Protein AF-A0A935Y5K6-F1 (afdb_monomer_lite)

pLDDT: mean 75.6, std 24.01, range [21.83, 98.88]

Secondary structure (DSSP, 8-state):
-B----EETTEE-----------S----EEEEETTEEEEES---S--TT---------------SS--------SS----EEEEEEEE-TTSPEEEEEEEGGGSSEEEEEEE---TGGGS---STT-B-S-EEE-SEEEE-S-EEESSEEEE-TT-EEEE-TT-EEEEPPHHHHS-HHHHHTT--TTTS--SEEEE-TT-EEEEES-EEEE-SSSTT-PPEEEEEE-TT-EEEEES-EEESEEEEEEES-EEE-TTS-EEE-SSS---EEEEES-EEES-SEEEEE---SEE--EEES-EEEE-S--S-GGGEEEEEPTT--EEEEE---SEEEEEE--TEE-EEEES-EEEE-TTS-GGGS-EEEEEES--EEEES-EEES-SEEEEEE--TT--PPPEEESS-EEES-SEEEEEES-S--EE-SS-EEE-SS----SS-------------

Radius of gyration: 26.99 Å; chains: 1; bounding box: 102×43×54 Å

Sequence (453 aa):
MKYSLSAQGGGITQAVNVGVAEAPEYWPDMELIDGRIVILGAKTTTIPNSTDVLSSGTLTSFNTNLGDKKFGTFNDDWNINCSFDITSNCDGDILVGGNNELHDEDYYVYKLNNNCQSKTSFNGQNDITSNVSINNIATWSSSRKVNATVIVKAGGELTIGPGAVIEFAASWDQIDFDILNKNLPSENVAIPKIQVQPGGKLILNQCTLRGLSSCPLNGMWDGIELQSGGEVVMNGATIMDAKYGIMADKSVYDQSGRIRPSETMGGALITSTNSHFENCFRGVHFAKCAQNTSHFTSTEFLCNSLLKDPSYRFFATDQYANTISTVRGTEAFVYSSGVDQSSIEFGSCSFTNSTNLYAPYRGDGIRVFNTAFKIGNSTFTNLYQGLYVSNSLLKMQGIKVDGSNVFTGNYIGVRMSGGTENRIQNMNSFTSKGHYTSNQLLQIVQWNRGRRI

Structure (mmCIF, N/CA/C/O backbone):
data_AF-A0A935Y5K6-F1
#
_entry.id   AF-A0A935Y5K6-F1
#
loop_
_atom_site.group_PDB
_atom_site.id
_atom_site.type_symbol
_atom_site.label_atom_id
_atom_site.label_alt_id
_atom_site.label_comp_id
_atom_site.label_asym_id
_atom_site.label_entity_id
_atom_site.label_seq_id
_atom_site.pdbx_PDB_ins_code
_atom_site.Cartn_x
_atom_site.Cartn_y
_atom_site.Cartn_z
_atom_site.occupancy
_atom_site.B_iso_or_equiv
_atom_site.auth_seq_id
_atom_site.auth_comp_id
_atom_site.auth_asym_id
_atom_site.auth_atom_id
_atom_site.pdbx_PDB_model_num
ATOM 1 N N . MET A 1 1 ? -45.557 -13.504 -12.703 1.00 39.72 1 MET A N 1
ATOM 2 C CA . MET A 1 1 ? -44.288 -13.769 -13.423 1.00 39.72 1 MET A CA 1
ATOM 3 C C . MET A 1 1 ? -43.174 -13.944 -12.391 1.00 39.72 1 MET A C 1
ATOM 5 O O . MET A 1 1 ? -43.152 -13.186 -11.431 1.00 39.72 1 MET A O 1
ATOM 9 N N . LYS A 1 2 ? -42.310 -14.963 -12.509 1.00 29.98 2 LYS A N 1
ATOM 10 C CA . LYS A 1 2 ? -41.271 -15.283 -11.508 1.00 29.98 2 LYS A CA 1
ATOM 11 C C . LYS A 1 2 ? -39.882 -15.058 -12.095 1.00 29.98 2 LYS A C 1
ATOM 13 O O . LYS A 1 2 ? -39.507 -15.762 -13.027 1.00 29.98 2 LYS A O 1
ATOM 18 N N . TYR A 1 3 ? -39.115 -14.148 -11.511 1.00 35.69 3 TYR A N 1
ATOM 19 C CA . TYR A 1 3 ? -37.660 -14.180 -11.610 1.00 35.69 3 TYR A CA 1
ATOM 20 C C . TYR A 1 3 ? -37.166 -15.202 -10.574 1.00 35.69 3 TYR A C 1
ATOM 22 O O . TYR A 1 3 ? -37.766 -15.333 -9.515 1.00 35.69 3 TYR A O 1
ATOM 30 N N . SER A 1 4 ? -36.116 -15.977 -10.825 1.00 34.75 4 SER A N 1
ATOM 31 C CA . SER A 1 4 ? -35.545 -16.807 -9.755 1.00 34.75 4 SER A CA 1
ATOM 32 C C . SER A 1 4 ? -34.047 -16.931 -9.908 1.00 34.75 4 SER A C 1
ATOM 34 O O . SER A 1 4 ? -33.577 -17.390 -10.947 1.00 34.75 4 SER A O 1
ATOM 36 N N . LEU A 1 5 ? -33.319 -16.584 -8.854 1.00 37.88 5 LEU A N 1
ATOM 37 C CA . LEU A 1 5 ? -31.879 -16.782 -8.756 1.00 37.88 5 LEU A CA 1
ATOM 38 C C . LEU A 1 5 ? -31.572 -18.030 -7.943 1.00 37.88 5 LEU A C 1
ATOM 40 O O . LEU A 1 5 ? -31.776 -18.038 -6.735 1.00 37.88 5 LEU A O 1
ATOM 44 N N . SER A 1 6 ? -31.062 -19.092 -8.563 1.00 32.19 6 SER A N 1
ATOM 45 C CA . SER A 1 6 ? -30.506 -20.204 -7.789 1.00 32.19 6 SER A CA 1
ATOM 46 C C . SER A 1 6 ? -29.120 -19.840 -7.264 1.00 32.19 6 SER A C 1
ATOM 48 O O . SER A 1 6 ? -28.207 -19.583 -8.049 1.00 32.19 6 SER A O 1
ATOM 50 N N . ALA A 1 7 ? -28.963 -19.856 -5.941 1.00 36.12 7 ALA A N 1
ATOM 51 C CA . ALA A 1 7 ? -27.664 -19.799 -5.291 1.00 36.12 7 ALA A CA 1
ATOM 52 C C . ALA A 1 7 ? -27.217 -21.215 -4.899 1.00 36.12 7 ALA A C 1
ATOM 54 O O . ALA A 1 7 ? -27.954 -21.941 -4.229 1.00 36.12 7 ALA A O 1
ATOM 55 N N . GLN A 1 8 ? -26.010 -21.618 -5.295 1.00 32.38 8 GLN A N 1
ATOM 56 C CA . GLN A 1 8 ? -25.377 -22.855 -4.827 1.00 32.38 8 GLN A CA 1
ATOM 57 C C . GLN A 1 8 ? -23.940 -22.523 -4.413 1.00 32.38 8 GLN A C 1
ATOM 59 O O . GLN A 1 8 ? -23.196 -21.916 -5.175 1.00 32.38 8 GLN A O 1
ATOM 64 N N . GLY A 1 9 ? -23.553 -22.846 -3.175 1.00 32.59 9 GLY A N 1
ATOM 65 C CA . GLY A 1 9 ? -22.198 -22.561 -2.678 1.00 32.59 9 GLY A CA 1
ATOM 66 C C . GLY A 1 9 ? -21.846 -21.071 -2.526 1.00 32.59 9 GLY A C 1
ATOM 67 O O . GLY A 1 9 ? -20.668 -20.734 -2.516 1.00 32.59 9 GLY A O 1
ATOM 68 N N . GLY A 1 10 ? -22.837 -20.178 -2.410 1.00 35.41 10 GLY A N 1
ATOM 69 C CA . GLY A 1 10 ? -22.615 -18.734 -2.239 1.00 35.41 10 GLY A CA 1
ATOM 70 C C . GLY A 1 10 ? -22.448 -17.935 -3.538 1.00 35.41 10 GLY A C 1
ATOM 71 O O . GLY A 1 10 ? -22.162 -16.745 -3.462 1.00 35.41 10 GLY A O 1
ATOM 72 N N . GLY A 1 11 ? -22.644 -18.556 -4.707 1.00 28.75 11 GLY A N 1
ATOM 73 C CA . GLY A 1 11 ? -22.671 -17.881 -6.008 1.00 28.75 11 GLY A CA 1
ATOM 74 C C . GLY A 1 11 ? -24.013 -18.037 -6.726 1.00 28.75 11 GLY A C 1
ATOM 75 O O . GLY A 1 11 ? -24.698 -19.049 -6.561 1.00 28.75 11 GLY A O 1
ATOM 76 N N . ILE A 1 12 ? -24.368 -17.029 -7.523 1.00 36.69 12 ILE A N 1
ATOM 77 C CA . ILE A 1 12 ? -25.523 -17.011 -8.429 1.00 36.69 12 ILE A CA 1
ATOM 78 C C . ILE A 1 12 ? -25.162 -17.736 -9.729 1.00 36.69 12 ILE A C 1
ATOM 80 O O . ILE A 1 12 ? -24.136 -17.430 -10.333 1.00 36.69 12 ILE A O 1
ATOM 84 N N . THR A 1 13 ? -25.999 -18.674 -10.179 1.00 31.89 13 THR A N 1
ATOM 85 C CA . THR A 1 13 ? -25.702 -19.496 -11.369 1.00 31.89 13 THR A CA 1
ATOM 86 C C . THR A 1 13 ? -26.532 -19.168 -12.613 1.00 31.89 13 THR A C 1
ATOM 88 O O . THR A 1 13 ? -26.153 -19.600 -13.700 1.00 31.89 13 THR A O 1
ATOM 91 N N . GLN A 1 14 ? -27.635 -18.412 -12.506 1.00 32.31 14 GLN A N 1
ATOM 92 C CA . GLN A 1 14 ? -28.466 -18.038 -13.660 1.00 32.31 14 GLN A CA 1
ATOM 93 C C . GLN A 1 14 ? -29.379 -16.833 -13.358 1.00 32.31 14 GLN A C 1
ATOM 95 O O . GLN A 1 14 ? -29.952 -16.758 -12.271 1.00 32.31 14 GLN A O 1
ATOM 100 N N . ALA A 1 15 ? -29.553 -15.942 -14.341 1.00 32.69 15 ALA A N 1
ATOM 101 C CA . ALA A 1 15 ? -30.594 -14.912 -14.392 1.00 32.69 15 ALA A CA 1
ATOM 102 C C . ALA A 1 15 ? -31.307 -15.000 -15.755 1.00 32.69 15 ALA A C 1
ATOM 104 O O . ALA A 1 15 ? -30.665 -15.275 -16.770 1.00 32.69 15 ALA A O 1
ATOM 105 N N . VAL A 1 16 ? -32.631 -14.831 -15.785 1.00 32.69 16 VAL A N 1
ATOM 106 C CA . VAL A 1 16 ? -33.450 -14.913 -17.007 1.00 32.69 16 VAL A CA 1
ATOM 107 C C . VAL A 1 16 ? -34.357 -13.688 -17.060 1.00 32.69 16 VAL A C 1
ATOM 109 O O . VAL A 1 16 ? -35.113 -13.453 -16.121 1.00 32.69 16 VAL A O 1
ATOM 112 N N . ASN A 1 17 ? -34.280 -12.932 -18.158 1.00 32.16 17 ASN A N 1
ATOM 113 C CA . ASN A 1 17 ? -35.136 -11.782 -18.444 1.00 32.16 17 ASN A CA 1
ATOM 114 C C . ASN A 1 17 ? -36.312 -12.233 -19.323 1.00 32.16 17 ASN A C 1
ATOM 116 O O . ASN A 1 17 ? -36.107 -12.896 -20.343 1.00 32.16 17 ASN A O 1
ATOM 120 N N . VAL A 1 18 ? -37.537 -11.895 -18.925 1.00 31.61 18 VAL A N 1
ATOM 121 C CA . VAL A 1 18 ? -38.741 -12.127 -19.728 1.00 31.61 18 VAL A CA 1
ATOM 122 C C . VAL A 1 18 ? -39.590 -10.862 -19.630 1.00 31.61 18 VAL A C 1
ATOM 124 O O . VAL A 1 18 ? -40.169 -10.593 -18.583 1.00 31.61 18 VAL A O 1
ATOM 127 N N . GLY A 1 19 ? -39.604 -10.054 -20.694 1.00 28.36 19 GLY A N 1
ATOM 128 C CA . GLY A 1 19 ? -40.312 -8.771 -20.720 1.00 28.36 19 GLY A CA 1
ATOM 129 C C . GLY A 1 19 ? -41.812 -8.900 -20.427 1.00 28.36 19 GLY A C 1
ATOM 130 O O . GLY A 1 19 ? -42.425 -9.936 -20.699 1.00 28.36 19 GLY A O 1
ATOM 131 N N . VAL A 1 20 ? -42.406 -7.834 -19.886 1.00 32.84 20 VAL A N 1
ATOM 132 C CA . VAL A 1 20 ? -43.844 -7.756 -19.584 1.00 32.84 20 VAL A CA 1
ATOM 133 C C . VAL A 1 20 ? -44.496 -6.712 -20.482 1.00 32.84 20 VAL A C 1
ATOM 135 O O . VAL A 1 20 ? -43.969 -5.616 -20.636 1.00 32.84 20 VAL A O 1
ATOM 138 N N . ALA A 1 21 ? -45.643 -7.061 -21.066 1.00 30.42 21 ALA A N 1
ATOM 139 C CA . ALA A 1 21 ? -46.513 -6.113 -21.747 1.00 30.42 21 ALA A CA 1
ATOM 140 C C . ALA A 1 21 ? -47.360 -5.339 -20.719 1.00 30.42 21 ALA A C 1
ATOM 142 O O . ALA A 1 21 ? -47.837 -5.914 -19.735 1.00 30.42 21 ALA A O 1
ATOM 143 N N . GLU A 1 22 ? -47.514 -4.041 -20.975 1.00 31.53 22 GLU A N 1
ATOM 144 C CA . GLU A 1 22 ? -48.267 -3.046 -20.205 1.00 31.53 22 GLU A CA 1
ATOM 145 C C . GLU A 1 22 ? -49.624 -3.579 -19.705 1.00 31.53 22 GLU A C 1
ATOM 147 O O . GLU A 1 22 ? -50.473 -4.007 -20.487 1.00 31.53 22 GLU A O 1
ATOM 152 N N . ALA A 1 23 ? -49.847 -3.536 -18.391 1.00 36.41 23 ALA A N 1
ATOM 153 C CA . ALA A 1 23 ? -51.167 -3.671 -17.782 1.00 36.41 23 ALA A CA 1
ATOM 154 C C . ALA A 1 23 ? -51.247 -2.748 -16.547 1.00 36.41 23 ALA A C 1
ATOM 156 O O . ALA A 1 23 ? -50.232 -2.519 -15.893 1.00 36.41 23 ALA A O 1
ATOM 157 N N . PRO A 1 24 ? -52.427 -2.196 -16.227 1.00 39.31 24 PRO A N 1
ATOM 158 C CA . PRO A 1 24 ? -52.560 -1.025 -15.351 1.00 39.31 24 PRO A CA 1
ATOM 159 C C . PRO A 1 24 ? -52.478 -1.294 -13.834 1.00 39.31 24 PRO A C 1
ATOM 161 O O . PRO A 1 24 ? -52.635 -0.364 -13.050 1.00 39.31 24 PRO A O 1
ATOM 164 N N . GLU A 1 25 ? -52.234 -2.530 -13.388 1.00 42.28 25 GLU A N 1
ATOM 165 C CA . GLU A 1 25 ? -52.256 -2.895 -11.962 1.00 42.28 25 GLU A CA 1
ATOM 166 C C . GLU A 1 25 ? -51.079 -3.821 -11.619 1.00 42.28 25 GLU A C 1
ATOM 168 O O . GLU A 1 25 ? -51.207 -5.049 -11.629 1.00 42.28 25 GLU A O 1
ATOM 173 N N . TYR A 1 26 ? -49.906 -3.247 -11.328 1.00 48.06 26 TYR A N 1
ATOM 174 C CA . TYR A 1 26 ? -48.707 -4.025 -11.017 1.00 48.06 26 TYR A CA 1
ATOM 175 C C . TYR A 1 26 ? -48.021 -3.604 -9.718 1.00 48.06 26 TYR A C 1
ATOM 177 O O . TYR A 1 26 ? -47.767 -2.435 -9.461 1.00 48.06 26 TYR A O 1
ATOM 185 N N . TRP A 1 27 ? -47.662 -4.628 -8.943 1.00 45.03 27 TRP A N 1
ATOM 186 C CA . TRP A 1 27 ? -46.810 -4.547 -7.763 1.00 45.03 27 TRP A CA 1
ATOM 187 C C . TRP A 1 27 ? -45.584 -5.422 -8.022 1.00 45.03 27 TRP A C 1
ATOM 189 O O . TRP A 1 27 ? -45.726 -6.652 -8.039 1.00 45.03 27 TRP A O 1
ATOM 199 N N . PRO A 1 28 ? -44.409 -4.837 -8.279 1.00 45.81 28 PRO A N 1
ATOM 200 C CA . PRO A 1 28 ? -43.167 -5.576 -8.222 1.00 45.81 28 PRO A CA 1
ATOM 201 C C . PRO A 1 28 ? -42.768 -5.751 -6.759 1.00 45.81 28 PRO A C 1
ATOM 203 O O . PRO A 1 28 ? -42.522 -4.780 -6.050 1.00 45.81 28 PRO A O 1
ATOM 206 N N . ASP A 1 29 ? -42.737 -7.000 -6.306 1.00 52.84 29 ASP A N 1
ATOM 207 C CA . ASP A 1 29 ? -42.295 -7.361 -4.957 1.00 52.84 29 ASP A CA 1
ATOM 208 C C . ASP A 1 29 ? -40.969 -8.120 -5.055 1.00 52.84 29 ASP A C 1
ATOM 210 O O . ASP A 1 29 ? -40.783 -8.936 -5.962 1.00 52.84 29 ASP A O 1
ATOM 214 N N . MET A 1 30 ? -40.033 -7.842 -4.152 1.00 50.91 30 MET A N 1
ATOM 215 C CA . MET A 1 30 ? -38.779 -8.586 -4.060 1.00 50.91 30 MET A CA 1
ATOM 216 C C . MET A 1 30 ? -38.888 -9.549 -2.884 1.00 50.91 30 MET A C 1
ATOM 218 O O . MET A 1 30 ? -38.824 -9.144 -1.727 1.00 50.91 30 MET A O 1
ATOM 222 N N . GLU A 1 31 ? -39.019 -10.838 -3.178 1.00 57.66 31 GLU A N 1
ATOM 223 C CA . GLU A 1 31 ? -39.161 -11.882 -2.167 1.00 57.66 31 GLU A CA 1
ATOM 224 C C . GLU A 1 31 ? -37.909 -12.774 -2.120 1.00 57.66 31 GLU A C 1
ATOM 226 O O . GLU A 1 31 ? -37.269 -13.056 -3.136 1.00 57.66 31 GLU A O 1
ATOM 231 N N . LEU A 1 32 ? -37.557 -13.249 -0.921 1.00 44.41 32 LEU A N 1
ATOM 232 C CA . LEU A 1 32 ? -36.540 -14.283 -0.727 1.00 44.41 32 LEU A CA 1
ATOM 233 C C . LEU A 1 32 ? -37.242 -15.625 -0.476 1.00 44.41 32 LEU A C 1
ATOM 235 O O . LEU A 1 32 ? -37.817 -15.830 0.591 1.00 44.41 32 LEU A O 1
ATOM 239 N N . ILE A 1 33 ? -37.177 -16.547 -1.437 1.00 46.78 33 ILE A N 1
ATOM 240 C CA . ILE A 1 33 ? -37.841 -17.860 -1.377 1.00 46.78 33 ILE A CA 1
ATOM 241 C C . ILE A 1 33 ? -36.766 -18.944 -1.473 1.00 46.78 33 ILE A C 1
ATOM 243 O O . ILE A 1 33 ? -36.037 -19.002 -2.459 1.00 46.78 33 ILE A O 1
ATOM 247 N N . ASP A 1 34 ? -36.630 -19.793 -0.452 1.00 47.59 34 ASP A N 1
ATOM 248 C CA . ASP A 1 34 ? -35.657 -20.902 -0.416 1.00 47.59 34 ASP A CA 1
ATOM 249 C C . ASP A 1 34 ? -34.200 -20.484 -0.720 1.00 47.59 34 ASP A C 1
ATOM 251 O O . ASP A 1 34 ? -33.459 -21.169 -1.429 1.00 47.59 34 ASP A O 1
ATOM 255 N N . GLY A 1 35 ? -33.781 -19.318 -0.214 1.00 42.12 35 GLY A N 1
ATOM 256 C CA . GLY A 1 35 ? -32.442 -18.764 -0.460 1.00 42.12 35 GLY A CA 1
ATOM 257 C C . GLY A 1 35 ? -32.243 -18.172 -1.861 1.00 42.12 35 GLY A C 1
ATOM 258 O O . GLY A 1 35 ? -31.111 -17.881 -2.246 1.00 42.12 35 GLY A O 1
ATOM 259 N N . ARG A 1 36 ? -33.325 -17.988 -2.623 1.00 43.81 36 ARG A N 1
ATOM 260 C CA . ARG A 1 36 ? -33.341 -17.361 -3.947 1.00 43.81 36 ARG A CA 1
ATOM 261 C C . ARG A 1 36 ? -33.982 -15.990 -3.859 1.00 43.81 36 ARG A C 1
ATOM 263 O O . ARG A 1 36 ? -35.054 -15.868 -3.275 1.00 43.81 36 ARG A O 1
ATOM 270 N N . ILE A 1 37 ? -33.363 -14.980 -4.466 1.00 51.28 37 ILE A N 1
ATOM 271 C CA . ILE A 1 37 ? -34.033 -13.693 -4.676 1.00 51.28 37 ILE A CA 1
ATOM 272 C C . ILE A 1 37 ? -34.940 -13.832 -5.893 1.00 51.28 37 ILE A C 1
ATOM 274 O O . ILE A 1 37 ? -34.534 -14.338 -6.946 1.00 51.28 37 ILE A O 1
ATOM 278 N N . VAL A 1 38 ? -36.184 -13.419 -5.716 1.00 53.34 38 VAL A N 1
ATOM 279 C CA . VAL A 1 38 ? -37.242 -13.448 -6.711 1.00 53.34 38 VAL A CA 1
ATOM 280 C C . VAL A 1 38 ? -37.786 -12.034 -6.804 1.00 53.34 38 VAL A C 1
ATOM 282 O O . VAL A 1 38 ? -38.356 -11.524 -5.849 1.00 53.34 38 VAL A O 1
ATOM 285 N N . ILE A 1 39 ? -37.617 -11.394 -7.956 1.00 52.22 39 ILE A N 1
ATOM 286 C CA . ILE A 1 39 ? -38.485 -10.277 -8.322 1.00 52.22 39 ILE A CA 1
ATOM 287 C C . ILE A 1 39 ? -39.797 -10.918 -8.782 1.00 52.22 39 ILE A C 1
ATOM 289 O O . ILE A 1 39 ? -39.799 -11.875 -9.561 1.00 52.22 39 ILE A O 1
ATOM 293 N N . LEU A 1 40 ? -40.926 -10.473 -8.259 1.00 53.41 40 LEU A N 1
ATOM 294 C CA . LEU A 1 40 ? -42.238 -10.877 -8.733 1.00 53.41 40 LEU A CA 1
ATOM 295 C C . LEU A 1 40 ? -42.724 -9.810 -9.696 1.00 53.41 40 LEU A C 1
ATOM 297 O O . LEU A 1 40 ? -43.082 -8.718 -9.284 1.00 53.41 40 LEU A O 1
ATOM 301 N N . GLY A 1 41 ? -42.775 -10.138 -10.984 1.00 43.56 41 GLY A N 1
ATOM 302 C CA . GLY A 1 41 ? -43.589 -9.363 -11.909 1.00 43.56 41 GLY A CA 1
ATOM 303 C C . GLY A 1 41 ? -45.052 -9.720 -11.658 1.00 43.56 41 GLY A C 1
ATOM 304 O O . GLY A 1 41 ? -45.438 -10.872 -11.886 1.00 43.56 41 GLY A O 1
ATOM 305 N N . ALA A 1 42 ? -45.841 -8.745 -11.213 1.00 39.16 42 ALA A N 1
ATOM 306 C CA . ALA A 1 42 ? -47.287 -8.808 -11.009 1.00 39.16 42 ALA A CA 1
ATOM 307 C C . ALA A 1 42 ? -47.783 -9.639 -9.812 1.00 39.16 42 ALA A C 1
ATOM 309 O O . ALA A 1 42 ? -47.879 -10.868 -9.872 1.00 39.16 42 ALA A O 1
ATOM 310 N N . LYS A 1 43 ? -48.254 -8.943 -8.772 1.00 37.75 43 LYS A N 1
ATOM 311 C CA . LYS A 1 43 ? -49.324 -9.431 -7.895 1.00 37.75 43 LYS A CA 1
ATOM 312 C C . LYS A 1 43 ? -50.634 -8.805 -8.378 1.00 37.75 43 LYS A C 1
ATOM 314 O O . LYS A 1 43 ? -50.878 -7.630 -8.135 1.00 37.75 43 LYS A O 1
ATOM 319 N N . THR A 1 44 ? -51.457 -9.566 -9.100 1.00 34.00 44 THR A N 1
ATOM 320 C CA . THR A 1 44 ? -52.814 -9.109 -9.432 1.00 34.00 44 THR A CA 1
ATOM 321 C C . THR A 1 44 ? -53.656 -9.267 -8.172 1.00 34.00 44 THR A C 1
ATOM 323 O O . THR A 1 44 ? -53.797 -10.388 -7.666 1.00 34.00 44 THR A O 1
ATOM 326 N N . THR A 1 45 ? -54.249 -8.200 -7.658 1.00 37.97 45 THR A N 1
ATOM 327 C CA . THR A 1 45 ? -55.390 -8.349 -6.758 1.00 37.97 45 THR A CA 1
ATOM 328 C C . THR A 1 45 ? -56.575 -8.806 -7.600 1.00 37.97 45 THR A C 1
ATOM 330 O O . THR A 1 45 ? -57.220 -8.011 -8.264 1.00 37.97 45 THR A O 1
ATOM 333 N N . THR A 1 46 ? -56.865 -10.110 -7.550 1.00 35.78 46 THR A N 1
ATOM 334 C CA . THR A 1 46 ? -58.138 -10.728 -7.967 1.00 35.78 46 THR A CA 1
ATOM 335 C C . THR A 1 46 ? -58.544 -10.593 -9.443 1.00 35.78 46 THR A C 1
ATOM 337 O O . THR A 1 46 ? -59.230 -9.655 -9.826 1.00 35.78 46 THR A O 1
ATOM 340 N N . ILE A 1 47 ? -58.318 -11.656 -10.226 1.00 37.69 47 ILE A N 1
ATOM 341 C CA . ILE A 1 47 ? -59.311 -12.077 -11.226 1.00 37.69 47 ILE A CA 1
ATOM 342 C C . ILE A 1 47 ? -60.253 -13.058 -10.515 1.00 37.69 47 ILE A C 1
ATOM 344 O O . ILE A 1 47 ? -59.824 -14.163 -10.165 1.00 37.69 47 ILE A O 1
ATOM 348 N N . PRO A 1 48 ? -61.528 -12.711 -10.274 1.00 39.41 48 PRO A N 1
ATOM 349 C CA . PRO A 1 48 ? -62.513 -13.702 -9.879 1.00 39.41 48 PRO A CA 1
ATOM 350 C C . PRO A 1 48 ? -62.630 -14.688 -11.049 1.00 39.41 48 PRO A C 1
ATOM 352 O O . PRO A 1 48 ? -63.089 -14.303 -12.122 1.00 39.41 48 PRO A O 1
ATOM 355 N N . ASN A 1 49 ? -62.191 -15.936 -10.837 1.00 43.94 49 ASN A N 1
ATOM 356 C CA . ASN A 1 49 ? -62.326 -17.117 -11.714 1.00 43.94 49 ASN A CA 1
ATOM 357 C C . ASN A 1 49 ? -61.087 -17.612 -12.493 1.00 43.94 49 ASN A C 1
ATOM 359 O O . ASN A 1 49 ? -61.246 -18.529 -13.298 1.00 43.94 49 ASN A O 1
ATOM 363 N N . SER A 1 50 ? -59.860 -17.133 -12.250 1.00 39.22 50 SER A N 1
ATOM 364 C CA . SER A 1 50 ? -58.674 -17.846 -12.768 1.00 39.22 50 SER A CA 1
ATOM 365 C C . SER A 1 50 ? -58.207 -18.913 -11.772 1.00 39.22 50 SER A C 1
ATOM 367 O O . SER A 1 50 ? -57.765 -18.593 -10.671 1.00 39.22 50 SER A O 1
ATOM 369 N N . THR A 1 51 ? -58.281 -20.185 -12.158 1.00 35.00 51 THR A N 1
ATOM 370 C CA . THR A 1 51 ? -57.834 -21.345 -11.364 1.00 35.00 51 THR A CA 1
ATOM 371 C C . THR A 1 51 ? -56.315 -21.478 -11.218 1.00 35.00 51 THR A C 1
ATOM 373 O O . THR A 1 51 ? -55.859 -22.398 -10.548 1.00 35.00 51 THR A O 1
ATOM 376 N N . ASP A 1 52 ? -55.527 -20.553 -11.764 1.00 33.69 52 ASP A N 1
ATOM 377 C CA . ASP A 1 52 ? -54.068 -20.565 -11.635 1.00 33.69 52 ASP A CA 1
ATOM 378 C C . ASP A 1 52 ? -53.609 -19.701 -10.457 1.00 33.69 52 ASP A C 1
ATOM 380 O O . ASP A 1 52 ? -52.947 -18.673 -10.598 1.00 33.69 52 ASP A O 1
ATOM 384 N N . VAL A 1 53 ? -53.960 -20.148 -9.252 1.00 31.44 53 VAL A N 1
ATOM 385 C CA . VAL A 1 53 ? -53.258 -19.742 -8.034 1.00 31.44 53 VAL A CA 1
ATOM 386 C C . VAL A 1 53 ? -52.160 -20.771 -7.810 1.00 31.44 53 VAL A C 1
ATOM 388 O O . VAL A 1 53 ? -52.444 -21.942 -7.570 1.00 31.44 53 VAL A O 1
ATOM 391 N N . LEU A 1 54 ? -50.899 -20.336 -7.880 1.00 27.00 54 LEU A N 1
ATOM 392 C CA . LEU A 1 54 ? -49.760 -21.119 -7.403 1.00 27.00 54 LEU A CA 1
ATOM 393 C C . LEU A 1 54 ? -49.990 -21.459 -5.927 1.00 27.00 54 LEU A C 1
ATOM 395 O O . LEU A 1 54 ? -49.748 -20.657 -5.026 1.00 27.00 54 LEU A O 1
ATOM 399 N N . SER A 1 55 ? -50.508 -22.659 -5.697 1.00 26.25 55 SER A N 1
ATOM 400 C CA . SER A 1 55 ? -50.791 -23.187 -4.380 1.00 26.25 55 SER A CA 1
ATOM 401 C C . SER A 1 55 ? -49.504 -23.693 -3.732 1.00 26.25 55 SER A C 1
ATOM 403 O O . SER A 1 55 ? -48.987 -24.753 -4.083 1.00 26.25 55 SER A O 1
ATOM 405 N N . SER A 1 56 ? -49.091 -22.954 -2.706 1.00 27.81 56 SER A N 1
ATOM 406 C CA . SER A 1 56 ? -48.317 -23.381 -1.534 1.00 27.81 56 SER A CA 1
ATOM 407 C C . SER A 1 56 ? -46.785 -23.424 -1.603 1.00 27.81 56 SER A C 1
ATOM 409 O O . SER A 1 56 ? -46.160 -23.965 -2.510 1.00 27.81 56 SER A O 1
ATOM 411 N N . GLY A 1 57 ? -46.227 -22.870 -0.525 1.00 22.55 57 GLY A N 1
ATOM 412 C CA . GLY A 1 57 ? -44.861 -22.973 -0.035 1.00 22.55 57 GLY A CA 1
ATOM 413 C C . GLY A 1 57 ? -44.758 -22.141 1.245 1.00 22.55 57 GLY A C 1
ATOM 414 O O . GLY A 1 57 ? -44.187 -21.059 1.241 1.00 22.55 57 GLY A O 1
ATOM 415 N N . THR A 1 58 ? -45.426 -22.572 2.317 1.00 23.25 58 THR A N 1
ATOM 416 C CA . THR A 1 58 ? -45.397 -21.901 3.624 1.00 23.25 58 THR A CA 1
ATOM 417 C C . THR A 1 58 ? -44.031 -22.118 4.278 1.00 23.25 58 THR A C 1
ATOM 419 O O . THR A 1 58 ? -43.675 -23.258 4.570 1.00 23.25 58 THR A O 1
ATOM 422 N N . LEU A 1 59 ? -43.291 -21.045 4.571 1.00 24.03 59 LEU A N 1
ATOM 423 C CA . LEU A 1 59 ? -42.138 -21.083 5.476 1.00 24.03 59 LEU A CA 1
ATOM 424 C C . LEU A 1 59 ? -42.613 -20.612 6.857 1.00 24.03 59 LEU A C 1
ATOM 426 O O . LEU A 1 59 ? -42.787 -19.424 7.111 1.00 24.03 59 LEU A O 1
ATOM 430 N N . THR A 1 60 ? -42.904 -21.566 7.740 1.00 21.83 60 THR A N 1
ATOM 431 C CA . THR A 1 60 ? -43.598 -21.349 9.021 1.00 21.83 60 THR A CA 1
ATOM 432 C C . THR A 1 60 ? -42.725 -20.866 10.181 1.00 21.83 60 THR A C 1
ATOM 434 O O . THR A 1 60 ? -43.215 -20.852 11.304 1.00 21.83 60 THR A O 1
ATOM 437 N N . SER A 1 61 ? -41.483 -20.418 9.962 1.00 22.83 61 SER A N 1
ATOM 438 C CA . SER A 1 61 ? -40.812 -19.542 10.941 1.00 22.83 61 SER A CA 1
ATOM 439 C C . SER A 1 61 ? -39.466 -18.998 10.456 1.00 22.83 61 SER A C 1
ATOM 441 O O . SER A 1 61 ? -38.506 -19.757 10.318 1.00 22.83 61 SER A O 1
ATOM 443 N N . PHE A 1 62 ? -39.366 -17.669 10.361 1.00 26.44 62 PHE A N 1
ATOM 444 C CA . PHE A 1 62 ? -38.158 -16.923 10.717 1.00 26.44 62 PHE A CA 1
ATOM 445 C C . PHE A 1 62 ? -38.555 -15.836 11.730 1.00 26.44 62 PHE A C 1
ATOM 447 O O . PHE A 1 62 ? -39.453 -15.040 11.474 1.00 26.44 62 PHE A O 1
ATOM 454 N N . ASN A 1 63 ? -37.925 -15.854 12.907 1.00 26.64 63 ASN A N 1
ATOM 455 C CA . ASN A 1 63 ? -38.189 -14.965 14.042 1.00 26.64 63 ASN A CA 1
ATOM 456 C C . ASN A 1 63 ? -37.294 -13.710 13.957 1.00 26.64 63 ASN A C 1
ATOM 458 O O . ASN A 1 63 ? -36.114 -13.737 14.304 1.00 26.64 63 ASN A O 1
ATOM 462 N N . THR A 1 64 ? -37.845 -12.651 13.365 1.00 31.38 64 THR A N 1
ATOM 463 C CA . THR A 1 64 ? -38.164 -11.330 13.962 1.00 31.38 64 THR A CA 1
ATOM 464 C C . THR A 1 64 ? -37.304 -10.688 15.069 1.00 31.38 64 THR A C 1
ATOM 466 O O . THR A 1 64 ? -37.855 -9.949 15.878 1.00 31.38 64 THR A O 1
ATOM 469 N N . ASN A 1 65 ? -35.973 -10.814 15.099 1.00 30.88 65 ASN A N 1
ATOM 470 C CA . ASN A 1 65 ? -35.167 -9.751 15.754 1.00 30.88 65 ASN A CA 1
ATOM 471 C C . ASN A 1 65 ? -34.660 -8.664 14.793 1.00 30.88 65 ASN A C 1
ATOM 473 O O . ASN A 1 65 ? -34.045 -7.692 15.223 1.00 30.88 65 ASN A O 1
ATOM 477 N N . LEU A 1 66 ? -35.015 -8.752 13.511 1.00 36.56 66 LEU A N 1
ATOM 478 C CA . LEU A 1 66 ? -35.367 -7.556 12.754 1.00 36.56 66 LEU A CA 1
ATOM 479 C C . LEU A 1 66 ? -36.867 -7.401 12.970 1.00 36.56 66 LEU A C 1
ATOM 481 O O . LEU A 1 66 ? -37.644 -8.122 12.350 1.00 36.56 66 LEU A O 1
ATOM 485 N N . GLY A 1 67 ? -37.262 -6.565 13.935 1.00 27.78 67 GLY A N 1
ATOM 486 C CA . GLY A 1 67 ? -38.675 -6.253 14.139 1.00 27.78 67 GLY A CA 1
ATOM 487 C C . GLY A 1 67 ? -39.291 -5.892 12.794 1.00 27.78 67 GLY A C 1
ATOM 488 O O . GLY A 1 67 ? -38.658 -5.156 12.036 1.00 27.78 67 GLY A O 1
ATOM 489 N N . ASP A 1 68 ? -40.453 -6.473 12.492 1.00 31.42 68 ASP A N 1
ATOM 490 C CA . ASP A 1 68 ? -41.190 -6.315 11.241 1.00 31.42 68 ASP A CA 1
ATOM 491 C C . ASP A 1 68 ? -41.102 -4.877 10.716 1.00 31.42 68 ASP A C 1
ATOM 493 O O . ASP A 1 68 ? -41.890 -4.004 11.083 1.00 31.42 68 ASP A O 1
ATOM 497 N N . LYS A 1 69 ? -40.154 -4.611 9.815 1.00 31.56 69 LYS A N 1
ATOM 498 C CA . LYS A 1 69 ? -40.244 -3.441 8.956 1.00 31.56 69 LYS A CA 1
ATOM 499 C C . LYS A 1 69 ? -41.133 -3.844 7.800 1.00 31.56 69 LYS A C 1
ATOM 501 O O . LYS A 1 69 ? -40.668 -4.143 6.707 1.00 31.56 69 LYS A O 1
ATOM 506 N N . LYS A 1 70 ? -42.443 -3.796 8.047 1.00 32.25 70 LYS A N 1
ATOM 507 C CA . LYS A 1 70 ? -43.335 -3.348 6.984 1.00 32.25 70 LYS A CA 1
ATOM 508 C C . LYS A 1 70 ? -42.813 -1.973 6.582 1.00 32.25 70 LYS A C 1
ATOM 510 O O . LYS A 1 70 ? -42.843 -1.050 7.397 1.00 32.25 70 LYS A O 1
ATOM 515 N N . PHE A 1 71 ? -42.286 -1.835 5.371 1.00 33.66 71 PHE A N 1
ATOM 516 C CA . PHE A 1 71 ? -42.263 -0.515 4.759 1.00 33.66 71 PHE A CA 1
ATOM 517 C C . PHE A 1 71 ? -43.733 -0.120 4.658 1.00 33.66 71 PHE A C 1
ATOM 519 O O . PHE A 1 71 ? -44.507 -0.777 3.966 1.00 33.66 71 PHE A O 1
ATOM 526 N N . GLY A 1 72 ? -44.142 0.800 5.534 1.00 30.27 72 GLY A N 1
ATOM 527 C CA . GLY A 1 72 ? -45.536 1.171 5.699 1.00 30.27 72 GLY A CA 1
ATOM 528 C C . GLY A 1 72 ? -46.119 1.533 4.345 1.00 30.27 72 GLY A C 1
ATOM 529 O O . GLY A 1 72 ? -45.543 2.335 3.617 1.00 30.27 72 GLY A O 1
ATOM 530 N N . THR A 1 73 ? -47.248 0.914 4.025 1.00 33.81 73 THR A N 1
ATOM 531 C CA . THR A 1 73 ? -48.156 1.374 2.984 1.00 33.81 73 THR A CA 1
ATOM 532 C C . THR A 1 73 ? -48.448 2.846 3.251 1.00 33.81 73 THR A C 1
ATOM 534 O O . THR A 1 73 ? -49.112 3.178 4.237 1.00 33.81 73 THR A O 1
ATOM 537 N N . PHE A 1 74 ? -47.885 3.721 2.421 1.00 36.53 74 PHE A N 1
ATOM 538 C CA . PHE A 1 74 ? -48.291 5.114 2.369 1.00 36.53 74 PHE A CA 1
ATOM 539 C C . PHE A 1 74 ? -49.738 5.127 1.879 1.00 36.53 74 PHE A C 1
ATOM 541 O O . PHE A 1 74 ? -50.045 4.570 0.828 1.00 36.53 74 PHE A O 1
ATOM 548 N N . ASN A 1 75 ? -50.633 5.684 2.691 1.00 38.44 75 ASN A N 1
ATOM 549 C CA . ASN A 1 75 ? -51.992 5.956 2.256 1.00 38.44 75 ASN A CA 1
ATOM 550 C C . ASN A 1 75 ? -51.922 6.972 1.100 1.00 38.44 75 ASN A C 1
ATOM 552 O O . ASN A 1 75 ? -51.363 8.052 1.271 1.00 38.44 75 ASN A O 1
ATOM 556 N N . ASP A 1 76 ? -52.493 6.584 -0.038 1.00 40.22 76 ASP A N 1
ATOM 557 C CA . ASP A 1 76 ? -53.020 7.423 -1.123 1.00 40.22 76 ASP A CA 1
ATOM 558 C C . ASP A 1 76 ? -52.092 8.245 -2.043 1.00 40.22 76 ASP A C 1
ATOM 560 O O . ASP A 1 76 ? -52.612 9.061 -2.793 1.00 40.22 76 ASP A O 1
ATOM 564 N N . ASP A 1 77 ? -50.790 7.957 -2.150 1.00 39.25 77 ASP A N 1
ATOM 565 C CA . ASP A 1 77 ? -49.970 8.426 -3.290 1.00 39.25 77 ASP A CA 1
ATOM 566 C C . ASP A 1 77 ? -49.168 7.258 -3.892 1.00 39.25 77 ASP A C 1
ATOM 568 O O . ASP A 1 77 ? -48.382 6.591 -3.212 1.00 39.25 77 ASP A O 1
ATOM 572 N N . TRP A 1 78 ? -49.424 6.960 -5.169 1.00 45.75 78 TRP A N 1
ATOM 573 C CA . TRP A 1 78 ? -48.931 5.790 -5.907 1.00 45.75 78 TRP A CA 1
ATOM 574 C C . TRP A 1 78 ? -47.433 5.902 -6.236 1.00 45.75 78 TRP A C 1
ATOM 576 O O . TRP A 1 78 ? -47.029 6.150 -7.367 1.00 45.75 78 TRP A O 1
ATOM 586 N N . ASN A 1 79 ? -46.603 5.679 -5.222 1.00 47.41 79 ASN A N 1
ATOM 587 C CA . ASN A 1 79 ? -45.145 5.736 -5.283 1.00 47.41 79 ASN A CA 1
ATOM 588 C C . ASN A 1 79 ? -44.541 4.356 -5.605 1.00 47.41 79 ASN A C 1
ATOM 590 O O . ASN A 1 79 ? -43.924 3.730 -4.737 1.00 47.41 79 ASN A O 1
ATOM 594 N N . ILE A 1 80 ? -44.767 3.829 -6.812 1.00 53.78 80 ILE A N 1
ATOM 595 C CA . ILE A 1 80 ? -44.328 2.470 -7.166 1.00 53.78 80 ILE A CA 1
ATOM 596 C C . ILE A 1 80 ? -42.961 2.526 -7.859 1.00 53.78 80 ILE A C 1
ATOM 598 O O . ILE A 1 80 ? -42.839 2.908 -9.018 1.00 53.78 80 ILE A O 1
ATOM 602 N N . ASN A 1 81 ? -41.927 2.105 -7.131 1.00 58.16 81 ASN A N 1
ATOM 603 C CA . ASN A 1 81 ? -40.643 1.717 -7.703 1.00 58.16 81 ASN A CA 1
ATOM 604 C C . ASN A 1 81 ? -40.813 0.366 -8.417 1.00 58.16 81 ASN A C 1
ATOM 606 O O . ASN A 1 81 ? -41.108 -0.640 -7.769 1.00 58.16 81 ASN A O 1
ATOM 610 N N . CYS A 1 82 ? -40.632 0.339 -9.735 1.00 64.31 82 CYS A N 1
ATOM 611 C CA . CYS A 1 82 ? -40.806 -0.830 -10.584 1.00 64.31 82 CYS A CA 1
ATOM 612 C C . CYS A 1 82 ? -39.480 -1.540 -10.885 1.00 64.31 82 CYS A C 1
ATOM 614 O O . CYS A 1 82 ? -38.751 -1.155 -11.792 1.00 64.31 82 CYS A O 1
ATOM 616 N N . SER A 1 83 ? -39.155 -2.611 -10.151 1.00 67.31 83 SER A N 1
ATOM 617 C CA . SER A 1 83 ? -37.943 -3.406 -10.410 1.00 67.31 83 SER A CA 1
ATOM 618 C C . SER A 1 83 ? -38.135 -4.328 -11.614 1.00 67.31 83 SER A C 1
ATOM 620 O O . SER A 1 83 ? -39.030 -5.172 -11.604 1.00 67.31 83 SER A O 1
ATOM 622 N N . PHE A 1 84 ? -37.275 -4.206 -12.627 1.00 67.06 84 PHE A N 1
ATOM 623 C CA . PHE A 1 84 ? -37.381 -4.952 -13.887 1.00 67.06 84 PHE A CA 1
ATOM 624 C C . PHE A 1 84 ? -36.163 -5.825 -14.210 1.00 67.06 84 PHE A C 1
ATOM 626 O O . PHE A 1 84 ? -36.265 -6.692 -15.075 1.00 67.06 84 PHE A O 1
ATOM 633 N N . ASP A 1 85 ? -35.018 -5.633 -13.546 1.00 62.91 85 ASP A N 1
ATOM 634 C CA . ASP A 1 85 ? -33.834 -6.460 -13.796 1.00 62.91 85 ASP A CA 1
ATOM 635 C C . ASP A 1 85 ? -33.112 -6.835 -12.507 1.00 62.91 85 ASP A C 1
ATOM 637 O O . ASP A 1 85 ? -33.111 -6.090 -11.526 1.00 62.91 85 ASP A O 1
ATOM 641 N N . ILE A 1 86 ? -32.478 -8.002 -12.525 1.00 64.88 86 ILE A N 1
ATOM 642 C CA . ILE A 1 86 ? -31.588 -8.457 -11.469 1.00 64.88 86 ILE A CA 1
ATOM 643 C C . ILE A 1 86 ? -30.361 -9.106 -12.087 1.00 64.88 86 ILE A C 1
ATOM 645 O O . ILE A 1 86 ? -30.441 -10.062 -12.856 1.00 64.88 86 ILE A O 1
ATOM 649 N N . THR A 1 87 ? -29.200 -8.598 -11.713 1.00 65.50 87 THR A N 1
ATOM 650 C CA . THR A 1 87 ? -27.916 -9.136 -12.140 1.00 65.50 87 THR A CA 1
ATOM 651 C C . THR A 1 87 ? -26.990 -9.263 -10.942 1.00 65.50 87 THR A C 1
ATOM 653 O O . THR A 1 87 ? -27.315 -8.844 -9.832 1.00 65.50 87 THR A O 1
ATOM 656 N N . SER A 1 88 ? -25.831 -9.868 -11.146 1.00 61.19 88 SER A N 1
ATOM 657 C CA . SER A 1 88 ? -24.767 -9.886 -10.150 1.00 61.19 88 SER A CA 1
ATOM 658 C C . SER A 1 88 ? -23.488 -9.325 -10.738 1.00 61.19 88 SER A C 1
ATOM 660 O O . SER A 1 88 ? -23.177 -9.595 -11.900 1.00 61.19 88 SER A O 1
ATOM 662 N N . ASN A 1 89 ? -22.724 -8.576 -9.948 1.00 58.72 89 ASN A N 1
ATOM 663 C CA . ASN A 1 89 ? -21.406 -8.110 -10.374 1.00 58.72 89 ASN A CA 1
ATOM 664 C C . ASN A 1 89 ? -20.306 -9.133 -10.012 1.00 58.72 89 ASN A C 1
ATOM 666 O O . ASN A 1 89 ? -20.551 -10.179 -9.409 1.00 58.72 89 ASN A O 1
ATOM 670 N N . CYS A 1 90 ? -19.062 -8.838 -10.389 1.00 51.72 90 CYS A N 1
ATOM 671 C CA . CYS A 1 90 ? -17.902 -9.681 -10.079 1.00 51.72 90 CYS A CA 1
ATOM 672 C C . CYS A 1 90 ? -17.486 -9.665 -8.599 1.00 51.72 90 CYS A C 1
ATOM 674 O O . CYS A 1 90 ? -16.639 -10.477 -8.202 1.00 51.72 90 CYS A O 1
ATOM 676 N N . ASP A 1 91 ? -18.085 -8.774 -7.813 1.00 52.84 91 ASP A N 1
ATOM 677 C CA . ASP A 1 91 ? -17.901 -8.655 -6.369 1.00 52.84 91 ASP A CA 1
ATOM 678 C C . ASP A 1 91 ? -18.846 -9.621 -5.624 1.00 52.84 91 ASP A C 1
ATOM 680 O O . ASP A 1 91 ? -18.711 -9.822 -4.420 1.00 52.84 91 ASP A O 1
ATOM 684 N N . GLY A 1 92 ? -19.769 -10.272 -6.348 1.00 59.94 92 GLY A N 1
ATOM 685 C CA . GLY A 1 92 ? -20.815 -11.122 -5.780 1.00 59.94 92 GLY A CA 1
ATOM 686 C C . GLY A 1 92 ? -22.011 -10.332 -5.248 1.00 59.94 92 GLY A C 1
ATOM 687 O O . GLY A 1 92 ? -22.870 -10.912 -4.582 1.00 59.94 92 GLY A O 1
ATOM 688 N N . ASP A 1 93 ? -22.075 -9.032 -5.538 1.00 66.88 93 ASP A N 1
ATOM 689 C CA . ASP A 1 93 ? -23.218 -8.192 -5.209 1.00 66.88 93 ASP A CA 1
ATOM 690 C C . ASP A 1 93 ? -24.378 -8.503 -6.141 1.00 66.88 93 ASP A C 1
ATOM 692 O O . ASP A 1 93 ? -24.183 -8.834 -7.312 1.00 66.88 93 ASP A O 1
ATOM 696 N N . ILE A 1 94 ? -25.588 -8.332 -5.629 1.00 67.06 94 ILE A N 1
ATOM 697 C CA . ILE A 1 94 ? -26.823 -8.457 -6.389 1.00 67.06 94 ILE A CA 1
ATOM 698 C C . ILE A 1 94 ? -27.300 -7.049 -6.715 1.00 67.06 94 ILE A C 1
ATOM 700 O O . ILE A 1 94 ? -27.545 -6.245 -5.817 1.00 67.06 94 ILE A O 1
ATOM 704 N N . LEU A 1 95 ? -27.400 -6.745 -8.000 1.00 70.44 95 LEU A N 1
ATOM 705 C CA . LEU A 1 95 ? -27.878 -5.471 -8.511 1.00 70.44 95 LEU A CA 1
ATOM 706 C C . LEU A 1 95 ? -29.315 -5.646 -8.982 1.00 70.44 95 LEU A C 1
ATOM 708 O O . LEU A 1 95 ? -29.582 -6.548 -9.768 1.00 70.44 95 LEU A O 1
ATOM 712 N N . VAL A 1 96 ? -30.222 -4.792 -8.527 1.00 75.75 96 VAL A N 1
ATOM 713 C CA . VAL A 1 96 ? -31.637 -4.815 -8.907 1.00 75.75 96 VAL A CA 1
ATOM 714 C C . VAL A 1 96 ? -31.982 -3.485 -9.550 1.00 75.75 96 VAL A C 1
ATOM 716 O O . VAL A 1 96 ? -32.032 -2.472 -8.860 1.00 75.75 96 VAL A O 1
ATOM 719 N N . GLY A 1 97 ? -32.188 -3.486 -10.861 1.00 72.00 97 GLY A N 1
ATOM 720 C CA . GLY A 1 97 ? -32.584 -2.308 -11.626 1.00 72.00 97 GLY A CA 1
ATOM 721 C C . GLY A 1 97 ? -34.096 -2.111 -11.620 1.00 72.00 97 GLY A C 1
ATOM 722 O O . GLY A 1 97 ? -34.854 -3.085 -11.587 1.00 72.00 97 GLY A O 1
ATOM 723 N N . GLY A 1 98 ? -34.535 -0.859 -11.661 1.00 75.12 98 GLY A N 1
ATOM 724 C CA . GLY A 1 98 ? -35.940 -0.502 -11.792 1.00 75.12 98 GLY A CA 1
ATOM 725 C C . GLY A 1 98 ? -36.159 0.923 -12.284 1.00 75.12 98 GLY A C 1
ATOM 726 O O . GLY A 1 98 ? -35.195 1.655 -12.493 1.00 75.12 98 GLY A O 1
ATOM 727 N N . ASN A 1 99 ? -37.415 1.308 -12.486 1.00 71.12 99 ASN A N 1
ATOM 728 C CA . ASN A 1 99 ? -37.823 2.676 -12.795 1.00 71.12 99 ASN A CA 1
ATOM 729 C C . ASN A 1 99 ? -38.774 3.215 -11.721 1.00 71.12 99 ASN A C 1
ATOM 731 O O . ASN A 1 99 ? -39.553 2.478 -11.121 1.00 71.12 99 ASN A O 1
ATOM 735 N N . ASN A 1 100 ? -38.681 4.507 -11.453 1.00 66.19 100 ASN A N 1
ATOM 736 C CA . ASN A 1 100 ? -39.544 5.239 -10.549 1.00 66.19 100 ASN A CA 1
ATOM 737 C C . ASN A 1 100 ? -40.464 6.136 -11.382 1.00 66.19 100 ASN A C 1
ATOM 739 O O . ASN A 1 100 ? -40.015 7.086 -12.025 1.00 66.19 100 ASN A O 1
ATOM 743 N N . GLU A 1 101 ? -41.758 5.833 -11.349 1.00 61.81 101 GLU A N 1
ATOM 744 C CA . GLU A 1 101 ? -42.794 6.544 -12.112 1.00 61.81 101 GLU A CA 1
ATOM 745 C C . GLU A 1 101 ? -43.084 7.962 -11.570 1.00 61.81 101 GLU A C 1
ATOM 747 O O . GLU A 1 101 ? -43.789 8.738 -12.207 1.00 61.81 101 GLU A O 1
ATOM 752 N N . LEU A 1 102 ? -42.535 8.350 -10.408 1.00 60.19 102 LEU A N 1
ATOM 753 C CA . LEU A 1 102 ? -42.801 9.661 -9.787 1.00 60.19 102 LEU A CA 1
ATOM 754 C C . LEU A 1 102 ? -42.083 10.849 -10.431 1.00 60.19 102 LEU A C 1
ATOM 756 O O . LEU A 1 102 ? -42.407 11.999 -10.122 1.00 60.19 102 LEU A O 1
ATOM 760 N N . HIS A 1 103 ? -41.081 10.593 -11.267 1.00 55.53 103 HIS A N 1
ATOM 761 C CA . HIS A 1 103 ? -40.164 11.621 -11.758 1.00 55.53 103 HIS A CA 1
ATOM 762 C C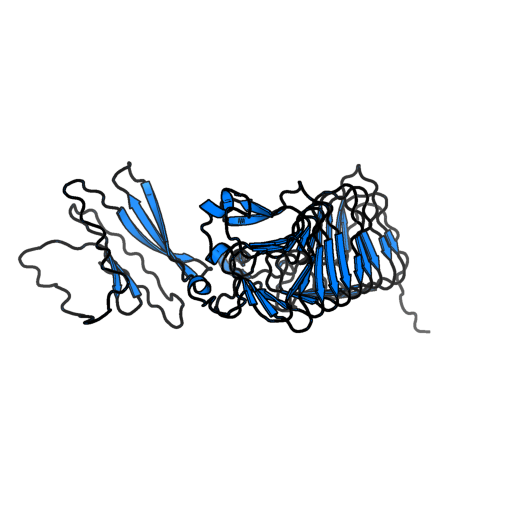 . HIS A 1 103 ? -39.889 11.511 -13.267 1.00 55.53 103 HIS A C 1
ATOM 764 O O . HIS A 1 103 ? -38.770 11.768 -13.689 1.00 55.53 103 HIS A O 1
ATOM 770 N N . ASP A 1 104 ? -40.897 11.166 -14.081 1.00 57.78 104 ASP A N 1
ATOM 771 C CA . ASP A 1 104 ? -40.740 10.991 -15.541 1.00 57.78 104 ASP A CA 1
ATOM 772 C C . ASP A 1 104 ? -39.654 9.942 -15.896 1.00 57.78 104 ASP A C 1
ATOM 774 O O . ASP A 1 104 ? -38.710 10.227 -16.628 1.00 57.78 104 ASP A O 1
ATOM 778 N N . GLU A 1 105 ? -39.803 8.706 -15.395 1.00 57.53 105 GLU A N 1
ATOM 779 C CA . GLU A 1 105 ? -38.910 7.561 -15.682 1.00 57.53 105 GLU A CA 1
ATOM 780 C C . GLU A 1 105 ? -37.496 7.628 -15.062 1.00 57.53 105 GLU A C 1
ATOM 782 O O . GLU A 1 105 ? -36.494 7.287 -15.698 1.00 57.53 105 GLU A O 1
ATOM 787 N N . ASP A 1 106 ? -37.383 7.987 -13.781 1.00 59.28 106 ASP A N 1
ATOM 788 C CA . ASP A 1 106 ? -36.094 7.907 -13.086 1.00 59.28 106 ASP A CA 1
ATOM 789 C C . ASP A 1 106 ? -35.686 6.444 -12.849 1.00 59.28 106 ASP A C 1
ATOM 791 O O . ASP A 1 106 ? -36.329 5.704 -12.106 1.00 59.28 106 ASP A O 1
ATOM 795 N N . TYR A 1 107 ? -34.577 6.007 -13.443 1.00 68.88 107 TYR A N 1
ATOM 796 C CA . TYR A 1 107 ? -34.044 4.664 -13.215 1.00 68.88 107 TYR A CA 1
ATOM 797 C C . TYR A 1 107 ? -33.319 4.573 -11.868 1.00 68.88 107 TYR A C 1
ATOM 799 O O . TYR A 1 107 ? -32.502 5.429 -11.523 1.00 68.88 107 TYR A O 1
ATOM 807 N N . TYR A 1 108 ? -33.551 3.491 -11.127 1.00 64.69 108 TYR A N 1
ATOM 808 C CA . TYR A 1 108 ? -32.832 3.176 -9.895 1.00 64.69 108 TYR A CA 1
ATOM 809 C C . TYR A 1 108 ? -32.117 1.829 -9.985 1.00 64.69 108 TYR A C 1
ATOM 811 O O . TYR A 1 108 ? -32.480 0.944 -10.759 1.00 64.69 108 TYR A O 1
ATOM 819 N N . VAL A 1 109 ? -31.104 1.657 -9.134 1.00 70.38 109 VAL A N 1
ATOM 820 C CA . VAL A 1 109 ? -30.435 0.374 -8.911 1.00 70.38 109 VAL A CA 1
ATOM 821 C C . VAL A 1 109 ? -30.273 0.152 -7.411 1.00 70.38 109 VAL A C 1
ATOM 823 O O . VAL A 1 109 ? -29.621 0.947 -6.735 1.00 70.38 109 VAL A O 1
ATOM 826 N N . TYR A 1 110 ? -30.817 -0.943 -6.880 1.00 66.69 110 TYR A N 1
ATOM 827 C CA . TYR A 1 110 ? -30.434 -1.443 -5.562 1.00 66.69 110 TYR A CA 1
ATOM 828 C C . TYR A 1 110 ? -29.185 -2.300 -5.688 1.00 66.69 110 TYR A C 1
ATOM 830 O O . TYR A 1 110 ? -29.120 -3.188 -6.532 1.00 66.69 110 TYR A O 1
ATOM 838 N N . LYS A 1 111 ? -28.214 -2.075 -4.811 1.00 69.12 111 LYS A N 1
ATOM 839 C CA . LYS A 1 111 ? -27.040 -2.930 -4.664 1.00 69.12 111 LYS A CA 1
ATOM 840 C C . LYS A 1 111 ? -27.128 -3.654 -3.326 1.00 69.12 111 LYS A C 1
ATOM 842 O O . LYS A 1 111 ? -27.107 -3.019 -2.277 1.00 69.12 111 LYS A O 1
ATOM 847 N N . LEU A 1 112 ? -27.212 -4.977 -3.359 1.00 68.38 112 LEU A N 1
ATOM 848 C CA . LEU A 1 112 ? -27.196 -5.835 -2.179 1.00 68.38 112 LEU A CA 1
ATOM 849 C C . LEU A 1 112 ? -25.835 -6.525 -2.112 1.00 68.38 112 LEU A C 1
ATOM 851 O O . LEU A 1 112 ? -25.535 -7.369 -2.955 1.00 68.38 112 LEU A O 1
ATOM 855 N N . ASN A 1 113 ? -25.017 -6.185 -1.117 1.00 66.62 113 ASN A N 1
ATOM 856 C CA . ASN A 1 113 ? -23.747 -6.866 -0.886 1.00 66.62 113 ASN A CA 1
ATOM 857 C C . ASN A 1 113 ? -23.865 -7.893 0.248 1.00 66.62 113 ASN A C 1
ATOM 859 O O . ASN A 1 113 ? -24.577 -7.697 1.237 1.00 66.62 113 ASN A O 1
ATOM 863 N N . ASN A 1 114 ? -23.135 -9.006 0.141 1.00 62.88 114 ASN A N 1
ATOM 864 C CA . ASN A 1 114 ? -22.911 -9.865 1.301 1.00 62.88 114 ASN A CA 1
ATOM 865 C C . ASN A 1 114 ? -21.719 -9.319 2.078 1.00 62.88 114 ASN A C 1
ATOM 867 O O . ASN A 1 114 ? -20.597 -9.807 1.953 1.00 62.88 114 ASN A O 1
ATOM 871 N N . ASN A 1 115 ? -21.987 -8.300 2.885 1.00 68.12 115 ASN A N 1
ATOM 872 C CA . ASN A 1 115 ? -21.012 -7.690 3.771 1.00 68.12 115 ASN A CA 1
ATOM 873 C C . ASN A 1 115 ? -20.631 -8.662 4.904 1.00 68.12 115 ASN A C 1
ATOM 875 O O . ASN A 1 115 ? -21.095 -8.565 6.038 1.00 68.12 115 ASN A O 1
ATOM 879 N N . CYS A 1 116 ? -19.838 -9.683 4.589 1.00 74.75 116 CYS A N 1
ATOM 880 C CA . CYS A 1 116 ? -19.439 -10.691 5.563 1.00 74.75 116 CYS A CA 1
ATOM 881 C C . CYS A 1 116 ? -18.564 -10.075 6.666 1.00 74.75 116 CYS A C 1
ATOM 883 O O . CYS A 1 116 ? -18.630 -10.525 7.807 1.00 74.75 116 CYS A O 1
ATOM 885 N N . GLN A 1 117 ? -17.803 -9.016 6.355 1.00 80.00 117 GLN A N 1
ATOM 886 C CA . GLN A 1 117 ? -16.914 -8.369 7.319 1.00 80.00 117 GLN A CA 1
ATOM 887 C C . GLN A 1 117 ? -17.690 -7.584 8.378 1.00 80.00 117 GLN A C 1
ATOM 889 O O . GLN A 1 117 ? -17.266 -7.565 9.530 1.00 80.00 117 GLN A O 1
ATOM 894 N N . SER A 1 118 ? -18.853 -7.004 8.049 1.00 74.50 118 SER A N 1
ATOM 895 C CA . SER A 1 118 ? -19.722 -6.387 9.069 1.00 74.50 118 SER A CA 1
ATOM 896 C C . SER A 1 118 ? -20.374 -7.402 10.010 1.00 74.50 118 SER A C 1
ATOM 898 O O . SER A 1 118 ? -20.830 -7.032 11.090 1.00 74.50 118 SER A O 1
ATOM 900 N N . LYS A 1 119 ? -20.387 -8.690 9.639 1.00 77.94 119 LYS A N 1
ATOM 901 C CA . LYS A 1 119 ? -20.828 -9.794 10.508 1.00 77.94 119 LYS A CA 1
ATOM 902 C C . LYS A 1 119 ? -19.690 -10.372 11.351 1.00 77.94 119 LYS A C 1
ATOM 904 O O . LYS A 1 119 ? -19.955 -11.147 12.271 1.00 77.94 119 LYS A O 1
ATOM 909 N N . THR A 1 120 ? -18.435 -10.029 11.057 1.00 85.00 120 THR A N 1
ATOM 910 C CA . THR A 1 120 ? -17.291 -10.469 11.857 1.00 85.00 120 THR A CA 1
ATOM 911 C C . THR A 1 120 ? -17.368 -9.842 13.244 1.00 85.00 120 THR A C 1
ATOM 913 O O . THR A 1 120 ? -17.526 -8.633 13.390 1.00 85.00 120 THR A O 1
ATOM 916 N N . SER A 1 121 ? -17.226 -10.659 14.290 1.00 87.31 121 SER A N 1
ATOM 917 C CA . SER A 1 121 ? -17.221 -10.145 15.657 1.00 87.31 121 SER A CA 1
ATOM 918 C C . SER A 1 121 ? -15.918 -9.400 15.972 1.00 87.31 121 SER A C 1
ATOM 920 O O . SER A 1 121 ? -14.816 -9.933 15.778 1.00 87.31 121 SER A O 1
ATOM 922 N N . PHE A 1 122 ? -16.076 -8.189 16.511 1.00 89.88 122 PHE A N 1
ATOM 923 C CA . PHE A 1 122 ? -15.032 -7.358 17.124 1.00 89.88 122 PHE A CA 1
ATOM 924 C C . PHE A 1 122 ? -15.264 -7.299 18.637 1.00 89.88 122 PHE A C 1
ATOM 926 O O . PHE A 1 122 ? -15.595 -6.262 19.205 1.00 89.88 122 PHE A O 1
ATOM 933 N N . ASN A 1 123 ? -15.240 -8.469 19.267 1.00 87.00 123 ASN A N 1
ATOM 934 C CA . ASN A 1 123 ? -15.556 -8.665 20.681 1.00 87.00 123 ASN A CA 1
ATOM 935 C C . ASN A 1 123 ? -14.327 -9.050 21.514 1.00 87.00 123 ASN A C 1
ATOM 937 O O . ASN A 1 123 ? -14.461 -9.350 22.702 1.00 87.00 123 ASN A O 1
ATOM 941 N N . GLY A 1 124 ? -13.139 -9.066 20.908 1.00 84.62 124 GLY A N 1
ATOM 942 C CA . GLY A 1 124 ? -11.894 -9.200 21.640 1.00 84.62 124 GLY A CA 1
ATOM 943 C C . GLY A 1 124 ? -11.694 -7.994 22.551 1.00 84.62 124 GLY A C 1
ATOM 944 O O . GLY A 1 124 ? -11.951 -6.859 22.163 1.00 84.62 124 GLY A O 1
ATOM 945 N N . GLN A 1 125 ? -11.177 -8.230 23.757 1.00 87.00 125 GLN A N 1
ATOM 946 C CA . GLN A 1 125 ? -10.902 -7.172 24.740 1.00 87.00 125 GLN A CA 1
ATOM 947 C C . GLN A 1 125 ? -10.021 -6.035 24.182 1.00 87.00 125 GLN A C 1
ATOM 949 O O . GLN A 1 125 ? -10.074 -4.912 24.674 1.00 87.00 125 GLN A O 1
ATOM 954 N N . ASN A 1 126 ? -9.211 -6.335 23.164 1.00 91.88 126 ASN A N 1
ATOM 955 C CA . ASN A 1 126 ? -8.269 -5.410 22.543 1.00 91.88 126 ASN A CA 1
ATOM 956 C C . ASN A 1 126 ? -8.662 -4.996 21.115 1.00 91.88 126 ASN A C 1
ATOM 958 O O . ASN A 1 126 ? -7.857 -4.341 20.447 1.00 91.88 126 ASN A O 1
ATOM 962 N N . ASP A 1 127 ? -9.842 -5.392 20.634 1.00 95.94 127 ASP A N 1
ATOM 963 C CA . ASP A 1 127 ? -10.310 -5.003 19.305 1.00 95.94 127 ASP A CA 1
ATOM 964 C C . ASP A 1 127 ? -10.614 -3.500 19.267 1.00 95.94 127 ASP A C 1
ATOM 966 O O . ASP A 1 127 ? -11.057 -2.897 20.246 1.00 95.94 127 ASP A O 1
ATOM 970 N N . ILE A 1 128 ? -10.344 -2.876 18.123 1.00 96.62 128 ILE A N 1
ATOM 971 C CA . ILE A 1 128 ? -10.512 -1.440 17.916 1.00 96.62 128 ILE A CA 1
ATOM 972 C C . ILE A 1 128 ? -11.784 -1.225 17.103 1.00 96.62 128 ILE A C 1
ATOM 974 O O . ILE A 1 128 ? -11.773 -1.388 15.881 1.00 96.62 128 ILE A O 1
ATOM 978 N N . THR A 1 129 ? -12.869 -0.877 17.804 1.00 94.69 129 THR A N 1
ATOM 979 C CA . THR A 1 129 ? -14.200 -0.656 17.211 1.00 94.69 129 THR A CA 1
ATOM 980 C C . THR A 1 129 ? -14.544 0.811 16.937 1.00 94.69 129 THR A C 1
ATOM 982 O O . THR A 1 129 ? -15.615 1.137 16.432 1.00 94.69 129 THR A O 1
ATOM 985 N N . SER A 1 130 ? -13.668 1.720 17.354 1.00 95.06 130 SER A N 1
ATOM 986 C CA . SER A 1 130 ? -13.823 3.166 17.230 1.00 95.06 130 SER A CA 1
ATOM 987 C C . SER A 1 130 ? -12.456 3.806 17.052 1.00 95.06 130 SER A C 1
ATOM 989 O O . SER A 1 130 ? -11.440 3.219 17.429 1.00 95.06 130 SER A O 1
ATOM 991 N N . ASN A 1 131 ? -12.428 5.025 16.517 1.00 97.12 131 ASN A N 1
ATOM 992 C CA . ASN A 1 131 ? -11.183 5.760 16.334 1.00 97.12 131 ASN A CA 1
ATOM 993 C C . ASN A 1 131 ? -10.394 5.850 17.646 1.00 97.12 131 ASN A C 1
ATOM 995 O O . ASN A 1 131 ? -10.941 6.219 18.687 1.00 97.12 131 ASN A O 1
ATOM 999 N N . VAL A 1 132 ? -9.100 5.539 17.588 1.00 97.56 132 VAL A N 1
ATOM 1000 C CA . VAL A 1 132 ? -8.193 5.605 18.738 1.00 97.56 132 VAL A CA 1
ATOM 1001 C C . VAL A 1 132 ? -7.040 6.550 18.430 1.00 97.56 132 VAL A C 1
ATOM 1003 O O . VAL A 1 132 ? -6.444 6.489 17.359 1.00 97.56 132 VAL A O 1
ATOM 1006 N N . SER A 1 133 ? -6.727 7.443 19.369 1.00 98.00 133 SER A N 1
ATOM 1007 C CA . SER A 1 133 ? -5.589 8.361 19.264 1.00 98.00 133 SER A CA 1
ATOM 1008 C C . SER A 1 133 ? -4.447 7.910 20.168 1.00 98.00 133 SER A C 1
ATOM 1010 O O . SER A 1 133 ? -4.617 7.799 21.382 1.00 98.00 133 SER A O 1
ATOM 1012 N N . ILE A 1 134 ? -3.273 7.700 19.583 1.00 98.38 134 ILE A N 1
ATOM 1013 C CA . ILE A 1 134 ? -2.021 7.440 20.286 1.00 98.38 134 ILE A CA 1
ATOM 1014 C C . ILE A 1 134 ? -1.298 8.779 20.447 1.00 98.38 134 ILE A C 1
ATOM 1016 O O . ILE A 1 134 ? -0.683 9.283 19.510 1.00 98.38 134 ILE A O 1
ATOM 1020 N N . ASN A 1 135 ? -1.441 9.380 21.632 1.00 98.00 135 ASN A N 1
ATOM 1021 C CA . ASN A 1 135 ? -0.848 10.684 21.973 1.00 98.00 135 ASN A CA 1
ATOM 1022 C C . ASN A 1 135 ? 0.492 10.561 22.720 1.00 98.00 135 ASN A C 1
ATOM 1024 O O . ASN A 1 135 ? 1.212 11.540 22.846 1.00 98.00 135 ASN A O 1
ATOM 1028 N N . ASN A 1 136 ? 0.786 9.371 23.246 1.00 97.88 136 ASN A N 1
ATOM 1029 C CA . ASN A 1 136 ? 1.995 9.036 24.000 1.00 97.88 136 ASN A CA 1
ATOM 1030 C C . ASN A 1 136 ? 2.603 7.755 23.408 1.00 97.88 136 ASN A C 1
ATOM 1032 O O . ASN A 1 136 ? 2.177 7.295 22.351 1.00 97.88 136 ASN A O 1
ATOM 1036 N N . ILE A 1 137 ? 3.552 7.144 24.113 1.00 98.38 137 ILE A N 1
ATOM 1037 C CA . ILE A 1 137 ? 4.089 5.828 23.764 1.00 98.38 137 ILE A CA 1
ATOM 1038 C C . ILE A 1 137 ? 3.064 4.741 24.122 1.00 98.38 137 ILE A C 1
ATOM 1040 O O . ILE A 1 137 ? 2.599 4.661 25.261 1.00 98.38 137 ILE A O 1
ATOM 1044 N N . ALA A 1 138 ?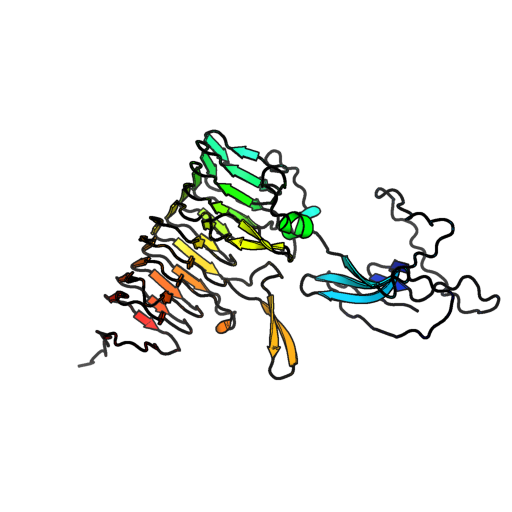 2.733 3.887 23.159 1.00 98.31 138 ALA A N 1
ATOM 1045 C CA . ALA A 1 138 ? 1.885 2.714 23.327 1.00 98.31 138 ALA A CA 1
ATOM 1046 C C . ALA A 1 138 ? 2.540 1.480 22.693 1.00 98.31 138 ALA A C 1
ATOM 1048 O O . ALA A 1 138 ? 3.123 1.564 21.614 1.00 98.31 138 ALA A O 1
ATOM 1049 N N . THR A 1 139 ? 2.377 0.318 23.332 1.00 98.44 139 THR A N 1
ATOM 1050 C CA . THR A 1 139 ? 2.883 -0.962 22.819 1.00 98.44 139 THR A CA 1
ATOM 1051 C C . THR A 1 139 ? 1.759 -1.981 22.707 1.00 98.44 139 THR A C 1
ATOM 1053 O O . THR A 1 139 ? 1.057 -2.257 23.682 1.00 98.44 139 THR A O 1
ATOM 1056 N N . TRP A 1 140 ? 1.596 -2.572 21.526 1.00 98.06 140 TRP A N 1
ATOM 1057 C CA . TRP A 1 140 ? 0.663 -3.664 21.260 1.00 98.06 140 TRP A CA 1
ATOM 1058 C C . TRP A 1 140 ? 1.438 -4.963 21.060 1.00 98.06 140 TRP A C 1
ATOM 1060 O O . TRP A 1 140 ? 2.015 -5.202 20.005 1.00 98.06 140 TRP A O 1
ATOM 1070 N N . SER A 1 141 ? 1.451 -5.809 22.087 1.00 96.50 141 SER A N 1
ATOM 1071 C CA . SER A 1 141 ? 2.114 -7.122 22.076 1.00 96.50 141 SER A CA 1
ATOM 1072 C C . SER A 1 141 ? 1.167 -8.293 21.793 1.00 96.50 141 SER A C 1
ATOM 1074 O O . SER A 1 141 ? 1.591 -9.443 21.805 1.00 96.50 141 SER A O 1
ATOM 1076 N N . SER A 1 142 ? -0.120 -8.022 21.572 1.00 97.12 142 SER A N 1
ATOM 1077 C CA . SER A 1 142 ? -1.151 -9.030 21.314 1.00 97.12 142 SER A CA 1
ATOM 1078 C C . SER A 1 142 ? -1.904 -8.726 20.028 1.00 97.12 142 SER A C 1
ATOM 1080 O O . SER A 1 142 ? -2.009 -7.568 19.618 1.00 97.12 142 SER A O 1
ATOM 1082 N N . SER A 1 143 ? -2.431 -9.784 19.412 1.00 96.75 143 SER A N 1
ATOM 1083 C CA . SER A 1 143 ? -3.264 -9.704 18.216 1.00 96.75 143 SER A CA 1
ATOM 1084 C C . SER A 1 143 ? -4.583 -8.982 18.484 1.00 96.75 143 SER A C 1
ATOM 1086 O O . SER A 1 143 ? -5.135 -9.069 19.585 1.00 96.75 143 SER A O 1
ATOM 1088 N N . ARG A 1 144 ? -5.074 -8.257 17.477 1.00 96.94 144 ARG A N 1
ATOM 1089 C CA . ARG A 1 144 ? -6.278 -7.413 17.552 1.00 96.94 144 ARG A CA 1
ATOM 1090 C C . ARG A 1 144 ? -6.963 -7.363 16.200 1.00 96.94 144 ARG A C 1
ATOM 1092 O O . ARG A 1 144 ? -6.286 -7.421 15.171 1.00 96.94 144 ARG A O 1
ATOM 1099 N N . LYS A 1 145 ? -8.273 -7.156 16.198 1.00 96.31 145 LYS A N 1
ATOM 1100 C CA . LYS A 1 145 ? -9.005 -6.735 15.003 1.00 96.31 145 LYS A CA 1
ATOM 1101 C C . LYS A 1 145 ? -9.266 -5.236 15.035 1.00 96.31 145 LYS A C 1
ATOM 1103 O O . LYS A 1 145 ? -9.453 -4.654 16.102 1.00 96.31 145 LYS A O 1
ATOM 1108 N N . VAL A 1 146 ? -9.298 -4.611 13.868 1.00 96.44 146 VAL A N 1
ATOM 1109 C CA . VAL A 1 146 ? -9.478 -3.167 13.711 1.00 96.44 146 VAL A CA 1
ATOM 1110 C C . VAL A 1 146 ? -10.544 -2.899 12.654 1.00 96.44 146 VAL A C 1
ATOM 1112 O O . VAL A 1 146 ? -10.394 -3.315 11.506 1.00 96.44 146 VAL A O 1
ATOM 1115 N N . ASN A 1 147 ? -11.608 -2.183 13.021 1.00 94.88 147 ASN A N 1
ATOM 1116 C CA . ASN A 1 147 ? -12.617 -1.679 12.077 1.00 94.88 147 ASN A CA 1
ATOM 1117 C C . ASN A 1 147 ? -12.698 -0.141 12.044 1.00 94.88 147 ASN A C 1
ATOM 1119 O O . ASN A 1 147 ? -13.644 0.415 11.498 1.00 94.88 147 ASN A O 1
ATOM 1123 N N . ALA A 1 148 ? -11.717 0.542 12.633 1.00 96.06 148 ALA A N 1
ATOM 1124 C CA . ALA A 1 148 ? -11.689 1.992 12.761 1.00 96.06 148 ALA A CA 1
ATOM 1125 C C . ALA A 1 148 ? -10.274 2.546 12.550 1.00 96.06 148 ALA A C 1
ATOM 1127 O O . ALA A 1 148 ? -9.331 1.793 12.293 1.00 96.06 148 ALA A O 1
ATOM 1128 N N . THR A 1 149 ? -10.111 3.865 12.672 1.00 97.81 149 THR A N 1
ATOM 1129 C CA . THR A 1 149 ? -8.817 4.512 12.448 1.00 97.81 149 THR A CA 1
ATOM 1130 C C . THR A 1 149 ? -7.946 4.448 13.701 1.00 97.81 149 THR A C 1
ATOM 1132 O O . THR A 1 149 ? -8.347 4.884 14.784 1.00 97.81 149 THR A O 1
ATOM 1135 N N . VAL A 1 150 ? -6.706 3.990 13.543 1.00 98.50 150 VAL A N 1
ATOM 1136 C CA . VAL A 1 150 ? -5.646 4.134 14.550 1.00 98.50 150 VAL A CA 1
ATOM 1137 C C . VAL A 1 150 ? -4.813 5.363 14.202 1.00 98.50 150 VAL A C 1
ATOM 1139 O O . VAL A 1 150 ? -4.093 5.353 13.210 1.00 98.50 150 VAL A O 1
ATOM 1142 N N . ILE A 1 151 ? -4.913 6.425 14.998 1.00 98.44 151 ILE A N 1
ATOM 1143 C CA . ILE A 1 151 ? -4.283 7.722 14.722 1.00 98.44 151 ILE A CA 1
ATOM 1144 C C . ILE A 1 151 ? -3.067 7.901 15.633 1.00 98.44 151 ILE A C 1
ATOM 1146 O O . ILE A 1 151 ? -3.219 8.115 16.835 1.00 98.44 151 ILE A O 1
ATOM 1150 N N . VAL A 1 152 ? -1.861 7.856 15.075 1.00 98.62 152 VAL A N 1
ATOM 1151 C CA . VAL A 1 152 ? -0.618 8.192 15.783 1.00 98.62 152 VAL A CA 1
ATOM 1152 C C . VAL A 1 152 ? -0.350 9.683 15.607 1.00 98.62 152 VAL A C 1
ATOM 1154 O O . VAL A 1 152 ? -0.022 10.131 14.506 1.00 98.62 152 VAL A O 1
ATOM 1157 N N . LYS A 1 153 ? -0.554 10.460 16.675 1.00 98.12 153 LYS A N 1
ATOM 1158 C CA . LYS A 1 153 ? -0.432 11.925 16.646 1.00 98.12 153 LYS A CA 1
ATOM 1159 C C . LYS A 1 153 ? 1.015 12.380 16.823 1.00 98.12 153 LYS A C 1
ATOM 1161 O O . LYS A 1 153 ? 1.883 11.589 17.179 1.00 98.12 153 LYS A O 1
ATOM 1166 N N . ALA A 1 154 ? 1.254 13.674 16.621 1.00 97.81 154 ALA A N 1
ATOM 1167 C CA . ALA A 1 154 ? 2.526 14.317 16.937 1.00 97.81 154 ALA A CA 1
ATOM 1168 C C . ALA A 1 154 ? 2.983 13.994 18.373 1.00 97.81 154 ALA A C 1
ATOM 1170 O O . ALA A 1 154 ? 2.214 14.173 19.319 1.00 97.81 154 ALA A O 1
ATOM 1171 N N . GLY A 1 155 ? 4.219 13.512 18.532 1.00 97.88 155 GLY A N 1
ATOM 1172 C CA . GLY A 1 155 ? 4.781 13.088 19.823 1.00 97.88 155 GLY A CA 1
ATOM 117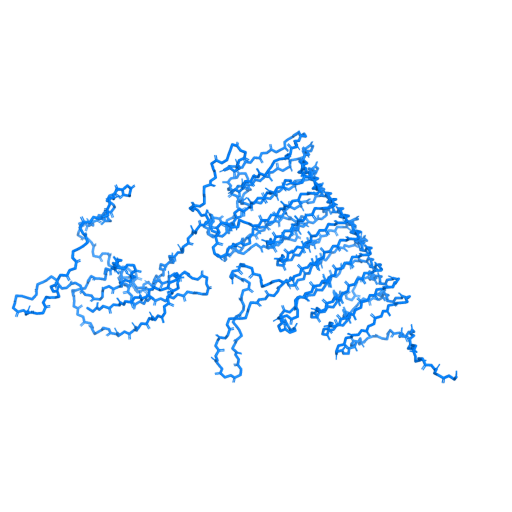3 C C . GLY A 1 155 ? 4.295 11.720 20.323 1.00 97.88 155 GLY A C 1
ATOM 1174 O O . GLY A 1 155 ? 4.854 11.189 21.282 1.00 97.88 155 GLY A O 1
ATOM 1175 N N . GLY A 1 156 ? 3.291 11.132 19.670 1.00 98.69 156 GLY A N 1
ATOM 1176 C CA . GLY A 1 156 ? 2.846 9.769 19.914 1.00 98.69 156 GLY A CA 1
ATOM 1177 C C . GLY A 1 156 ? 3.745 8.748 19.223 1.00 98.69 156 GLY A C 1
ATOM 1178 O O . GLY A 1 156 ? 4.230 8.967 18.110 1.00 98.69 156 GLY A O 1
ATOM 1179 N N . GLU A 1 157 ? 3.916 7.599 19.870 1.00 98.81 157 GLU A N 1
ATOM 1180 C CA . GLU A 1 157 ? 4.615 6.450 19.301 1.00 98.81 157 GLU A CA 1
ATOM 1181 C C . GLU A 1 157 ? 3.768 5.195 19.499 1.00 98.81 157 GLU A C 1
ATOM 1183 O O . GLU A 1 157 ? 3.353 4.890 20.617 1.00 98.81 157 GLU A O 1
ATOM 1188 N N . LEU A 1 158 ? 3.518 4.451 18.426 1.00 98.81 158 LEU A N 1
ATOM 1189 C CA . LEU A 1 158 ? 2.881 3.140 18.502 1.00 98.81 158 LEU A CA 1
ATOM 1190 C C . LEU A 1 158 ? 3.877 2.060 18.090 1.00 98.81 158 LEU A C 1
ATOM 1192 O O . LEU A 1 158 ? 4.290 2.004 16.935 1.00 98.81 158 LEU A O 1
ATOM 1196 N N . THR A 1 159 ? 4.210 1.170 19.020 1.00 98.81 159 THR A N 1
ATOM 1197 C CA . THR A 1 159 ? 4.993 -0.037 18.747 1.00 98.81 159 THR A CA 1
ATOM 1198 C C . THR A 1 159 ? 4.080 -1.256 18.665 1.00 98.81 159 THR A C 1
ATOM 1200 O O . THR A 1 159 ? 3.381 -1.577 19.624 1.00 98.81 159 THR A O 1
ATOM 1203 N N . ILE A 1 160 ? 4.118 -1.984 17.553 1.00 98.75 160 ILE A N 1
ATOM 1204 C CA . ILE A 1 160 ? 3.465 -3.290 17.403 1.00 98.75 160 ILE A CA 1
ATOM 1205 C C . ILE A 1 160 ? 4.553 -4.359 17.497 1.00 98.75 160 ILE A C 1
ATOM 1207 O O . ILE A 1 160 ? 5.499 -4.382 16.707 1.00 98.75 160 ILE A O 1
ATOM 1211 N N . GLY A 1 161 ? 4.455 -5.176 18.544 1.00 98.25 161 GLY A N 1
ATOM 1212 C CA . GLY A 1 161 ? 5.522 -6.059 18.993 1.00 98.25 161 GLY A CA 1
ATOM 1213 C C . GLY A 1 161 ? 5.557 -7.430 18.306 1.00 98.25 161 GLY A C 1
ATOM 1214 O O . GLY A 1 161 ? 4.636 -7.785 17.565 1.00 98.25 161 GLY A O 1
ATOM 1215 N N . PRO A 1 162 ? 6.601 -8.226 18.600 1.00 98.38 162 PRO A N 1
ATOM 1216 C CA . PRO A 1 162 ? 6.835 -9.511 17.950 1.00 98.38 162 PRO A CA 1
ATOM 1217 C C . PRO A 1 162 ? 5.665 -10.485 18.087 1.00 98.38 162 PRO A C 1
ATOM 1219 O O . PRO A 1 162 ? 5.103 -10.648 19.169 1.00 98.38 162 PRO A O 1
ATOM 1222 N N . GLY A 1 163 ? 5.317 -11.153 16.988 1.00 97.75 163 GLY A N 1
ATOM 1223 C CA . GLY A 1 163 ? 4.264 -12.168 16.926 1.00 97.75 163 GLY A CA 1
ATOM 1224 C C . GLY A 1 163 ? 2.831 -11.626 16.945 1.00 97.75 163 GLY A C 1
ATOM 1225 O O . GLY A 1 163 ? 1.900 -12.401 16.725 1.00 97.75 163 GLY A O 1
ATOM 1226 N N . ALA A 1 164 ? 2.623 -10.323 17.167 1.00 98.31 164 ALA A N 1
ATOM 1227 C CA . ALA A 1 164 ? 1.291 -9.733 17.103 1.00 98.31 164 ALA A CA 1
ATOM 1228 C C . ALA A 1 164 ? 0.754 -9.758 15.661 1.00 98.31 164 ALA A C 1
ATOM 1230 O O . ALA A 1 164 ? 1.456 -9.385 14.715 1.00 98.31 164 ALA A O 1
ATOM 1231 N N . VAL A 1 165 ? -0.508 -10.164 15.506 1.00 98.00 165 VAL A N 1
ATOM 1232 C CA . VAL A 1 165 ? -1.240 -10.117 14.234 1.00 98.00 165 VAL A CA 1
ATOM 1233 C C . VAL A 1 165 ? -2.373 -9.107 14.359 1.00 98.00 165 VAL A C 1
ATOM 1235 O O . VAL A 1 165 ? -3.294 -9.301 15.153 1.00 98.00 165 VAL A O 1
ATOM 1238 N N . ILE A 1 166 ? -2.311 -8.029 13.585 1.00 98.12 166 ILE A N 1
ATOM 1239 C CA . ILE A 1 166 ? -3.364 -7.015 13.544 1.00 98.12 166 ILE A CA 1
ATOM 1240 C C . ILE A 1 166 ? -4.148 -7.188 12.248 1.00 98.12 166 ILE A C 1
ATOM 1242 O O . ILE A 1 166 ? -3.593 -7.065 11.155 1.00 98.12 166 ILE A O 1
ATOM 1246 N N . GLU A 1 167 ? -5.432 -7.504 12.379 1.00 96.81 167 GLU A N 1
ATOM 1247 C CA . GLU A 1 167 ? -6.322 -7.735 11.245 1.00 96.81 167 GLU A CA 1
ATOM 1248 C C . GLU A 1 167 ? -7.251 -6.541 11.038 1.00 96.81 167 GLU A C 1
ATOM 1250 O O . GLU A 1 167 ? -7.989 -6.153 11.942 1.00 96.81 167 GLU A O 1
ATOM 1255 N N . PHE A 1 168 ? -7.247 -5.976 9.839 1.00 96.38 168 PHE A N 1
ATOM 1256 C CA . PHE A 1 168 ? -8.056 -4.820 9.484 1.00 96.38 168 PHE A CA 1
ATOM 1257 C C . PHE A 1 168 ? -9.249 -5.239 8.640 1.00 96.38 168 PHE A C 1
ATOM 1259 O O . PHE A 1 168 ? -9.120 -6.026 7.697 1.00 96.38 168 PHE A O 1
ATOM 1266 N N . ALA A 1 169 ? -10.413 -4.685 8.964 1.00 93.88 169 ALA A N 1
ATOM 1267 C CA . ALA A 1 169 ? -11.544 -4.734 8.058 1.00 93.88 169 ALA A CA 1
ATOM 1268 C C . ALA A 1 169 ? -11.239 -3.955 6.774 1.00 93.88 169 ALA A C 1
ATOM 1270 O O . ALA A 1 169 ? -10.367 -3.090 6.737 1.00 93.88 169 ALA A O 1
ATOM 1271 N N . ALA A 1 170 ? -11.969 -4.242 5.710 1.00 90.69 170 ALA A N 1
ATOM 1272 C CA . ALA A 1 170 ? -11.860 -3.513 4.464 1.00 90.69 170 ALA A CA 1
ATOM 1273 C C . ALA A 1 170 ? -12.863 -2.348 4.470 1.00 90.69 170 ALA A C 1
ATOM 1275 O O . ALA A 1 170 ? -14.055 -2.553 4.690 1.00 90.69 170 ALA A O 1
ATOM 1276 N N . SER A 1 171 ? -12.404 -1.116 4.230 1.00 89.25 171 SER A N 1
ATOM 1277 C CA . SER A 1 171 ? -13.246 0.092 4.333 1.00 89.25 171 SER A CA 1
ATOM 1278 C C . SER A 1 171 ? -14.481 0.062 3.440 1.00 89.25 171 SER A C 1
ATOM 1280 O O . SER A 1 171 ? -15.550 0.458 3.885 1.00 89.25 171 SER A O 1
ATOM 1282 N N . TRP A 1 172 ? -14.349 -0.478 2.228 1.00 80.12 172 TRP A N 1
ATOM 1283 C CA . TRP A 1 172 ? -15.439 -0.663 1.265 1.00 80.12 172 TRP A CA 1
ATOM 1284 C C . TRP A 1 172 ? -16.581 -1.555 1.783 1.00 80.12 172 TRP A C 1
ATOM 1286 O O . TRP A 1 172 ? -17.726 -1.374 1.387 1.00 80.12 172 TRP A O 1
ATOM 1296 N N . ASP A 1 173 ? -16.277 -2.487 2.692 1.00 80.31 173 ASP A N 1
ATOM 1297 C CA . ASP A 1 173 ? -17.270 -3.333 3.345 1.00 80.31 173 ASP A CA 1
ATOM 1298 C C . ASP A 1 173 ? -17.878 -2.608 4.553 1.00 80.31 173 ASP A C 1
ATOM 1300 O O . ASP A 1 173 ? -19.009 -2.871 4.933 1.00 80.31 173 ASP A O 1
ATOM 1304 N N . GLN A 1 174 ? -17.149 -1.702 5.204 1.00 82.25 174 GLN A N 1
ATOM 1305 C CA . GLN A 1 174 ? -17.593 -1.095 6.464 1.00 82.25 174 GLN A CA 1
ATOM 1306 C C . GLN A 1 174 ? -18.303 0.248 6.292 1.00 82.25 174 GLN A C 1
ATOM 1308 O O . GLN A 1 174 ? -19.082 0.640 7.161 1.00 82.25 174 GLN A O 1
ATOM 1313 N N . ILE A 1 175 ? -18.013 0.976 5.216 1.00 83.38 175 ILE A N 1
ATOM 1314 C CA . ILE A 1 175 ? -18.401 2.376 5.062 1.00 83.38 175 ILE A CA 1
ATOM 1315 C C . ILE A 1 175 ? -18.944 2.604 3.658 1.00 83.38 175 ILE A C 1
ATOM 1317 O O . ILE A 1 175 ? -18.344 2.197 2.666 1.00 83.38 175 ILE A O 1
ATOM 1321 N N . ASP A 1 176 ? -20.064 3.318 3.596 1.00 82.06 176 ASP A N 1
ATOM 1322 C CA . ASP A 1 176 ? -20.675 3.764 2.350 1.00 82.06 176 ASP A CA 1
ATOM 1323 C C . ASP A 1 176 ? -19.714 4.651 1.529 1.00 82.06 176 ASP A C 1
ATOM 1325 O O . ASP A 1 176 ? -19.025 5.526 2.070 1.00 82.06 176 ASP A O 1
ATOM 1329 N N . PHE A 1 177 ? -19.681 4.454 0.210 1.00 82.31 177 PHE A N 1
ATOM 1330 C CA . PHE A 1 177 ? -18.842 5.229 -0.703 1.00 82.31 177 PHE A CA 1
ATOM 1331 C C . PHE A 1 177 ? -19.172 6.720 -0.682 1.00 82.31 177 PHE A C 1
ATOM 1333 O O . PHE A 1 177 ? -18.251 7.533 -0.774 1.00 82.31 177 PHE A O 1
ATOM 1340 N N . ASP A 1 178 ? -20.430 7.095 -0.462 1.00 79.88 178 ASP A N 1
ATOM 1341 C CA . ASP A 1 178 ? -20.832 8.496 -0.336 1.00 79.88 178 ASP A CA 1
ATOM 1342 C C . ASP A 1 178 ? -20.230 9.149 0.909 1.00 79.88 178 ASP A C 1
ATOM 1344 O O . ASP A 1 178 ? -19.961 10.353 0.928 1.00 79.88 178 ASP A O 1
ATOM 1348 N N . ILE A 1 179 ? -19.993 8.369 1.966 1.00 85.81 179 ILE A N 1
ATOM 1349 C CA . ILE A 1 179 ? -19.308 8.842 3.172 1.00 85.81 179 ILE A CA 1
ATOM 1350 C C . ILE A 1 179 ? -17.803 8.931 2.913 1.00 85.81 179 ILE A C 1
ATOM 1352 O O . ILE A 1 179 ? -17.194 9.949 3.249 1.00 85.81 179 ILE A O 1
ATOM 1356 N N . LEU A 1 180 ? -17.208 7.911 2.288 1.00 87.88 180 LEU A N 1
ATOM 1357 C CA . LEU A 1 180 ? -15.781 7.907 1.948 1.00 87.88 180 LEU A CA 1
ATOM 1358 C C . LEU A 1 180 ? -15.416 9.077 1.022 1.00 87.88 180 LEU A C 1
ATOM 1360 O O . LEU A 1 180 ? -14.490 9.833 1.318 1.00 87.88 180 LEU A O 1
ATOM 1364 N N . ASN A 1 181 ? -16.177 9.285 -0.052 1.00 88.19 181 ASN A N 1
ATOM 1365 C CA . ASN A 1 181 ? -15.951 10.326 -1.058 1.00 88.19 181 ASN A CA 1
ATOM 1366 C C . ASN A 1 181 ? -16.131 11.757 -0.513 1.00 88.19 181 ASN A C 1
ATOM 1368 O O . ASN A 1 181 ? -15.570 12.712 -1.052 1.00 88.19 181 ASN A O 1
ATOM 1372 N N . LYS A 1 182 ? -16.835 11.938 0.614 1.00 90.56 182 LYS A N 1
ATOM 1373 C CA . LYS A 1 182 ? -16.838 13.232 1.326 1.00 90.56 182 LYS A CA 1
ATOM 1374 C C . LYS A 1 182 ? -15.470 13.586 1.905 1.00 90.56 182 LYS A C 1
ATOM 1376 O O . LYS A 1 182 ? -15.274 14.737 2.289 1.00 90.56 182 LYS A O 1
ATOM 1381 N N . ASN A 1 183 ? -14.536 12.630 1.966 1.00 90.44 183 ASN A N 1
ATOM 1382 C CA . ASN A 1 183 ? -13.170 12.830 2.448 1.00 90.44 183 ASN A CA 1
ATOM 1383 C C . ASN A 1 183 ? -13.138 13.524 3.818 1.00 90.44 183 ASN A C 1
ATOM 1385 O O . ASN A 1 183 ? -12.300 14.392 4.086 1.00 90.44 183 ASN A O 1
ATOM 1389 N N . LEU A 1 184 ? -14.101 13.157 4.672 1.00 89.44 184 LEU A N 1
ATOM 1390 C CA . LEU A 1 184 ? -14.216 13.705 6.013 1.00 89.44 184 LEU A CA 1
ATOM 1391 C C . LEU A 1 184 ? -12.948 13.368 6.813 1.00 89.44 184 LEU A C 1
ATOM 1393 O O . LEU A 1 184 ? -12.340 12.319 6.584 1.00 89.44 184 LEU A O 1
ATOM 1397 N N . PRO A 1 185 ? -12.541 14.233 7.757 1.00 85.50 185 PRO A N 1
ATOM 1398 C CA . PRO A 1 185 ? -11.411 13.945 8.630 1.00 85.50 185 PRO A CA 1
ATOM 1399 C C . PRO A 1 185 ? -11.558 12.576 9.302 1.00 85.50 185 PRO A C 1
ATOM 1401 O O . PRO A 1 185 ? -12.657 12.219 9.734 1.00 85.50 185 PRO A O 1
ATOM 1404 N N . SER A 1 186 ? -10.462 11.817 9.407 1.00 82.12 186 SER A N 1
ATOM 1405 C CA . SER A 1 186 ? -10.492 10.461 9.972 1.00 82.12 186 SER A CA 1
ATOM 1406 C C . SER A 1 186 ? -10.952 10.436 11.430 1.00 82.12 186 SER A C 1
ATOM 1408 O O . SER A 1 186 ? -11.331 9.385 11.924 1.00 82.12 186 SER A O 1
ATOM 1410 N N . GLU A 1 187 ? -10.942 11.567 12.138 1.00 84.81 187 GLU A N 1
ATOM 1411 C CA . GLU A 1 187 ? -11.532 11.695 13.471 1.00 84.81 187 GLU A CA 1
ATOM 1412 C C . GLU A 1 187 ? -13.060 11.525 13.452 1.00 84.81 187 GLU A C 1
ATOM 1414 O O . GLU A 1 187 ? -13.629 11.030 14.425 1.00 84.81 187 GLU A O 1
ATOM 1419 N N . ASN A 1 188 ? -13.707 11.886 12.341 1.00 86.12 188 ASN A N 1
ATOM 1420 C CA . ASN A 1 188 ? -15.162 11.897 12.179 1.00 86.12 188 ASN A CA 1
ATOM 1421 C C . ASN A 1 188 ? -15.710 10.621 11.528 1.00 86.12 188 ASN A C 1
ATOM 1423 O O . ASN A 1 188 ? -16.911 10.369 11.609 1.00 86.12 188 ASN A O 1
ATOM 1427 N N . VAL A 1 189 ? -14.860 9.832 10.864 1.00 89.12 189 VAL A N 1
ATOM 1428 C CA . VAL A 1 189 ? -15.256 8.599 10.168 1.00 89.12 189 VAL A CA 1
ATOM 1429 C C . VAL A 1 189 ? -14.304 7.472 10.550 1.00 89.12 189 VAL A C 1
ATOM 1431 O O . VAL A 1 189 ? -13.086 7.610 10.454 1.00 89.12 189 VAL A O 1
ATOM 1434 N N . ALA A 1 190 ? -14.858 6.345 10.994 1.00 91.44 190 ALA A N 1
ATOM 1435 C CA . ALA A 1 190 ? -14.094 5.174 11.405 1.00 91.44 190 ALA A CA 1
ATOM 1436 C C . ALA A 1 190 ? -13.633 4.361 10.190 1.00 91.44 190 ALA A C 1
ATOM 1438 O O . ALA A 1 190 ? -14.296 3.415 9.782 1.00 91.44 190 ALA A O 1
ATOM 1439 N N . ILE A 1 191 ? -12.498 4.743 9.602 1.00 94.50 191 ILE A N 1
ATOM 1440 C CA . ILE A 1 191 ? -11.909 4.055 8.450 1.00 94.50 191 ILE A CA 1
ATOM 1441 C C . ILE A 1 191 ? -10.882 3.025 8.941 1.00 94.50 191 ILE A C 1
ATOM 1443 O O . ILE A 1 191 ? -9.934 3.422 9.615 1.00 94.50 191 ILE A O 1
ATOM 1447 N N . PRO A 1 192 ? -11.006 1.727 8.600 1.00 95.12 192 PRO A N 1
ATOM 1448 C CA . PRO A 1 192 ? -10.027 0.702 8.971 1.00 95.12 192 PRO A CA 1
ATOM 1449 C C . PRO A 1 192 ? -8.629 0.942 8.359 1.00 95.12 192 PRO A C 1
ATOM 1451 O O . PRO A 1 192 ? -8.294 0.449 7.279 1.00 95.12 192 PRO A O 1
ATOM 1454 N N . LYS A 1 193 ? -7.788 1.709 9.056 1.00 97.50 193 LYS A N 1
ATOM 1455 C CA . LYS A 1 193 ? -6.412 2.032 8.651 1.00 97.50 193 LYS A CA 1
ATOM 1456 C C . LYS A 1 193 ? -5.560 2.448 9.846 1.00 97.50 193 LYS A C 1
ATOM 1458 O O . LYS A 1 193 ? -6.078 2.750 10.925 1.00 97.50 193 LYS A O 1
ATOM 1463 N N . ILE A 1 194 ? -4.251 2.536 9.631 1.00 98.62 194 ILE A N 1
ATOM 1464 C CA . ILE A 1 194 ? -3.362 3.297 10.517 1.00 98.62 194 ILE A CA 1
ATOM 1465 C C . ILE A 1 194 ? -3.066 4.635 9.845 1.00 98.62 194 ILE A C 1
ATOM 1467 O O . ILE A 1 194 ? -2.676 4.665 8.683 1.00 98.62 194 ILE A O 1
ATOM 1471 N N . GLN A 1 195 ? -3.235 5.732 10.572 1.00 98.25 195 GLN A N 1
ATOM 1472 C CA . GLN A 1 195 ? -2.835 7.069 10.153 1.00 98.25 195 GLN A CA 1
ATOM 1473 C C . GLN A 1 195 ? -1.724 7.569 11.069 1.00 98.25 195 GLN A C 1
ATOM 1475 O O . GLN A 1 195 ? -1.922 7.716 12.274 1.00 98.25 195 GLN A O 1
ATOM 1480 N N . VAL A 1 196 ? -0.574 7.888 10.493 1.00 98.31 196 VAL A N 1
ATOM 1481 C CA . VAL A 1 196 ? 0.548 8.504 11.200 1.00 98.31 196 VAL A CA 1
ATOM 1482 C C . VAL A 1 196 ? 0.639 9.961 10.761 1.00 98.31 196 VAL A C 1
ATOM 1484 O O . VAL A 1 196 ? 0.911 10.264 9.597 1.00 98.31 196 VAL A O 1
ATOM 1487 N N . GLN A 1 197 ? 0.338 10.863 11.693 1.00 97.06 197 GLN A N 1
ATOM 1488 C CA . GLN A 1 197 ? 0.333 12.309 11.478 1.00 97.06 197 GLN A CA 1
ATOM 1489 C C . GLN A 1 197 ? 1.759 12.890 11.536 1.00 97.06 197 GLN A C 1
ATOM 1491 O O . GLN A 1 197 ? 2.677 12.212 12.009 1.00 97.06 197 GLN A O 1
ATOM 1496 N N . PRO A 1 198 ? 1.965 14.150 11.099 1.00 96.62 198 PRO A N 1
ATOM 1497 C CA . PRO A 1 198 ? 3.259 14.817 11.222 1.00 96.62 198 PRO A CA 1
ATOM 1498 C C . PRO A 1 198 ? 3.807 14.751 12.657 1.00 96.62 198 PRO A C 1
ATOM 1500 O O . PRO A 1 198 ? 3.117 15.123 13.606 1.00 96.62 198 PRO A O 1
ATOM 1503 N N . GLY A 1 199 ? 5.043 14.270 12.822 1.00 97.62 199 GLY A N 1
ATOM 1504 C CA . GLY A 1 199 ? 5.697 14.097 14.124 1.00 97.62 199 GLY A CA 1
ATOM 1505 C C . GLY A 1 199 ? 5.250 12.870 14.931 1.00 97.62 199 GLY A C 1
ATOM 1506 O O . GLY A 1 199 ? 5.688 12.720 16.071 1.00 97.62 199 GLY A O 1
ATOM 1507 N N . GLY A 1 200 ? 4.363 12.031 14.393 1.00 98.56 200 GLY A N 1
ATOM 1508 C CA . GLY A 1 200 ? 4.019 10.726 14.958 1.00 98.56 200 GLY A CA 1
ATOM 1509 C C . GLY A 1 200 ? 4.943 9.623 14.442 1.00 98.56 200 GLY A C 1
ATOM 1510 O O . GLY A 1 200 ? 5.495 9.727 13.341 1.00 98.56 200 GLY A O 1
ATOM 1511 N N . LYS A 1 201 ? 5.090 8.550 15.225 1.00 98.81 201 LYS A N 1
ATOM 1512 C CA . LYS A 1 201 ? 5.977 7.430 14.889 1.00 98.81 201 LYS A CA 1
ATOM 1513 C C . LYS A 1 201 ? 5.310 6.069 15.059 1.00 98.81 201 LYS A C 1
ATOM 1515 O O . LYS A 1 201 ? 4.759 5.755 16.111 1.00 98.81 201 LYS A O 1
ATOM 1520 N N . LEU A 1 202 ? 5.401 5.231 14.033 1.00 98.88 202 LEU A N 1
ATOM 1521 C CA . LEU A 1 202 ? 4.954 3.841 14.074 1.00 98.88 202 LEU A CA 1
ATOM 1522 C C . LEU A 1 202 ? 6.155 2.897 13.969 1.00 98.88 202 LEU A C 1
ATOM 1524 O O . LEU A 1 202 ? 6.952 2.994 13.039 1.00 98.88 202 LEU A O 1
ATOM 1528 N N . ILE A 1 203 ? 6.258 1.953 14.901 1.00 98.88 203 ILE A N 1
ATOM 1529 C CA . ILE A 1 203 ? 7.297 0.922 14.923 1.00 98.88 203 ILE A CA 1
ATOM 1530 C C . ILE A 1 203 ? 6.633 -0.446 14.768 1.00 98.88 203 ILE A C 1
ATOM 1532 O O . ILE A 1 203 ? 5.826 -0.859 15.599 1.00 98.88 203 ILE A O 1
ATOM 1536 N N . LEU A 1 204 ? 6.992 -1.168 13.712 1.00 98.88 204 LEU A N 1
ATOM 1537 C CA . LEU A 1 204 ? 6.538 -2.524 13.420 1.00 98.88 204 LEU A CA 1
ATOM 1538 C C . LEU A 1 204 ? 7.711 -3.485 13.619 1.00 98.88 204 LEU A C 1
ATOM 1540 O O . LEU A 1 204 ? 8.672 -3.458 12.850 1.00 98.88 204 LEU A O 1
ATOM 1544 N N . ASN A 1 205 ? 7.657 -4.325 14.651 1.00 98.69 205 ASN A N 1
ATOM 1545 C CA . ASN A 1 205 ? 8.756 -5.222 15.005 1.00 98.69 205 ASN A CA 1
ATOM 1546 C C . ASN A 1 205 ? 8.281 -6.674 15.015 1.00 98.69 205 ASN A C 1
ATOM 1548 O O . ASN A 1 205 ? 7.611 -7.091 15.956 1.00 98.69 205 ASN A O 1
ATOM 1552 N N . GLN A 1 206 ? 8.653 -7.444 13.990 1.00 98.69 206 GLN A N 1
ATOM 1553 C CA . GLN A 1 206 ? 8.334 -8.872 13.862 1.00 98.69 206 GLN A CA 1
ATOM 1554 C C . GLN A 1 206 ? 6.832 -9.179 14.015 1.00 98.69 206 GLN A C 1
ATOM 1556 O O . GLN A 1 206 ? 6.444 -10.216 14.551 1.00 98.69 206 GLN A O 1
ATOM 1561 N N . CYS A 1 207 ? 5.981 -8.253 13.571 1.00 98.75 207 CYS A N 1
ATOM 1562 C CA . CYS A 1 207 ? 4.525 -8.357 13.603 1.00 98.75 207 CYS A CA 1
ATOM 1563 C C . CYS A 1 207 ? 3.950 -8.567 12.196 1.00 98.75 207 CYS A C 1
ATOM 1565 O O . CYS A 1 207 ? 4.640 -8.381 11.192 1.00 98.75 207 CYS A O 1
ATOM 1567 N N . THR A 1 208 ? 2.665 -8.905 12.113 1.00 98.75 208 THR A N 1
ATOM 1568 C CA . THR A 1 208 ? 1.921 -8.985 10.846 1.00 98.75 208 THR A CA 1
ATOM 1569 C C . THR A 1 208 ? 0.722 -8.045 10.871 1.00 98.75 208 THR A C 1
ATOM 1571 O O . THR A 1 208 ? -0.099 -8.119 11.783 1.00 98.75 208 THR A O 1
ATOM 1574 N N . LEU A 1 209 ? 0.594 -7.189 9.858 1.00 98.69 209 LEU A N 1
ATOM 1575 C CA . LEU A 1 209 ? -0.605 -6.398 9.578 1.00 98.69 209 LEU A CA 1
ATOM 1576 C C . LEU A 1 209 ? -1.271 -6.963 8.322 1.00 98.69 209 LEU A C 1
ATOM 1578 O O . LEU A 1 209 ? -0.613 -7.077 7.286 1.00 98.69 209 LEU A O 1
ATOM 1582 N N . ARG A 1 210 ? -2.552 -7.330 8.397 1.00 96.94 210 ARG A N 1
ATOM 1583 C CA . ARG A 1 210 ? -3.257 -7.983 7.282 1.00 96.94 210 ARG A CA 1
ATOM 1584 C C . ARG A 1 210 ? -4.730 -7.607 7.189 1.00 96.94 210 ARG A C 1
ATOM 1586 O O . ARG A 1 210 ? -5.301 -7.127 8.163 1.00 96.94 210 ARG A O 1
ATOM 1593 N N . GLY A 1 211 ? -5.359 -7.885 6.049 1.00 94.12 211 GLY A N 1
ATOM 1594 C CA . GLY A 1 211 ? -6.821 -7.869 5.930 1.00 94.12 211 GLY A CA 1
ATOM 1595 C C . GLY A 1 211 ? -7.478 -8.990 6.750 1.00 94.12 211 GLY A C 1
ATOM 1596 O O . GLY A 1 211 ? -6.843 -10.004 7.056 1.00 94.12 211 GLY A O 1
ATOM 1597 N N . LEU A 1 212 ? -8.750 -8.825 7.120 1.00 92.31 212 LEU A N 1
ATOM 1598 C CA . LEU A 1 212 ? -9.507 -9.840 7.860 1.00 92.31 212 LEU A CA 1
ATOM 1599 C C . LEU A 1 212 ? -9.553 -11.180 7.117 1.00 92.31 212 LEU A C 1
ATOM 1601 O O . LEU A 1 212 ? -10.007 -11.256 5.980 1.00 92.31 212 LEU A O 1
ATOM 1605 N N . SER A 1 213 ? -9.179 -12.250 7.822 1.00 87.12 213 SER A N 1
ATOM 1606 C CA . SER A 1 213 ? -9.170 -13.629 7.304 1.00 87.12 213 SER A CA 1
ATOM 1607 C C . SER A 1 213 ? -10.519 -14.365 7.394 1.00 87.12 213 SER A C 1
ATOM 1609 O O . SER A 1 213 ? -10.660 -15.493 6.927 1.00 87.12 213 SER A O 1
ATOM 1611 N N . SER A 1 214 ? -11.517 -13.748 8.032 1.00 78.56 214 SER A N 1
ATOM 1612 C CA . SER A 1 214 ? -12.801 -14.382 8.384 1.00 78.56 214 SER A CA 1
ATOM 1613 C C . SER A 1 214 ? -13.826 -14.429 7.243 1.00 78.56 214 SER A C 1
ATOM 1615 O O . SER A 1 214 ? -14.945 -14.897 7.443 1.00 78.56 214 SER A O 1
ATOM 1617 N N . CYS A 1 215 ? -13.458 -13.967 6.048 1.00 72.56 215 CYS A N 1
ATOM 1618 C CA . CYS A 1 215 ? -14.380 -13.728 4.947 1.00 72.56 215 CYS A CA 1
ATOM 1619 C C . CYS A 1 215 ? -13.925 -14.417 3.657 1.00 72.56 215 CYS A C 1
ATOM 1621 O O . CYS A 1 215 ? -12.764 -14.285 3.298 1.00 72.56 215 CYS A O 1
ATOM 1623 N N . PRO A 1 216 ? -14.810 -15.063 2.874 1.00 65.62 216 PRO A N 1
ATOM 1624 C CA . PRO A 1 216 ? -14.416 -15.690 1.606 1.00 65.62 216 PRO A CA 1
ATOM 1625 C C . PRO A 1 216 ? -13.757 -14.712 0.624 1.00 65.62 216 PRO A C 1
ATOM 1627 O O . PRO A 1 216 ? -12.826 -15.078 -0.088 1.00 65.62 216 PRO A O 1
ATOM 1630 N N . LEU A 1 217 ? -14.218 -13.456 0.625 1.00 65.06 217 LEU A N 1
ATOM 1631 C CA . LEU A 1 217 ? -13.669 -12.387 -0.206 1.00 65.06 217 LEU A CA 1
ATOM 1632 C C . LEU A 1 217 ? -12.365 -11.792 0.354 1.00 65.06 217 LEU A C 1
ATOM 1634 O O . LEU A 1 217 ? -11.656 -11.150 -0.408 1.00 65.06 217 LEU A O 1
ATOM 1638 N N . ASN A 1 218 ? -12.031 -12.029 1.638 1.00 68.81 218 ASN A N 1
ATOM 1639 C CA . ASN A 1 218 ? -10.837 -11.524 2.341 1.00 68.81 218 ASN A CA 1
ATOM 1640 C C . ASN A 1 218 ? -10.401 -10.130 1.838 1.00 68.81 218 ASN A C 1
ATOM 1642 O O . ASN A 1 218 ? -9.302 -9.976 1.304 1.00 68.81 218 ASN A O 1
ATOM 1646 N N . GLY A 1 219 ? -11.299 -9.142 1.924 1.00 83.00 219 GLY A N 1
ATOM 1647 C CA . GLY A 1 219 ? -11.114 -7.840 1.280 1.00 83.00 219 GLY A CA 1
ATOM 1648 C C . GLY A 1 219 ? -9.832 -7.136 1.726 1.00 83.00 219 GLY A C 1
ATOM 1649 O O . GLY A 1 219 ? -9.356 -7.328 2.847 1.00 83.00 219 GLY A O 1
ATOM 1650 N N . MET A 1 220 ? -9.274 -6.312 0.839 1.00 92.50 220 MET A N 1
ATOM 1651 C CA . MET A 1 220 ? -8.038 -5.596 1.135 1.00 92.50 220 MET A CA 1
ATOM 1652 C C . MET A 1 220 ? -8.319 -4.381 2.017 1.00 92.50 220 MET A C 1
ATOM 1654 O O . MET A 1 220 ? -9.224 -3.590 1.742 1.00 92.50 220 MET A O 1
ATOM 1658 N N . TRP A 1 221 ? -7.530 -4.218 3.074 1.00 95.25 221 TRP A N 1
ATOM 1659 C CA . TRP A 1 221 ? -7.621 -3.049 3.950 1.00 95.25 221 TRP A CA 1
ATOM 1660 C C . TRP A 1 221 ? -6.880 -1.854 3.346 1.00 95.25 221 TRP A C 1
ATOM 1662 O O . TRP A 1 221 ? -6.073 -2.011 2.429 1.00 95.25 221 TRP A O 1
ATOM 1672 N N . ASP A 1 222 ? -7.149 -0.641 3.827 1.00 96.12 222 ASP A N 1
ATOM 1673 C CA . ASP A 1 222 ? -6.628 0.560 3.158 1.00 96.12 222 ASP A CA 1
ATOM 1674 C C . ASP A 1 222 ? -5.119 0.739 3.323 1.00 96.12 222 ASP A C 1
ATOM 1676 O O . ASP A 1 222 ? -4.473 1.294 2.430 1.00 96.12 222 ASP A O 1
ATOM 1680 N N . GLY A 1 223 ? -4.563 0.218 4.420 1.00 98.12 223 GLY A N 1
ATOM 1681 C CA . GLY A 1 223 ? -3.140 0.262 4.711 1.00 98.12 223 GLY A CA 1
ATOM 1682 C C . GLY A 1 223 ? -2.719 1.309 5.729 1.00 98.12 223 GLY A C 1
ATOM 1683 O O . GLY A 1 223 ? -3.490 1.735 6.593 1.00 98.12 223 GLY A O 1
ATOM 1684 N N . ILE A 1 224 ? -1.456 1.723 5.619 1.00 98.69 224 ILE A N 1
ATOM 1685 C CA . ILE A 1 224 ? -0.875 2.781 6.445 1.00 98.69 224 ILE A CA 1
ATOM 1686 C C . ILE A 1 224 ? -0.862 4.085 5.649 1.00 98.69 224 ILE A C 1
ATOM 1688 O O . ILE A 1 224 ? -0.160 4.199 4.646 1.00 98.69 224 ILE A O 1
ATOM 1692 N N . GLU A 1 225 ? -1.604 5.081 6.121 1.00 98.00 225 GLU A N 1
ATOM 1693 C CA . GLU A 1 225 ? -1.477 6.470 5.689 1.00 98.00 225 GLU A CA 1
ATOM 1694 C C . GLU A 1 225 ? -0.374 7.141 6.506 1.00 98.00 225 GLU A C 1
ATOM 1696 O O . GLU A 1 225 ? -0.456 7.235 7.733 1.00 98.00 225 GLU A O 1
ATOM 1701 N N . LEU A 1 226 ? 0.659 7.616 5.825 1.00 97.31 226 LEU A N 1
ATOM 1702 C CA . LEU A 1 226 ? 1.834 8.209 6.433 1.00 97.31 226 LEU A CA 1
ATOM 1703 C C . LEU A 1 226 ? 2.010 9.630 5.895 1.00 97.31 226 LEU A C 1
ATOM 1705 O O . LEU A 1 226 ? 2.534 9.847 4.804 1.00 97.31 226 LEU A O 1
ATOM 1709 N N . GLN A 1 227 ? 1.544 10.602 6.671 1.00 95.44 227 GLN A N 1
ATOM 1710 C CA . GLN A 1 227 ? 1.529 12.006 6.273 1.00 95.44 227 GLN A CA 1
ATOM 1711 C C . GLN A 1 227 ? 2.924 12.643 6.372 1.00 95.44 227 GLN A C 1
ATOM 1713 O O . GLN A 1 227 ? 3.793 12.152 7.092 1.00 95.44 227 GLN A O 1
ATOM 1718 N N . SER A 1 228 ? 3.138 13.761 5.669 1.00 93.94 228 SER A N 1
ATOM 1719 C CA . SER A 1 228 ? 4.383 14.546 5.697 1.00 93.94 228 SER A CA 1
ATOM 1720 C C . SER A 1 228 ? 4.951 14.718 7.111 1.00 93.94 228 SER A C 1
ATOM 1722 O O . SER A 1 228 ? 4.303 15.299 7.978 1.00 93.94 228 SER A O 1
ATOM 1724 N N . GLY A 1 229 ? 6.187 14.269 7.341 1.00 94.19 229 GLY A N 1
ATOM 1725 C CA . GLY A 1 229 ? 6.845 14.340 8.652 1.00 94.19 229 GLY A CA 1
ATOM 1726 C C . GLY A 1 229 ? 6.448 13.246 9.652 1.00 94.19 229 GLY A C 1
ATOM 1727 O O . GLY A 1 229 ? 6.919 13.281 10.786 1.00 94.19 229 GLY A O 1
ATOM 1728 N N . GLY A 1 230 ? 5.592 12.297 9.274 1.00 97.25 230 GLY A N 1
ATOM 1729 C CA . GLY A 1 230 ? 5.397 11.045 10.003 1.00 97.25 230 GLY A CA 1
ATOM 1730 C C . GLY A 1 230 ? 6.507 10.033 9.701 1.00 97.25 230 GLY A C 1
ATOM 1731 O O . GLY A 1 230 ? 7.122 10.061 8.627 1.00 97.25 230 GLY A O 1
ATOM 1732 N N . GLU A 1 231 ? 6.749 9.123 10.645 1.00 98.38 231 GLU A N 1
ATOM 1733 C CA . GLU A 1 231 ? 7.786 8.090 10.548 1.00 98.38 231 GLU A CA 1
ATOM 1734 C C . GLU A 1 231 ? 7.205 6.679 10.704 1.00 98.38 231 GLU A C 1
ATOM 1736 O O . GLU A 1 231 ? 6.414 6.409 11.612 1.00 98.38 231 GLU A O 1
ATOM 1741 N N . VAL A 1 232 ? 7.644 5.758 9.843 1.00 98.75 232 VAL A N 1
ATOM 1742 C CA . VAL A 1 232 ? 7.426 4.314 9.999 1.00 98.75 232 VAL A CA 1
ATOM 1743 C C . VAL A 1 232 ? 8.769 3.592 10.013 1.00 98.75 232 VAL A C 1
ATOM 1745 O O . VAL A 1 232 ? 9.580 3.751 9.098 1.00 98.75 232 VAL A O 1
ATOM 1748 N N . VAL A 1 233 ? 8.973 2.745 11.021 1.00 98.81 233 VAL A N 1
ATOM 1749 C CA . VAL A 1 233 ? 10.118 1.834 11.131 1.00 98.81 233 VAL A CA 1
ATOM 1750 C C . VAL A 1 233 ? 9.616 0.395 11.118 1.00 98.81 233 VAL A C 1
ATOM 1752 O O . VAL A 1 233 ? 8.842 0.001 11.985 1.00 98.81 233 VAL A O 1
ATOM 1755 N N . MET A 1 234 ? 10.074 -0.404 10.159 1.00 98.75 234 MET A N 1
ATOM 1756 C CA . MET A 1 234 ? 9.760 -1.824 10.022 1.00 98.75 234 MET A CA 1
ATOM 1757 C C . MET A 1 234 ? 11.015 -2.669 10.225 1.00 98.75 234 MET A C 1
ATOM 1759 O O . MET A 1 234 ? 12.027 -2.470 9.551 1.00 98.75 234 MET A O 1
ATOM 1763 N N . ASN A 1 235 ? 10.942 -3.629 11.142 1.00 98.75 235 ASN A N 1
ATOM 1764 C CA . ASN A 1 235 ? 12.007 -4.582 11.426 1.00 98.75 235 ASN A CA 1
ATOM 1765 C C . ASN A 1 235 ? 11.422 -5.994 11.496 1.00 98.75 235 ASN A C 1
ATOM 1767 O O . ASN A 1 235 ? 10.742 -6.327 12.467 1.00 98.75 235 ASN A O 1
ATOM 1771 N N . GLY A 1 236 ? 11.646 -6.822 10.477 1.00 98.62 236 GLY A N 1
ATOM 1772 C CA . GLY A 1 236 ? 11.066 -8.169 10.452 1.00 98.62 236 GLY A CA 1
ATOM 1773 C C . GLY A 1 236 ? 9.545 -8.201 10.273 1.00 98.62 236 GLY A C 1
ATOM 1774 O O . GLY A 1 236 ? 8.934 -9.228 10.550 1.00 98.62 236 GLY A O 1
ATOM 1775 N N . ALA A 1 237 ? 8.905 -7.081 9.924 1.00 98.81 237 ALA A N 1
ATOM 1776 C CA . ALA A 1 237 ? 7.448 -6.973 9.909 1.00 98.81 237 ALA A CA 1
ATOM 1777 C C . ALA A 1 237 ? 6.860 -7.350 8.546 1.00 98.81 237 ALA A C 1
ATOM 1779 O O . ALA A 1 237 ? 7.498 -7.159 7.515 1.00 98.81 237 ALA A O 1
ATOM 1780 N N . THR A 1 238 ? 5.619 -7.832 8.543 1.00 98.81 238 THR A N 1
ATOM 1781 C CA . THR A 1 238 ? 4.866 -8.147 7.321 1.00 98.81 238 THR A CA 1
ATOM 1782 C C . THR A 1 238 ? 3.640 -7.252 7.215 1.00 98.81 238 THR A C 1
ATOM 1784 O O . THR A 1 238 ? 2.845 -7.173 8.152 1.00 98.81 238 THR A O 1
ATOM 1787 N N . ILE A 1 239 ? 3.470 -6.592 6.072 1.00 98.75 239 ILE A N 1
ATOM 1788 C CA . ILE A 1 239 ? 2.229 -5.920 5.681 1.00 98.75 239 ILE A CA 1
ATOM 1789 C C . ILE A 1 239 ? 1.655 -6.685 4.500 1.00 98.75 239 ILE A C 1
ATOM 1791 O O . ILE A 1 239 ? 2.335 -6.840 3.487 1.00 98.75 239 ILE A O 1
ATOM 1795 N N . MET A 1 240 ? 0.412 -7.143 4.611 1.00 97.12 240 MET A N 1
ATOM 1796 C CA . MET A 1 240 ? -0.204 -7.924 3.549 1.00 97.12 240 MET A CA 1
ATOM 1797 C C . MET A 1 240 ? -1.663 -7.580 3.283 1.00 97.12 240 MET A C 1
ATOM 1799 O O . MET A 1 240 ? -2.357 -7.022 4.137 1.00 97.12 240 MET A O 1
ATOM 1803 N N . ASP A 1 241 ? -2.115 -7.929 2.078 1.00 95.50 241 ASP A N 1
ATOM 1804 C CA . ASP A 1 241 ? -3.493 -7.749 1.612 1.00 95.50 241 ASP A CA 1
ATOM 1805 C C . ASP A 1 241 ? -3.992 -6.300 1.762 1.00 95.50 241 ASP A C 1
ATOM 1807 O O . ASP A 1 241 ? -5.145 -6.059 2.113 1.00 95.50 241 ASP A O 1
ATOM 1811 N N . ALA A 1 242 ? -3.114 -5.319 1.538 1.00 96.69 242 ALA A N 1
ATOM 1812 C CA . ALA A 1 242 ? -3.435 -3.899 1.661 1.00 96.69 242 ALA A CA 1
ATOM 1813 C C . ALA A 1 242 ? -3.583 -3.239 0.285 1.00 96.69 242 ALA A C 1
ATOM 1815 O O . ALA A 1 242 ? -2.806 -3.512 -0.636 1.00 96.69 242 ALA A O 1
ATOM 1816 N N . LYS A 1 243 ? -4.528 -2.310 0.129 1.00 95.69 243 LYS A N 1
ATOM 1817 C CA . LYS A 1 243 ? -4.630 -1.467 -1.076 1.00 95.69 243 LYS A CA 1
ATOM 1818 C C . LYS A 1 243 ? -3.321 -0.700 -1.288 1.00 95.69 243 LYS A C 1
ATOM 1820 O O . LYS A 1 243 ? -2.744 -0.705 -2.375 1.00 95.69 243 LYS A O 1
ATOM 1825 N N . TYR A 1 244 ? -2.796 -0.132 -0.211 1.00 97.50 244 TYR A N 1
ATOM 1826 C CA . TYR A 1 244 ? -1.453 0.425 -0.146 1.00 97.50 244 TYR A CA 1
ATOM 1827 C C . TYR A 1 244 ? -0.776 -0.145 1.090 1.00 97.50 244 TYR A C 1
ATOM 1829 O O . TYR A 1 244 ? -1.293 0.038 2.175 1.00 97.50 244 TYR A O 1
ATOM 1837 N N . GLY A 1 245 ? 0.365 -0.825 0.985 1.00 98.31 245 GLY A N 1
ATOM 1838 C CA . GLY A 1 245 ? 1.076 -1.251 2.195 1.00 98.31 245 GLY A CA 1
ATOM 1839 C C . GLY A 1 245 ? 1.427 -0.038 3.063 1.00 98.31 245 GLY A C 1
ATOM 1840 O O . GLY A 1 245 ? 1.014 0.054 4.218 1.00 98.31 245 GLY A O 1
ATOM 1841 N N . ILE A 1 246 ? 2.103 0.940 2.454 1.00 98.56 246 ILE A N 1
ATOM 1842 C CA . ILE A 1 246 ? 2.275 2.294 2.991 1.00 98.56 246 ILE A CA 1
ATOM 1843 C C . ILE A 1 246 ? 2.002 3.322 1.887 1.00 98.56 246 ILE A C 1
ATOM 1845 O O . ILE A 1 246 ? 2.622 3.296 0.822 1.00 98.56 246 ILE A O 1
ATOM 1849 N N . MET A 1 247 ? 1.104 4.263 2.152 1.00 97.62 247 MET A N 1
ATOM 1850 C CA . MET A 1 247 ? 0.909 5.480 1.370 1.00 97.62 247 MET A CA 1
ATOM 1851 C C . MET A 1 247 ? 1.591 6.636 2.105 1.00 97.62 247 MET A C 1
ATOM 1853 O O . MET A 1 247 ? 1.056 7.145 3.083 1.00 97.62 247 MET A O 1
ATOM 1857 N N . ALA A 1 248 ? 2.769 7.048 1.636 1.00 96.44 248 ALA A N 1
ATOM 1858 C CA . ALA A 1 248 ? 3.491 8.228 2.114 1.00 96.44 248 ALA A CA 1
ATOM 1859 C C . ALA A 1 248 ? 2.865 9.516 1.551 1.00 96.44 248 ALA A C 1
ATOM 1861 O O . ALA A 1 248 ? 3.481 10.223 0.747 1.00 96.44 248 ALA A O 1
ATOM 1862 N N . ASP A 1 249 ? 1.604 9.739 1.919 1.00 94.69 249 ASP A N 1
ATOM 1863 C CA . ASP A 1 249 ? 0.753 10.864 1.550 1.00 94.69 249 ASP A CA 1
ATOM 1864 C C . ASP A 1 249 ? -0.526 10.873 2.409 1.00 94.69 249 ASP A C 1
ATOM 1866 O O . ASP A 1 249 ? -0.715 10.012 3.272 1.00 94.69 249 ASP A O 1
ATOM 1870 N N . LYS A 1 250 ? -1.444 11.806 2.145 1.00 93.50 250 LYS A N 1
ATOM 1871 C CA . LYS A 1 250 ? -2.827 11.735 2.621 1.00 93.50 250 LYS A CA 1
ATOM 1872 C C . LYS A 1 250 ? -3.689 10.910 1.657 1.00 93.50 250 LYS A C 1
ATOM 1874 O O . LYS A 1 250 ? -3.643 11.118 0.446 1.00 93.50 250 LYS A O 1
ATOM 1879 N N . SER A 1 251 ? -4.523 10.022 2.199 1.00 93.44 251 SER A N 1
ATOM 1880 C CA . SER A 1 251 ? -5.516 9.304 1.398 1.00 93.44 251 SER A CA 1
ATOM 1881 C C . SER A 1 251 ? -6.710 10.191 1.052 1.00 93.44 251 SER A C 1
ATOM 1883 O O . SER A 1 251 ? -7.205 10.953 1.889 1.00 93.44 251 SER A O 1
ATOM 1885 N N . VAL A 1 252 ? -7.185 10.070 -0.184 1.00 94.50 252 VAL A N 1
ATOM 1886 C CA . VAL A 1 252 ? -8.468 10.606 -0.640 1.00 94.50 252 VAL A CA 1
ATOM 1887 C C . VAL A 1 252 ? -9.260 9.525 -1.364 1.00 94.50 252 VAL A C 1
ATOM 1889 O O . VAL A 1 252 ? -8.689 8.705 -2.079 1.00 94.50 252 VAL A O 1
ATOM 1892 N N . TYR A 1 253 ? -10.573 9.515 -1.190 1.00 92.62 253 TYR A N 1
ATOM 1893 C CA . TYR A 1 253 ? -11.490 8.613 -1.875 1.00 92.62 253 TYR A CA 1
ATOM 1894 C C . TYR A 1 253 ? -12.173 9.353 -3.016 1.00 92.62 253 TYR A C 1
ATOM 1896 O O . TYR A 1 253 ? -12.571 10.509 -2.856 1.00 92.62 253 TYR A O 1
ATOM 1904 N N . ASP A 1 254 ? -12.295 8.692 -4.163 1.00 88.00 254 ASP A N 1
ATOM 1905 C CA . ASP A 1 254 ? -13.120 9.180 -5.266 1.00 88.00 254 ASP A CA 1
ATOM 1906 C C . ASP A 1 254 ? -14.590 8.743 -5.120 1.00 88.00 254 ASP A C 1
ATOM 1908 O O . ASP A 1 254 ? -14.960 8.036 -4.182 1.00 88.00 254 ASP A O 1
ATOM 1912 N N . GLN A 1 255 ? -15.430 9.146 -6.078 1.00 80.50 255 GLN A N 1
ATOM 1913 C CA . GLN A 1 255 ? -16.861 8.811 -6.129 1.00 80.50 255 GLN A CA 1
ATOM 1914 C C . GLN A 1 255 ? -17.144 7.301 -6.159 1.00 80.50 255 GLN A C 1
ATOM 1916 O O . GLN A 1 255 ? -18.252 6.888 -5.845 1.00 80.50 255 GLN A O 1
ATOM 1921 N N . SER A 1 256 ? -16.156 6.474 -6.513 1.00 76.06 256 SER A N 1
ATOM 1922 C CA . SER A 1 256 ? -16.272 5.013 -6.489 1.00 76.06 256 SER A CA 1
ATOM 1923 C C . SER A 1 256 ? -15.782 4.384 -5.179 1.00 76.06 256 SER A C 1
ATOM 1925 O O . SER A 1 256 ? -15.637 3.168 -5.101 1.00 76.06 256 SER A O 1
ATOM 1927 N N . GLY A 1 257 ? -15.470 5.196 -4.161 1.00 77.38 257 GLY A N 1
ATOM 1928 C CA . GLY A 1 257 ? -14.899 4.726 -2.897 1.00 77.38 257 GLY A CA 1
ATOM 1929 C C . GLY A 1 257 ? -13.456 4.233 -3.033 1.00 77.38 257 GLY A C 1
ATOM 1930 O O . GLY A 1 257 ? -12.928 3.585 -2.125 1.00 77.38 257 GLY A O 1
ATOM 1931 N N . ARG A 1 258 ? -12.783 4.522 -4.155 1.00 84.94 258 ARG A N 1
ATOM 1932 C CA . ARG A 1 258 ? -11.406 4.088 -4.381 1.00 84.94 258 ARG A CA 1
ATOM 1933 C C . ARG A 1 258 ? -10.436 5.077 -3.754 1.00 84.94 258 ARG A C 1
ATOM 1935 O O . ARG A 1 258 ? -10.425 6.258 -4.090 1.00 84.94 258 ARG A O 1
ATOM 1942 N N . ILE A 1 259 ? -9.568 4.549 -2.900 1.00 92.31 259 ILE A N 1
ATOM 1943 C CA . ILE A 1 259 ? -8.471 5.291 -2.284 1.00 92.31 259 ILE A CA 1
ATOM 1944 C C . ILE A 1 259 ? -7.405 5.679 -3.323 1.00 92.31 259 ILE A C 1
ATOM 1946 O O . ILE A 1 259 ? -6.991 4.875 -4.167 1.00 92.31 259 ILE A O 1
ATOM 1950 N N . ARG A 1 260 ? -6.950 6.928 -3.240 1.00 93.06 260 ARG A N 1
ATOM 1951 C CA . ARG A 1 260 ? -5.892 7.537 -4.045 1.00 93.06 260 ARG A CA 1
ATOM 1952 C C . ARG A 1 260 ? -4.994 8.406 -3.154 1.00 93.06 260 ARG A C 1
ATOM 1954 O O . ARG A 1 260 ? -5.470 8.918 -2.142 1.00 93.06 260 ARG A O 1
ATOM 1961 N N . PRO A 1 261 ? -3.716 8.586 -3.518 1.00 93.19 261 PRO A N 1
ATOM 1962 C CA . PRO A 1 261 ? -2.888 9.645 -2.944 1.00 93.19 261 PRO A CA 1
ATOM 1963 C C . PRO A 1 261 ? -3.476 11.020 -3.296 1.00 93.19 261 PRO A C 1
ATOM 1965 O O . PRO A 1 261 ? -3.995 11.207 -4.402 1.00 93.19 261 PRO A O 1
ATOM 1968 N N . SER A 1 262 ? -3.411 11.979 -2.376 1.00 93.25 262 SER A N 1
ATOM 1969 C CA . SER A 1 262 ? -3.808 13.368 -2.633 1.00 93.25 262 SER A CA 1
ATOM 1970 C C . SER A 1 262 ? -2.774 14.143 -3.453 1.00 93.25 262 SER A C 1
ATOM 1972 O O . SER A 1 262 ? -3.102 15.175 -4.032 1.00 93.25 262 SER A O 1
ATOM 1974 N N . GLU A 1 263 ? -1.535 13.656 -3.494 1.00 89.69 263 GLU A N 1
ATOM 1975 C CA . GLU A 1 263 ? -0.333 14.284 -4.045 1.00 89.69 263 GLU A CA 1
ATOM 1976 C C . GLU A 1 263 ? 0.008 15.631 -3.377 1.00 89.69 263 GLU A C 1
ATOM 1978 O O . GLU A 1 263 ? 0.678 16.482 -3.969 1.00 89.69 263 GLU A O 1
ATOM 1983 N N . THR A 1 264 ? -0.457 15.848 -2.138 1.00 87.44 264 THR A N 1
ATOM 1984 C CA . THR A 1 264 ? -0.321 17.135 -1.424 1.00 87.44 264 THR A CA 1
ATOM 1985 C C . THR A 1 264 ? 0.416 17.050 -0.095 1.00 87.44 264 THR A C 1
ATOM 1987 O O . THR A 1 264 ? 0.832 18.089 0.419 1.00 87.44 264 THR A O 1
ATOM 1990 N N . MET A 1 265 ? 0.589 15.857 0.474 1.00 85.19 265 MET A N 1
ATOM 1991 C CA . MET A 1 265 ? 1.164 15.657 1.806 1.00 85.19 265 MET A CA 1
ATOM 1992 C C . MET A 1 265 ? 2.285 14.609 1.813 1.00 85.19 265 MET A C 1
ATOM 1994 O O . MET A 1 265 ? 2.485 13.923 2.818 1.00 85.19 265 MET A O 1
ATOM 1998 N N . GLY A 1 266 ? 3.044 14.503 0.717 1.00 84.12 266 GLY A N 1
ATOM 1999 C CA . GLY A 1 266 ? 4.259 13.689 0.668 1.00 84.12 266 GLY A CA 1
ATOM 2000 C C . GLY A 1 266 ? 5.351 14.195 1.622 1.00 84.12 266 GLY A C 1
ATOM 2001 O O . GLY A 1 266 ? 5.272 15.296 2.158 1.00 84.12 266 GLY A O 1
ATOM 2002 N N . GLY A 1 267 ? 6.423 13.417 1.800 1.00 82.88 267 GLY A N 1
ATOM 2003 C CA . GLY A 1 267 ? 7.563 13.798 2.659 1.00 82.88 267 GLY A CA 1
ATOM 2004 C C . GLY A 1 267 ? 7.654 13.019 3.967 1.00 82.88 267 GLY A C 1
ATOM 2005 O O . GLY A 1 267 ? 8.218 13.498 4.947 1.00 82.88 267 GLY A O 1
ATOM 2006 N N . ALA A 1 268 ? 7.079 11.824 3.998 1.00 90.19 268 ALA A N 1
ATOM 2007 C CA . ALA A 1 268 ? 7.243 10.901 5.103 1.00 90.19 268 ALA A CA 1
ATOM 2008 C C . ALA A 1 268 ? 8.559 10.111 5.056 1.00 90.19 268 ALA A C 1
ATOM 2010 O O . ALA A 1 268 ? 9.146 9.922 3.982 1.00 90.19 268 ALA A O 1
ATOM 2011 N N . LEU A 1 269 ? 8.967 9.598 6.220 1.00 95.75 269 LEU A N 1
ATOM 2012 C CA . LEU A 1 269 ? 10.145 8.752 6.387 1.00 95.75 269 LEU A CA 1
ATOM 2013 C C . LEU A 1 269 ? 9.750 7.289 6.605 1.00 95.75 269 LEU A C 1
ATOM 2015 O O . LEU A 1 269 ? 9.056 6.958 7.565 1.00 95.75 269 LEU A O 1
ATOM 2019 N N . ILE A 1 270 ? 10.248 6.409 5.738 1.00 97.94 270 ILE A N 1
ATOM 2020 C CA . ILE A 1 270 ? 10.083 4.961 5.861 1.00 97.94 270 ILE A CA 1
ATOM 2021 C C . ILE A 1 270 ? 11.456 4.316 6.011 1.00 97.94 270 ILE A C 1
ATOM 2023 O O . ILE A 1 270 ? 12.327 4.465 5.154 1.00 97.94 270 ILE A O 1
ATOM 2027 N N . THR A 1 271 ? 11.627 3.564 7.090 1.00 98.56 271 THR A N 1
ATOM 2028 C CA . THR A 1 271 ? 12.778 2.690 7.315 1.00 98.56 271 THR A CA 1
ATOM 2029 C C . THR A 1 271 ? 12.289 1.255 7.335 1.00 98.56 271 THR A C 1
ATOM 2031 O O . THR A 1 271 ? 11.451 0.914 8.164 1.00 98.56 271 THR A O 1
ATOM 2034 N N . SER A 1 272 ? 12.801 0.401 6.454 1.00 98.69 272 SER A N 1
ATOM 2035 C CA . SER A 1 272 ? 12.388 -1.003 6.383 1.00 98.69 272 SER A CA 1
ATOM 2036 C C . SER A 1 272 ? 13.595 -1.922 6.327 1.00 98.69 272 SER A C 1
ATOM 2038 O O . SER A 1 272 ? 14.445 -1.787 5.449 1.00 98.69 272 SER A O 1
ATOM 2040 N N . THR A 1 273 ? 13.676 -2.865 7.262 1.00 98.81 273 THR A N 1
ATOM 2041 C CA . THR A 1 273 ? 14.748 -3.862 7.338 1.00 98.81 273 THR A CA 1
ATOM 2042 C C . THR A 1 273 ? 14.160 -5.257 7.500 1.00 98.81 273 THR A C 1
ATOM 2044 O O . THR A 1 273 ? 13.305 -5.464 8.365 1.00 98.81 273 THR A O 1
ATOM 2047 N N . ASN A 1 274 ? 14.607 -6.213 6.677 1.00 98.69 274 ASN A N 1
ATOM 2048 C CA . ASN A 1 274 ? 14.177 -7.621 6.731 1.00 98.69 274 ASN A CA 1
ATOM 2049 C C . ASN A 1 274 ? 12.644 -7.787 6.779 1.00 98.69 274 ASN A C 1
ATOM 2051 O O . ASN A 1 274 ? 12.139 -8.620 7.517 1.00 98.69 274 ASN A O 1
ATOM 2055 N N . SER A 1 275 ? 11.902 -6.918 6.094 1.00 98.88 275 SER A N 1
ATOM 2056 C CA . SER A 1 275 ? 10.438 -6.840 6.182 1.00 98.88 275 SER A CA 1
ATOM 2057 C C . SER A 1 275 ? 9.785 -7.249 4.865 1.00 98.88 275 SER A C 1
ATOM 2059 O O . SER A 1 275 ? 10.456 -7.302 3.834 1.00 98.88 275 SER A O 1
ATOM 2061 N N . HIS A 1 276 ? 8.480 -7.510 4.894 1.00 98.75 276 HIS A N 1
ATOM 2062 C CA . HIS A 1 276 ? 7.730 -8.059 3.769 1.00 98.75 276 HIS A CA 1
ATOM 2063 C C . HIS A 1 276 ? 6.500 -7.201 3.445 1.00 98.75 276 HIS A C 1
ATOM 2065 O O . HIS A 1 276 ? 5.747 -6.796 4.335 1.00 98.75 276 HIS A O 1
ATOM 2071 N N . PHE A 1 277 ? 6.282 -6.956 2.156 1.00 98.75 277 PHE A N 1
ATOM 2072 C CA . PHE A 1 277 ? 5.046 -6.416 1.595 1.00 98.75 277 PHE A CA 1
ATOM 2073 C C . PHE A 1 277 ? 4.426 -7.479 0.690 1.00 98.75 277 PHE A C 1
ATOM 2075 O O . PHE A 1 277 ? 4.964 -7.750 -0.385 1.00 98.75 277 PHE A O 1
ATOM 2082 N N . GLU A 1 278 ? 3.306 -8.074 1.099 1.00 97.81 278 GLU A N 1
ATOM 2083 C CA . GLU A 1 278 ? 2.722 -9.231 0.413 1.00 97.81 278 GLU A CA 1
ATOM 2084 C C . GLU A 1 278 ? 1.324 -8.962 -0.143 1.00 97.81 278 GLU A C 1
ATOM 2086 O O . GLU A 1 278 ? 0.402 -8.582 0.574 1.00 97.81 278 GLU A O 1
ATOM 2091 N N . ASN A 1 279 ? 1.131 -9.226 -1.435 1.00 96.06 279 ASN A N 1
ATOM 2092 C CA . ASN A 1 279 ? -0.171 -9.142 -2.105 1.00 96.06 279 ASN A CA 1
ATOM 2093 C C . ASN A 1 279 ? -0.872 -7.783 -1.910 1.00 96.06 279 ASN A C 1
ATOM 2095 O O . ASN A 1 279 ? -2.098 -7.692 -1.886 1.00 96.06 279 ASN A O 1
ATOM 2099 N N . CYS A 1 280 ? -0.086 -6.712 -1.786 1.00 96.88 280 CYS A N 1
ATOM 2100 C CA . CYS A 1 280 ? -0.604 -5.353 -1.772 1.00 96.88 280 CYS A CA 1
ATOM 2101 C C . CYS A 1 280 ? -0.874 -4.876 -3.204 1.00 96.88 280 CYS A C 1
ATOM 2103 O O . CYS A 1 280 ? -0.127 -5.220 -4.126 1.00 96.88 280 CYS A O 1
ATOM 2105 N N . PHE A 1 281 ? -1.887 -4.032 -3.413 1.00 95.12 281 PHE A N 1
ATOM 2106 C CA . PHE A 1 281 ? -2.117 -3.440 -4.739 1.00 95.12 281 PHE A CA 1
ATOM 2107 C C . PHE A 1 281 ? -0.953 -2.512 -5.112 1.00 95.12 281 PHE A C 1
ATOM 2109 O O . PHE A 1 281 ? -0.442 -2.578 -6.234 1.00 95.12 281 PHE A O 1
ATOM 2116 N N . ARG A 1 282 ? -0.456 -1.743 -4.137 1.00 96.88 282 ARG A N 1
ATOM 2117 C CA . ARG A 1 282 ? 0.892 -1.160 -4.138 1.00 96.88 282 ARG A CA 1
ATOM 2118 C C . ARG A 1 282 ? 1.579 -1.437 -2.808 1.00 96.88 282 ARG A C 1
ATOM 2120 O O . ARG A 1 282 ? 0.955 -1.291 -1.763 1.00 96.88 282 ARG A O 1
ATOM 2127 N N . GLY A 1 283 ? 2.854 -1.819 -2.830 1.00 98.00 283 GLY A N 1
ATOM 2128 C CA . GLY A 1 283 ? 3.626 -2.019 -1.598 1.00 98.00 283 GLY A CA 1
ATOM 2129 C C . GLY A 1 283 ? 3.848 -0.688 -0.883 1.00 98.00 283 GLY A C 1
ATOM 2130 O O . GLY A 1 283 ? 3.333 -0.474 0.210 1.00 98.00 283 GLY A O 1
ATOM 2131 N N . VAL A 1 284 ? 4.540 0.238 -1.546 1.00 98.00 284 VAL A N 1
ATOM 2132 C CA . VAL A 1 284 ? 4.772 1.599 -1.053 1.00 98.00 284 VAL A CA 1
ATOM 2133 C C . VAL A 1 284 ? 4.473 2.621 -2.145 1.00 98.00 284 VAL A C 1
ATOM 2135 O O . VAL A 1 284 ? 4.873 2.459 -3.300 1.00 98.00 284 VAL A O 1
ATOM 2138 N N . HIS A 1 285 ? 3.779 3.693 -1.780 1.00 96.88 285 HIS A N 1
ATOM 2139 C CA . HIS A 1 285 ? 3.523 4.832 -2.649 1.00 96.88 285 HIS A CA 1
ATOM 2140 C C . HIS A 1 285 ? 4.099 6.109 -2.035 1.00 96.88 285 HIS A C 1
ATOM 2142 O O . HIS A 1 285 ? 3.709 6.485 -0.936 1.00 96.88 285 HIS A O 1
ATOM 2148 N N . PHE A 1 286 ? 4.976 6.789 -2.768 1.00 94.69 286 PHE A N 1
ATOM 2149 C CA . PHE A 1 286 ? 5.531 8.090 -2.410 1.00 94.69 286 PHE A CA 1
ATOM 2150 C C . PHE A 1 286 ? 4.916 9.188 -3.272 1.00 94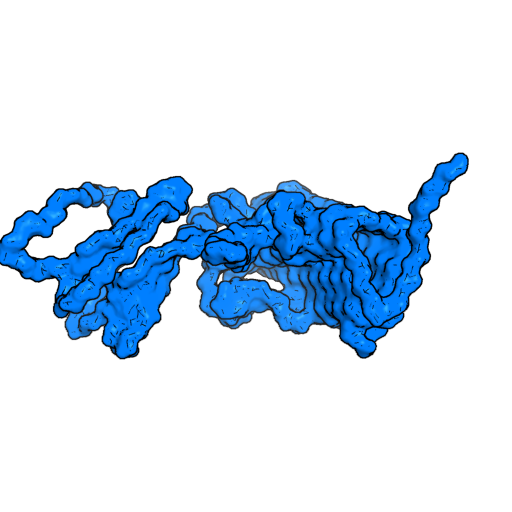.69 286 PHE A C 1
ATOM 2152 O O . PHE A 1 286 ? 5.180 9.243 -4.477 1.00 94.69 286 PHE A O 1
ATOM 2159 N N . ALA A 1 287 ? 4.156 10.077 -2.641 1.00 91.75 287 ALA A N 1
ATOM 2160 C CA . ALA A 1 287 ? 3.699 11.298 -3.281 1.00 91.75 287 ALA A CA 1
ATOM 2161 C C . ALA A 1 287 ? 4.824 12.332 -3.402 1.00 91.75 287 ALA A C 1
ATOM 2163 O O . ALA A 1 287 ? 5.899 12.212 -2.798 1.00 91.75 287 ALA A O 1
ATOM 2164 N N . LYS A 1 288 ? 4.539 13.388 -4.161 1.00 87.44 288 LYS A N 1
ATOM 2165 C CA . LYS A 1 288 ? 5.445 14.515 -4.383 1.00 87.44 288 LYS A CA 1
ATOM 2166 C C . LYS A 1 288 ? 5.900 15.160 -3.074 1.00 87.44 288 LYS A C 1
ATOM 2168 O O . LYS A 1 288 ? 5.085 15.592 -2.263 1.00 87.44 288 LYS A O 1
ATOM 2173 N N . CYS A 1 289 ? 7.216 15.302 -2.907 1.00 85.50 289 CYS A N 1
ATOM 2174 C CA . CYS A 1 289 ? 7.812 16.060 -1.808 1.00 85.50 289 CYS A CA 1
ATOM 2175 C C . CYS A 1 289 ? 9.175 16.660 -2.174 1.00 85.50 289 CYS A C 1
ATOM 2177 O O . CYS A 1 289 ? 9.791 16.300 -3.176 1.00 85.50 289 CYS A O 1
ATOM 2179 N N . ALA A 1 290 ? 9.645 17.609 -1.362 1.00 79.62 290 ALA A N 1
ATOM 2180 C CA . ALA A 1 290 ? 10.937 18.250 -1.594 1.00 79.62 290 ALA A CA 1
ATOM 2181 C C . ALA A 1 290 ? 12.100 17.287 -1.324 1.00 79.62 290 ALA A C 1
ATOM 2183 O O . ALA A 1 290 ? 13.025 17.209 -2.124 1.00 79.62 290 ALA A O 1
ATOM 2184 N N . G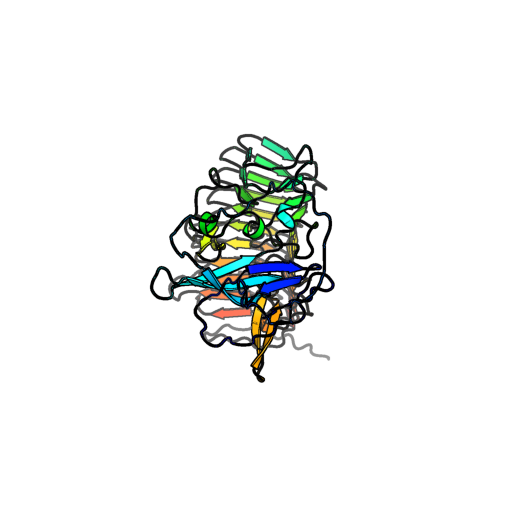LN A 1 291 ? 12.041 16.540 -0.220 1.00 83.38 291 GLN A N 1
ATOM 2185 C CA . GLN A 1 291 ? 13.092 15.619 0.208 1.00 83.38 291 GLN A CA 1
ATOM 2186 C C . GLN A 1 291 ? 12.487 14.318 0.727 1.00 83.38 291 GLN A C 1
ATOM 2188 O O . GLN A 1 291 ? 11.432 14.321 1.364 1.00 83.38 291 GLN A O 1
ATOM 2193 N N . ASN A 1 292 ? 13.164 13.207 0.448 1.00 88.00 292 ASN A N 1
ATOM 2194 C CA . ASN A 1 292 ? 12.832 11.902 1.003 1.00 88.00 292 ASN A CA 1
ATOM 2195 C C . ASN A 1 292 ? 14.115 11.084 1.198 1.00 88.00 292 ASN A C 1
ATOM 2197 O O . ASN A 1 292 ? 14.901 10.925 0.261 1.00 88.00 292 ASN A O 1
ATOM 2201 N N . THR A 1 293 ? 14.315 10.587 2.416 1.00 92.19 293 THR A N 1
ATOM 2202 C CA . THR A 1 293 ? 15.478 9.788 2.838 1.00 92.19 293 THR A CA 1
ATOM 2203 C C . THR A 1 293 ? 15.068 8.381 3.281 1.00 92.19 293 THR A C 1
ATOM 2205 O O . THR A 1 293 ? 15.767 7.731 4.061 1.00 92.19 293 THR A O 1
ATOM 2208 N N . SER A 1 294 ? 13.914 7.906 2.803 1.00 96.00 294 SER A N 1
ATOM 2209 C CA . SER A 1 294 ? 13.442 6.552 3.083 1.00 96.00 294 SER A CA 1
ATOM 2210 C C . SER A 1 294 ? 14.429 5.515 2.564 1.00 96.00 294 SER A C 1
ATOM 2212 O O . SER A 1 294 ? 15.019 5.679 1.494 1.00 96.00 294 SER A O 1
ATOM 2214 N N . HIS A 1 295 ? 14.595 4.431 3.308 1.00 97.31 295 HIS A N 1
ATOM 2215 C CA . HIS A 1 295 ? 15.537 3.380 2.960 1.00 97.31 295 HIS A CA 1
ATOM 2216 C C . HIS A 1 295 ? 14.985 1.997 3.293 1.00 97.31 295 HIS A C 1
ATOM 2218 O O . HIS A 1 295 ? 14.338 1.770 4.318 1.00 97.31 295 HIS A O 1
ATOM 2224 N N . PHE A 1 296 ? 15.276 1.062 2.398 1.00 98.38 296 PHE A N 1
ATOM 2225 C CA . PHE A 1 296 ? 14.814 -0.314 2.435 1.00 98.38 296 PHE A CA 1
ATOM 2226 C C . PHE A 1 296 ? 16.031 -1.224 2.317 1.00 98.38 296 PHE A C 1
ATOM 2228 O O . PHE A 1 296 ? 16.773 -1.154 1.338 1.00 98.38 296 PHE A O 1
ATOM 2235 N N . THR A 1 297 ? 16.242 -2.078 3.312 1.00 98.38 297 THR A N 1
ATOM 2236 C CA . THR A 1 297 ? 17.339 -3.049 3.341 1.00 98.38 297 THR A CA 1
ATOM 2237 C C . THR A 1 297 ? 16.769 -4.445 3.503 1.00 98.38 297 THR A C 1
ATOM 2239 O O . THR A 1 297 ? 15.984 -4.686 4.419 1.00 98.38 297 THR A O 1
ATOM 2242 N N . SER A 1 298 ? 17.134 -5.372 2.617 1.00 98.44 298 SER A N 1
ATOM 2243 C CA . SER A 1 298 ? 16.655 -6.761 2.677 1.00 98.44 298 SER A CA 1
ATOM 2244 C C . SER A 1 298 ? 15.126 -6.858 2.785 1.00 98.44 298 SER A C 1
ATOM 2246 O O . SER A 1 298 ? 14.597 -7.698 3.503 1.00 98.44 298 SER A O 1
ATOM 2248 N N . THR A 1 299 ? 14.408 -5.929 2.146 1.00 98.75 299 THR A N 1
ATOM 2249 C CA . THR A 1 299 ? 12.943 -5.904 2.149 1.00 98.75 299 THR A CA 1
ATOM 2250 C C . THR A 1 299 ? 12.430 -6.680 0.947 1.00 98.75 299 THR A C 1
ATOM 2252 O O . THR A 1 299 ? 12.905 -6.483 -0.175 1.00 98.75 299 THR A O 1
ATOM 2255 N N . GLU A 1 300 ? 11.457 -7.546 1.184 1.00 98.75 300 GLU A N 1
ATOM 2256 C CA . GLU A 1 300 ? 10.793 -8.319 0.149 1.00 98.75 300 GLU A CA 1
ATOM 2257 C C . GLU A 1 300 ? 9.452 -7.693 -0.219 1.00 98.75 300 GLU A C 1
ATOM 2259 O O . GLU A 1 300 ? 8.619 -7.367 0.625 1.00 98.75 300 GLU A O 1
ATOM 2264 N N . PHE A 1 301 ? 9.239 -7.562 -1.517 1.00 98.69 301 PHE A N 1
ATOM 2265 C CA . PHE A 1 301 ? 7.989 -7.159 -2.120 1.00 98.69 301 PHE A CA 1
ATOM 2266 C C . PHE A 1 301 ? 7.481 -8.322 -2.970 1.00 98.69 301 PHE A C 1
ATOM 2268 O O . PHE A 1 301 ? 8.074 -8.665 -3.997 1.00 98.69 301 PHE A O 1
ATOM 2275 N N . LEU A 1 302 ? 6.394 -8.948 -2.530 1.00 98.00 302 LEU A N 1
ATOM 2276 C CA . LEU A 1 302 ? 5.918 -10.216 -3.064 1.00 98.00 302 LEU A CA 1
ATOM 2277 C C . LEU A 1 302 ? 4.449 -10.129 -3.475 1.00 98.00 302 LEU A C 1
ATOM 2279 O O . LEU A 1 302 ? 3.592 -9.663 -2.733 1.00 98.00 302 LEU A O 1
ATOM 2283 N N . CYS A 1 303 ? 4.135 -10.641 -4.656 1.00 96.75 303 CYS A N 1
ATOM 2284 C CA . CYS A 1 303 ? 2.772 -10.928 -5.081 1.00 96.75 303 CYS A CA 1
ATOM 2285 C C . CYS A 1 303 ? 2.735 -12.383 -5.534 1.00 96.75 303 CYS A C 1
ATOM 2287 O O . CYS A 1 303 ? 3.127 -12.706 -6.653 1.00 96.75 303 CYS A O 1
ATOM 2289 N N . ASN A 1 304 ? 2.341 -13.278 -4.633 1.00 93.81 304 ASN A N 1
ATOM 2290 C CA . ASN A 1 304 ? 2.293 -14.722 -4.876 1.00 93.81 304 ASN A CA 1
ATOM 2291 C C . ASN A 1 304 ? 0.865 -15.228 -5.130 1.00 93.81 304 ASN A C 1
ATOM 2293 O O . ASN A 1 304 ? 0.690 -16.369 -5.562 1.00 93.81 304 ASN A O 1
ATOM 2297 N N . SER A 1 305 ? -0.141 -14.376 -4.928 1.00 88.19 305 SER A N 1
ATOM 2298 C CA . SER A 1 305 ? -1.550 -14.677 -5.154 1.00 88.19 305 SER A CA 1
ATOM 2299 C C . SER A 1 305 ? -2.253 -13.549 -5.911 1.00 88.19 305 SER A C 1
ATOM 2301 O O . SER A 1 305 ? -1.706 -12.465 -6.114 1.00 88.19 305 SER A O 1
ATOM 2303 N N . LEU A 1 306 ? -3.463 -13.839 -6.386 1.00 87.12 306 LEU A N 1
ATOM 2304 C CA . LEU A 1 306 ? -4.338 -12.835 -6.979 1.00 87.12 306 LEU A CA 1
ATOM 2305 C C . LEU A 1 306 ? -4.747 -11.815 -5.907 1.00 87.12 306 LEU A C 1
ATOM 2307 O O . LEU A 1 306 ? -5.006 -12.204 -4.767 1.00 87.12 306 LEU A O 1
ATOM 2311 N N . LEU A 1 307 ? -4.845 -10.532 -6.271 1.00 89.19 307 LEU A N 1
ATOM 2312 C CA . LEU A 1 307 ? -5.364 -9.523 -5.347 1.00 89.19 307 LEU A CA 1
ATOM 2313 C C . LEU A 1 307 ? -6.799 -9.871 -4.931 1.00 89.19 307 LEU A C 1
ATOM 2315 O O . LEU A 1 307 ? -7.622 -10.283 -5.754 1.00 89.19 307 LEU A O 1
ATOM 2319 N N . LYS A 1 308 ? -7.078 -9.717 -3.637 1.00 86.00 308 LYS A N 1
ATOM 2320 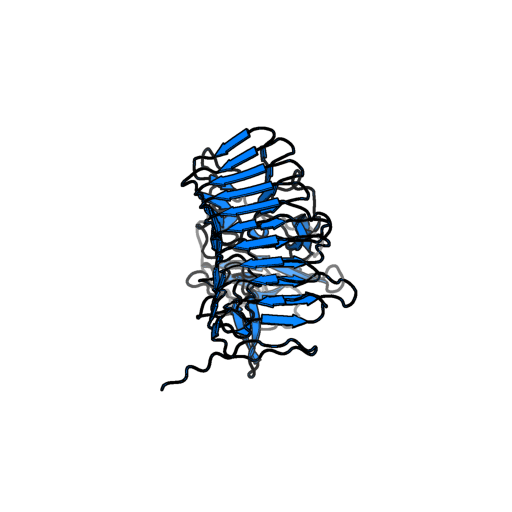C CA . LYS A 1 308 ? -8.331 -10.175 -3.026 1.00 86.00 308 LYS A CA 1
ATOM 2321 C C . LYS A 1 308 ? -9.491 -9.209 -3.259 1.00 86.00 308 LYS A C 1
ATOM 2323 O O . LYS A 1 308 ? -10.626 -9.652 -3.392 1.00 86.00 308 LYS A O 1
ATOM 2328 N N . ASP A 1 309 ? -9.199 -7.913 -3.367 1.00 80.75 309 ASP A N 1
ATOM 2329 C CA . ASP A 1 309 ? -10.205 -6.875 -3.588 1.00 80.75 309 ASP A CA 1
ATOM 2330 C C . ASP A 1 309 ? -10.731 -6.910 -5.041 1.00 80.75 309 ASP A C 1
ATOM 2332 O O . ASP A 1 309 ? -9.952 -6.755 -5.995 1.00 80.75 309 ASP A O 1
ATOM 2336 N N . PRO A 1 310 ? -12.046 -7.128 -5.232 1.00 71.75 310 PRO A N 1
ATOM 2337 C CA . PRO A 1 310 ? -12.666 -7.190 -6.551 1.00 71.75 310 PRO A CA 1
ATOM 2338 C C . PRO A 1 310 ? -12.499 -5.927 -7.406 1.00 71.75 310 PRO A C 1
ATOM 2340 O O . PRO A 1 310 ? -12.431 -6.038 -8.632 1.00 71.75 310 PRO A O 1
ATOM 2343 N N . SER A 1 311 ? -12.319 -4.751 -6.794 1.00 74.38 311 SER A N 1
ATOM 2344 C CA . SER A 1 311 ? -12.105 -3.483 -7.511 1.00 74.38 311 SER A CA 1
ATOM 2345 C C . SER A 1 311 ? -10.806 -3.448 -8.332 1.00 74.38 311 SER A C 1
ATOM 2347 O O . SER A 1 311 ? -10.629 -2.584 -9.197 1.00 74.38 311 SER A O 1
ATOM 2349 N N . TYR A 1 312 ? -9.896 -4.406 -8.113 1.00 77.50 312 TYR A N 1
ATOM 2350 C CA . TYR A 1 312 ? -8.670 -4.580 -8.899 1.00 77.50 312 TYR A CA 1
ATOM 2351 C C . TYR A 1 312 ? -8.761 -5.691 -9.953 1.00 77.50 312 TYR A C 1
ATOM 2353 O O . TYR A 1 312 ? -7.754 -6.042 -10.582 1.00 77.50 312 TYR A O 1
ATOM 2361 N N . ARG A 1 313 ? -9.957 -6.231 -10.199 1.00 73.94 313 ARG A N 1
ATOM 2362 C CA . ARG A 1 313 ? -10.223 -7.126 -11.329 1.00 73.94 313 ARG A CA 1
ATOM 2363 C C . ARG A 1 313 ? -10.460 -6.298 -12.588 1.00 73.94 313 ARG A C 1
ATOM 2365 O O . ARG A 1 313 ? -11.169 -5.299 -12.565 1.00 73.94 313 ARG A O 1
ATOM 2372 N N . PHE A 1 314 ? -9.857 -6.710 -13.699 1.00 66.38 314 PHE A N 1
ATOM 2373 C CA . PHE A 1 314 ? -10.099 -6.098 -15.002 1.00 66.38 314 PHE A CA 1
ATOM 2374 C C . PHE A 1 314 ? -10.857 -7.069 -15.890 1.00 66.38 314 PHE A C 1
ATOM 2376 O O . PHE A 1 314 ? -10.505 -8.246 -16.000 1.00 66.38 314 PHE A O 1
ATOM 2383 N N . PHE A 1 315 ? -11.866 -6.545 -16.571 1.00 59.28 315 PHE A N 1
ATOM 2384 C CA . PHE A 1 315 ? -12.500 -7.236 -17.676 1.00 59.28 315 PHE A CA 1
ATOM 2385 C C . PHE A 1 315 ? -11.673 -6.978 -18.925 1.00 59.28 315 PHE A C 1
ATOM 2387 O O . PHE A 1 315 ? -11.649 -5.866 -19.454 1.00 59.28 315 PHE A O 1
ATOM 2394 N N . ALA A 1 316 ? -10.945 -7.999 -19.360 1.00 57.28 316 ALA A N 1
ATOM 2395 C CA . ALA A 1 316 ? -10.445 -8.019 -20.717 1.00 57.28 316 ALA A CA 1
ATOM 2396 C C . ALA A 1 316 ? -11.531 -8.673 -21.567 1.00 57.28 316 ALA A C 1
ATOM 2398 O O . ALA A 1 316 ? -11.945 -9.800 -21.287 1.00 57.28 316 ALA A O 1
ATOM 2399 N N . THR A 1 317 ? -12.008 -7.965 -22.586 1.00 53.00 317 THR A N 1
ATOM 2400 C CA . THR A 1 317 ? -12.632 -8.639 -23.717 1.00 53.00 317 THR A CA 1
ATOM 2401 C C . THR A 1 317 ? -11.518 -9.378 -24.438 1.00 53.00 317 THR A C 1
ATOM 2403 O O . THR A 1 317 ? -10.547 -8.770 -24.899 1.00 53.00 317 THR A O 1
ATOM 2406 N N . ASP A 1 318 ? -11.600 -10.705 -24.467 1.00 55.81 318 ASP A N 1
ATOM 2407 C CA . ASP A 1 318 ? -10.730 -11.457 -25.357 1.00 55.81 318 ASP A CA 1
ATOM 2408 C C . ASP A 1 318 ? -11.064 -11.117 -26.825 1.00 55.81 318 ASP A C 1
ATOM 2410 O O . ASP A 1 318 ? -12.049 -10.443 -27.144 1.00 55.81 318 ASP A O 1
ATOM 2414 N N . GLN A 1 319 ? -10.232 -11.596 -27.748 1.00 46.25 319 GLN A N 1
ATOM 2415 C CA . GLN A 1 319 ? -10.448 -11.449 -29.193 1.00 46.25 319 GLN A CA 1
ATOM 2416 C C . GLN A 1 319 ? -11.767 -12.076 -29.705 1.00 46.25 319 GLN A C 1
ATOM 2418 O O . GLN A 1 319 ? -12.097 -11.910 -30.876 1.00 46.25 319 GLN A O 1
ATOM 2423 N N . TYR A 1 320 ? -12.513 -12.781 -28.847 1.00 54.75 320 TYR A N 1
ATOM 2424 C CA . TYR A 1 320 ? -13.804 -13.410 -29.125 1.00 54.75 320 TYR A CA 1
ATOM 2425 C C . TYR A 1 320 ? -14.968 -12.745 -28.372 1.00 54.75 320 TYR A C 1
ATOM 2427 O O . TYR A 1 320 ? -16.063 -13.299 -28.345 1.00 54.75 320 TYR A O 1
ATOM 2435 N N . ALA A 1 321 ? -14.748 -11.563 -27.783 1.00 53.31 321 ALA A N 1
ATOM 2436 C CA . ALA A 1 321 ? -15.725 -10.828 -26.980 1.00 53.31 321 ALA A CA 1
ATOM 2437 C C . ALA A 1 321 ? -16.234 -11.577 -25.733 1.00 53.31 321 ALA A C 1
ATOM 2439 O O . ALA A 1 321 ? -17.233 -11.170 -25.140 1.00 53.31 321 ALA A O 1
ATOM 2440 N N . ASN A 1 322 ? -15.533 -12.619 -25.275 1.00 53.06 322 ASN A N 1
ATOM 2441 C CA . ASN A 1 322 ? -15.800 -13.186 -23.962 1.00 53.06 322 ASN A CA 1
ATOM 2442 C C . ASN A 1 322 ? -15.164 -12.286 -22.908 1.00 53.06 322 ASN A C 1
ATOM 2444 O O . ASN A 1 322 ? -13.959 -12.009 -22.924 1.00 53.06 322 ASN A O 1
ATOM 2448 N N . THR A 1 323 ? -15.983 -11.833 -21.970 1.00 52.34 323 THR A N 1
ATOM 2449 C CA . THR A 1 323 ? -15.530 -11.045 -20.832 1.00 52.34 323 THR A CA 1
ATOM 2450 C C . THR A 1 323 ? -14.849 -11.976 -19.831 1.00 52.34 323 THR A C 1
ATOM 2452 O O . THR A 1 323 ? -15.503 -12.577 -18.979 1.00 52.34 323 THR A O 1
ATOM 2455 N N . ILE A 1 324 ? -13.528 -12.121 -19.919 1.00 58.62 324 ILE A N 1
ATOM 2456 C CA . ILE A 1 324 ? -12.775 -12.871 -18.912 1.00 58.62 324 ILE A CA 1
ATOM 2457 C C . ILE A 1 324 ? -12.448 -11.894 -17.785 1.00 58.62 324 ILE A C 1
ATOM 2459 O O . ILE A 1 324 ? -11.733 -10.906 -17.977 1.00 58.62 324 ILE A O 1
ATOM 2463 N N . SER A 1 325 ? -12.984 -12.157 -16.591 1.00 62.66 325 SER A N 1
ATOM 2464 C CA . SER A 1 325 ? -12.534 -11.470 -15.381 1.00 62.66 325 SER A CA 1
ATOM 2465 C C . SER A 1 325 ? -11.092 -11.897 -15.111 1.00 62.66 325 SER A C 1
ATOM 2467 O O . SER A 1 325 ? -10.826 -13.010 -14.660 1.00 62.66 325 SER A O 1
ATOM 2469 N N . THR A 1 326 ? -10.145 -11.030 -15.453 1.00 66.44 326 THR A N 1
ATOM 2470 C CA . THR A 1 326 ? -8.723 -11.255 -15.196 1.00 66.44 326 THR A CA 1
ATOM 2471 C C . THR A 1 326 ? -8.335 -10.481 -13.949 1.00 66.44 326 THR A C 1
ATOM 2473 O O . THR A 1 326 ? -8.419 -9.252 -13.888 1.00 66.44 326 THR A O 1
ATOM 2476 N N . VAL A 1 327 ? -7.954 -11.211 -12.904 1.00 69.88 327 VAL A N 1
ATOM 2477 C CA . VAL A 1 327 ? -7.509 -10.595 -11.656 1.00 69.88 327 VAL A CA 1
ATOM 2478 C C . VAL A 1 327 ? -6.085 -10.080 -11.850 1.00 69.88 327 VAL A C 1
ATOM 2480 O O . VAL A 1 327 ? -5.229 -10.798 -12.373 1.00 69.88 327 VAL A O 1
ATOM 2483 N N . ARG A 1 328 ? -5.825 -8.829 -11.460 1.00 80.38 328 ARG A N 1
ATOM 2484 C CA . ARG A 1 328 ? -4.470 -8.273 -11.498 1.00 80.38 328 ARG A CA 1
ATOM 2485 C C . ARG A 1 328 ? -3.646 -8.753 -10.310 1.00 80.38 328 ARG A C 1
ATOM 2487 O O . ARG A 1 328 ? -4.183 -9.024 -9.238 1.00 80.38 328 ARG A O 1
ATOM 2494 N N . GLY A 1 329 ? -2.332 -8.822 -10.506 1.00 87.75 329 GLY A N 1
ATOM 2495 C CA . GLY A 1 329 ? -1.397 -8.783 -9.386 1.00 87.75 329 GLY A CA 1
ATOM 2496 C C . GLY A 1 329 ? -1.218 -7.355 -8.872 1.00 87.75 329 GLY A C 1
ATOM 2497 O O . GLY A 1 329 ? -1.909 -6.427 -9.300 1.00 87.75 329 GLY A O 1
ATOM 2498 N N . THR A 1 330 ? -0.235 -7.170 -7.993 1.00 93.19 330 THR A N 1
ATOM 2499 C CA . THR A 1 330 ? 0.279 -5.847 -7.609 1.00 93.19 330 THR A CA 1
ATOM 2500 C C . THR A 1 330 ? 0.495 -4.970 -8.844 1.00 93.19 330 THR A C 1
ATOM 2502 O O . THR A 1 330 ? 1.029 -5.450 -9.837 1.00 93.19 330 THR A O 1
ATOM 2505 N N . GLU A 1 331 ? 0.103 -3.694 -8.806 1.00 94.25 331 GLU A N 1
ATOM 2506 C CA . GLU A 1 331 ? 0.301 -2.755 -9.920 1.00 94.25 331 GLU A CA 1
ATOM 2507 C C . GLU A 1 331 ? 1.759 -2.286 -10.009 1.00 94.25 331 GLU A C 1
ATOM 2509 O O . GLU A 1 331 ? 2.361 -2.261 -11.085 1.00 94.25 331 GLU A O 1
ATOM 2514 N N . ALA A 1 332 ? 2.309 -1.889 -8.866 1.00 96.62 332 ALA A N 1
ATOM 2515 C CA . ALA A 1 332 ? 3.708 -1.541 -8.682 1.00 96.62 332 ALA A CA 1
ATOM 2516 C C . ALA A 1 332 ? 4.080 -1.809 -7.222 1.00 96.62 332 ALA A C 1
ATOM 2518 O O . ALA A 1 332 ? 3.349 -1.389 -6.322 1.00 96.62 332 ALA A O 1
ATOM 2519 N N . PHE A 1 333 ? 5.195 -2.489 -6.963 1.00 98.12 333 PHE A N 1
ATOM 2520 C CA . PHE A 1 333 ? 5.628 -2.703 -5.580 1.00 98.12 333 PHE A CA 1
ATOM 2521 C C . PHE A 1 333 ? 6.058 -1.393 -4.926 1.00 98.12 333 PHE A C 1
ATOM 2523 O O . PHE A 1 333 ? 5.657 -1.114 -3.799 1.00 98.12 333 PHE A O 1
ATOM 2530 N N . VAL A 1 334 ? 6.784 -0.556 -5.664 1.00 97.44 334 VAL A N 1
ATOM 2531 C CA . VAL A 1 334 ? 7.107 0.816 -5.267 1.00 97.44 334 VAL A CA 1
ATOM 2532 C C . VAL A 1 334 ? 6.660 1.767 -6.363 1.00 97.44 334 VAL A C 1
ATOM 2534 O O . VAL A 1 334 ? 7.016 1.597 -7.529 1.00 97.44 334 VAL A O 1
ATOM 2537 N N . TYR A 1 335 ? 5.911 2.794 -5.983 1.00 95.94 335 TYR A N 1
ATOM 2538 C CA . TYR A 1 335 ? 5.521 3.888 -6.862 1.00 95.94 335 TYR A CA 1
ATOM 2539 C C . TYR A 1 335 ? 6.024 5.214 -6.296 1.00 95.94 335 TYR A C 1
ATOM 2541 O O . TYR A 1 335 ? 5.865 5.463 -5.103 1.00 95.94 335 TYR A O 1
ATOM 2549 N N . SER A 1 336 ? 6.554 6.096 -7.142 1.00 92.25 336 SER A N 1
ATOM 2550 C CA . SER A 1 336 ? 6.845 7.476 -6.749 1.00 92.25 336 SER A CA 1
ATOM 2551 C C . SER A 1 336 ? 6.556 8.492 -7.848 1.00 92.25 336 SER A C 1
ATOM 2553 O O . SER A 1 336 ? 6.897 8.267 -9.012 1.00 92.25 336 SER A O 1
ATOM 2555 N N . SER A 1 337 ? 5.975 9.625 -7.451 1.00 88.44 337 SER A N 1
ATOM 2556 C CA . SER A 1 337 ? 5.713 10.798 -8.287 1.00 88.44 337 SER A CA 1
ATOM 2557 C C . SER A 1 337 ? 6.336 12.060 -7.687 1.00 88.44 337 SER A C 1
ATOM 2559 O O . SER A 1 337 ? 5.991 12.470 -6.592 1.00 88.44 337 SER A O 1
ATOM 2561 N N . GLY A 1 338 ? 7.198 12.739 -8.444 1.00 74.75 338 GLY A N 1
ATOM 2562 C CA . GLY A 1 338 ? 7.558 14.141 -8.244 1.00 74.75 338 GLY A CA 1
ATOM 2563 C C . GLY A 1 338 ? 8.389 14.455 -7.005 1.00 74.75 338 GLY A C 1
ATOM 2564 O O . GLY A 1 338 ? 8.141 15.492 -6.399 1.00 74.75 338 GLY A O 1
ATOM 2565 N N . VAL A 1 339 ? 9.347 13.614 -6.615 1.00 64.00 339 VAL A N 1
ATOM 2566 C CA . VAL A 1 339 ? 10.191 13.905 -5.450 1.00 64.00 339 VAL A CA 1
ATOM 2567 C C . VAL A 1 339 ? 11.486 14.605 -5.865 1.00 64.00 339 VAL A C 1
ATOM 2569 O O . VAL A 1 339 ? 12.374 14.006 -6.470 1.00 64.00 339 VAL A O 1
ATOM 2572 N N . ASP A 1 340 ? 11.588 15.881 -5.496 1.00 65.56 340 ASP A N 1
ATOM 2573 C CA . ASP A 1 340 ? 12.499 16.845 -6.117 1.00 65.56 340 ASP A CA 1
ATOM 2574 C C . ASP A 1 340 ? 13.958 16.764 -5.668 1.00 65.56 340 ASP A C 1
ATOM 2576 O O . ASP A 1 340 ? 14.795 17.299 -6.380 1.00 65.56 340 ASP A O 1
ATOM 2580 N N . GLN A 1 341 ? 14.285 16.182 -4.510 1.00 57.41 341 GLN A N 1
ATOM 2581 C CA . GLN A 1 341 ? 15.653 15.994 -3.992 1.00 57.41 341 GLN A CA 1
ATOM 2582 C C . GLN A 1 341 ? 15.698 14.789 -3.042 1.00 57.41 341 GLN A C 1
ATOM 2584 O O . GLN A 1 341 ? 15.895 14.928 -1.834 1.00 57.41 341 GLN A O 1
ATOM 2589 N N . SER A 1 342 ? 15.459 13.589 -3.566 1.00 63.72 342 SER A N 1
ATOM 2590 C CA . SER A 1 342 ? 15.423 12.372 -2.745 1.00 63.72 342 SER A CA 1
ATOM 2591 C C . SER A 1 342 ? 16.448 11.337 -3.157 1.00 63.72 342 SER A C 1
ATOM 2593 O O . SER A 1 342 ? 16.837 11.229 -4.314 1.00 63.72 342 SER A O 1
ATOM 2595 N N . SER A 1 343 ? 16.873 10.554 -2.178 1.00 76.06 343 SER A N 1
ATOM 2596 C CA . SER A 1 343 ? 17.632 9.331 -2.382 1.00 76.06 343 SER A CA 1
ATOM 2597 C C . SER A 1 343 ? 16.870 8.226 -1.675 1.00 76.06 343 SER A C 1
ATOM 2599 O O . SER A 1 343 ? 17.303 7.746 -0.631 1.00 76.06 343 SER A O 1
ATOM 2601 N N . ILE A 1 344 ? 15.696 7.861 -2.197 1.00 92.00 344 ILE A N 1
ATOM 2602 C CA . ILE A 1 344 ? 15.049 6.652 -1.695 1.00 92.00 344 ILE A CA 1
ATOM 2603 C C . ILE A 1 344 ? 15.983 5.489 -2.051 1.00 92.00 344 ILE A C 1
ATOM 2605 O O . ILE A 1 344 ? 16.312 5.280 -3.229 1.00 92.00 344 ILE A O 1
ATOM 2609 N N . GLU A 1 345 ? 16.475 4.793 -1.029 1.00 95.50 345 GLU A N 1
ATOM 2610 C CA . GLU A 1 345 ? 17.501 3.763 -1.182 1.00 95.50 345 GLU A CA 1
ATOM 2611 C C . GLU A 1 345 ? 16.910 2.358 -1.043 1.00 95.50 345 GLU A C 1
ATOM 2613 O O . GLU A 1 345 ? 16.195 2.063 -0.088 1.00 95.50 345 GLU A O 1
ATOM 2618 N N . PHE A 1 346 ? 17.265 1.473 -1.972 1.00 96.75 346 PHE A N 1
ATOM 2619 C CA . PHE A 1 346 ? 16.977 0.043 -1.909 1.00 96.75 346 PHE A CA 1
ATOM 2620 C C . PHE A 1 346 ? 18.288 -0.733 -1.897 1.00 96.75 346 PHE A C 1
ATOM 2622 O O . PHE A 1 346 ? 19.048 -0.673 -2.863 1.00 96.75 346 PHE A O 1
ATOM 2629 N N . GLY A 1 347 ? 18.555 -1.466 -0.822 1.00 96.88 347 GLY A N 1
ATOM 2630 C CA . GLY A 1 347 ? 19.703 -2.356 -0.682 1.00 96.88 347 GLY A CA 1
ATOM 2631 C C . GLY A 1 347 ? 19.248 -3.795 -0.480 1.00 96.88 347 GLY A C 1
ATOM 2632 O O . GLY A 1 347 ? 18.487 -4.079 0.441 1.00 96.88 347 GLY A O 1
ATOM 2633 N N . SER A 1 348 ? 19.710 -4.716 -1.322 1.00 97.62 348 SER A N 1
ATOM 2634 C CA . SER A 1 348 ? 19.439 -6.155 -1.176 1.00 97.62 348 SER A CA 1
ATOM 2635 C C . SER A 1 348 ? 17.948 -6.524 -1.130 1.00 97.62 348 SER A C 1
ATOM 2637 O O . SER A 1 348 ? 17.572 -7.487 -0.472 1.00 97.62 348 SER A O 1
ATOM 2639 N N . CYS A 1 349 ? 17.081 -5.753 -1.791 1.00 98.62 349 CYS A N 1
ATOM 2640 C CA . CYS A 1 349 ? 15.637 -5.999 -1.800 1.00 98.62 349 CYS A CA 1
ATOM 2641 C C . CYS A 1 349 ? 15.240 -7.031 -2.869 1.00 98.62 349 CYS A C 1
ATOM 2643 O O . CYS A 1 349 ? 15.965 -7.236 -3.849 1.00 98.62 349 CYS A O 1
ATOM 2645 N N . SER A 1 350 ? 14.073 -7.656 -2.719 1.00 98.62 350 SER A N 1
ATOM 2646 C CA . SER A 1 350 ? 13.481 -8.536 -3.736 1.00 98.62 350 SER A CA 1
ATOM 2647 C C . SER A 1 350 ? 12.110 -8.028 -4.175 1.00 98.62 350 SER A C 1
ATOM 2649 O O . SER A 1 350 ? 11.315 -7.565 -3.366 1.00 98.62 350 SER A O 1
ATOM 2651 N N . PHE A 1 351 ? 11.839 -8.111 -5.475 1.00 98.50 351 PHE A N 1
ATOM 2652 C CA . PHE A 1 351 ? 10.577 -7.723 -6.099 1.00 98.50 351 PHE A CA 1
ATOM 2653 C C . PHE A 1 351 ? 10.093 -8.888 -6.954 1.00 98.50 351 PHE A C 1
ATOM 2655 O O . PHE A 1 351 ? 10.644 -9.130 -8.031 1.00 98.50 351 PHE A O 1
ATOM 2662 N N . THR A 1 352 ? 9.084 -9.619 -6.489 1.00 98.00 352 THR A N 1
ATOM 2663 C CA . THR A 1 352 ? 8.683 -10.894 -7.095 1.00 98.00 352 THR A CA 1
ATOM 2664 C C . THR A 1 352 ? 7.187 -10.945 -7.345 1.00 98.00 352 THR A C 1
ATOM 2666 O O . THR A 1 352 ? 6.392 -10.789 -6.423 1.00 98.00 352 THR A O 1
ATOM 2669 N N . ASN A 1 353 ? 6.790 -11.234 -8.585 1.00 96.19 353 ASN A N 1
ATOM 2670 C CA . ASN A 1 353 ? 5.392 -11.499 -8.929 1.00 96.19 353 ASN A CA 1
ATOM 2671 C C . ASN A 1 353 ? 5.143 -12.973 -9.288 1.00 96.19 353 ASN A C 1
ATOM 2673 O O . ASN A 1 353 ? 6.064 -13.729 -9.614 1.00 96.19 353 ASN A O 1
ATOM 2677 N N . SER A 1 354 ? 3.876 -13.374 -9.254 1.00 93.06 354 SER A N 1
ATOM 2678 C CA . SER A 1 354 ? 3.449 -14.745 -9.505 1.00 93.06 354 SER A CA 1
ATOM 2679 C C . SER A 1 354 ? 3.595 -15.106 -10.981 1.00 93.06 354 SER A C 1
ATOM 2681 O O . SER A 1 354 ? 3.171 -14.373 -11.880 1.00 93.06 354 SER A O 1
ATOM 2683 N N . THR A 1 355 ? 4.145 -16.289 -11.256 1.00 90.50 355 THR A N 1
ATOM 2684 C CA . THR A 1 355 ? 4.202 -16.845 -12.616 1.00 90.50 355 THR A CA 1
ATOM 2685 C C . THR A 1 355 ? 2.822 -17.207 -13.156 1.00 90.50 355 THR A C 1
ATOM 2687 O O . THR A 1 355 ? 2.660 -17.262 -14.376 1.00 90.50 355 THR A O 1
ATOM 2690 N N . ASN A 1 356 ? 1.837 -17.391 -12.270 1.00 88.88 356 ASN A N 1
ATOM 2691 C CA . ASN A 1 356 ? 0.452 -17.717 -12.617 1.00 88.88 356 ASN A CA 1
ATOM 2692 C C . ASN A 1 356 ? -0.297 -16.535 -13.252 1.00 88.88 356 ASN A C 1
ATOM 2694 O O . ASN A 1 356 ? -1.351 -16.728 -13.850 1.00 88.88 356 ASN A O 1
ATOM 2698 N N . LEU A 1 357 ? 0.238 -15.313 -13.150 1.00 86.25 357 LEU A N 1
ATOM 2699 C CA . LEU A 1 357 ? -0.331 -14.139 -13.803 1.00 86.25 357 LEU A CA 1
ATOM 2700 C C . LEU A 1 357 ? 0.159 -14.028 -15.247 1.00 86.25 357 LEU A C 1
ATOM 2702 O O . LEU A 1 357 ? 1.345 -14.222 -15.544 1.00 86.25 357 LEU A O 1
ATOM 2706 N N . TYR A 1 358 ? -0.744 -13.640 -16.146 1.00 87.06 358 TYR A N 1
ATOM 2707 C CA . TYR A 1 358 ? -0.375 -13.227 -17.497 1.00 87.06 358 TYR A CA 1
ATOM 2708 C C . TYR A 1 358 ? 0.546 -11.999 -17.433 1.00 87.06 358 TYR A C 1
ATOM 2710 O O . TYR A 1 358 ? 0.352 -11.116 -16.601 1.00 87.06 358 TYR A O 1
ATOM 2718 N N . ALA A 1 359 ? 1.583 -11.953 -18.277 1.00 85.56 359 ALA A N 1
ATOM 2719 C CA . ALA A 1 359 ? 2.699 -11.016 -18.109 1.00 85.56 359 ALA A CA 1
ATOM 2720 C C . ALA A 1 359 ? 2.298 -9.524 -18.034 1.00 85.56 359 ALA A C 1
ATOM 2722 O O . ALA A 1 359 ? 2.804 -8.850 -17.143 1.00 85.56 359 ALA A O 1
ATOM 2723 N N . PRO A 1 360 ? 1.371 -9.005 -18.862 1.00 85.75 360 PRO A N 1
ATOM 2724 C CA . PRO A 1 360 ? 0.829 -7.645 -18.734 1.00 85.75 360 PRO A CA 1
ATOM 2725 C C . PRO A 1 360 ? 0.048 -7.346 -17.444 1.00 85.75 360 PRO A C 1
ATOM 2727 O O . PRO A 1 360 ? -0.205 -6.182 -17.149 1.00 85.75 360 PRO A O 1
ATOM 2730 N N . TYR A 1 361 ? -0.362 -8.369 -16.690 1.00 88.25 361 TYR A N 1
ATOM 2731 C CA . TYR A 1 361 ? -1.035 -8.221 -15.391 1.00 88.25 361 TYR A CA 1
ATOM 2732 C C . TYR A 1 361 ? -0.091 -8.410 -14.204 1.00 88.25 361 TYR A C 1
ATOM 2734 O O . TYR A 1 361 ? -0.522 -8.309 -13.053 1.00 88.25 361 TYR A O 1
ATOM 2742 N N . ARG A 1 362 ? 1.189 -8.681 -14.473 1.00 91.06 362 ARG A N 1
ATOM 2743 C CA . ARG A 1 362 ? 2.251 -8.588 -13.474 1.00 91.06 362 ARG A CA 1
ATOM 2744 C C . ARG A 1 362 ? 2.558 -7.102 -13.294 1.00 91.06 362 ARG A C 1
ATOM 2746 O O . ARG A 1 362 ? 2.562 -6.346 -14.258 1.00 91.06 362 ARG A O 1
ATOM 2753 N N . GLY A 1 363 ? 2.775 -6.665 -12.066 1.00 92.44 363 GLY A N 1
ATOM 2754 C CA . GLY A 1 363 ? 3.120 -5.274 -11.787 1.00 92.44 363 GLY A CA 1
ATOM 2755 C C . GLY A 1 363 ? 4.516 -4.892 -12.232 1.00 92.44 363 GLY A C 1
ATOM 2756 O O . GLY A 1 363 ? 5.304 -5.724 -12.695 1.00 92.44 363 GLY A O 1
ATOM 2757 N N . ASP A 1 364 ? 4.837 -3.628 -11.993 1.00 96.75 364 ASP A N 1
ATOM 2758 C CA . ASP A 1 364 ? 6.214 -3.159 -12.022 1.00 96.75 364 ASP A CA 1
ATOM 2759 C C . ASP A 1 364 ? 6.902 -3.410 -10.668 1.00 96.75 364 ASP A C 1
ATOM 2761 O O . ASP A 1 364 ? 6.263 -3.393 -9.614 1.00 96.75 364 ASP A O 1
ATOM 2765 N N . GLY A 1 365 ? 8.219 -3.614 -10.680 1.00 97.56 365 GLY A N 1
ATOM 2766 C CA . GLY A 1 365 ? 9.033 -3.608 -9.464 1.00 97.56 365 GLY A CA 1
ATOM 2767 C C . GLY A 1 365 ? 9.025 -2.218 -8.846 1.00 97.56 365 GLY A C 1
ATOM 2768 O O . GLY A 1 365 ? 8.359 -1.954 -7.847 1.00 97.56 365 GLY A O 1
ATOM 2769 N N . ILE A 1 366 ? 9.721 -1.298 -9.505 1.00 96.62 366 ILE A N 1
ATOM 2770 C CA . ILE A 1 366 ? 9.765 0.108 -9.106 1.00 96.62 366 ILE A CA 1
ATOM 2771 C C . ILE A 1 366 ? 9.281 0.965 -10.276 1.00 96.62 366 ILE A C 1
ATOM 2773 O O . ILE A 1 366 ? 9.803 0.866 -11.388 1.00 96.62 366 ILE A O 1
ATOM 2777 N N . ARG A 1 367 ? 8.289 1.821 -10.021 1.00 95.44 367 ARG A N 1
ATOM 2778 C CA . ARG A 1 367 ? 7.734 2.780 -10.977 1.00 95.44 367 ARG A CA 1
ATOM 2779 C C . ARG A 1 367 ? 7.999 4.206 -10.507 1.00 95.44 367 ARG A C 1
ATOM 2781 O O . ARG A 1 367 ? 7.552 4.599 -9.432 1.00 95.44 367 ARG A O 1
ATOM 2788 N N . VAL A 1 368 ? 8.688 4.987 -11.330 1.00 91.00 368 VAL A N 1
ATOM 2789 C CA . VAL A 1 368 ? 9.193 6.308 -10.956 1.00 91.00 368 VAL A CA 1
ATOM 2790 C C . VAL A 1 368 ? 8.811 7.377 -11.968 1.00 91.00 368 VAL A C 1
ATOM 2792 O O . VAL A 1 368 ? 9.044 7.212 -13.168 1.00 91.00 368 VAL A O 1
ATOM 2795 N N . PHE A 1 369 ? 8.325 8.510 -11.463 1.00 89.19 369 PHE A N 1
ATOM 2796 C CA . PHE A 1 369 ? 8.091 9.722 -12.234 1.00 89.19 369 PHE A CA 1
ATOM 2797 C C . PHE A 1 369 ? 8.779 10.920 -11.588 1.00 89.19 369 PHE A C 1
ATOM 2799 O O . PHE A 1 369 ? 8.323 11.373 -10.547 1.00 89.19 369 PHE A O 1
ATOM 2806 N N . ASN A 1 370 ? 9.815 11.491 -12.212 1.00 85.25 370 ASN A N 1
ATOM 2807 C CA . ASN A 1 370 ? 10.517 12.677 -11.690 1.00 85.25 370 ASN A CA 1
ATOM 2808 C C . ASN A 1 370 ? 11.023 12.525 -10.237 1.00 85.25 370 ASN A C 1
ATOM 2810 O O . ASN A 1 370 ? 10.863 13.449 -9.443 1.00 85.25 370 ASN A O 1
ATOM 2814 N N . THR A 1 371 ? 11.608 11.376 -9.895 1.00 84.81 371 THR A N 1
ATOM 2815 C CA . THR A 1 371 ? 12.179 11.119 -8.564 1.00 84.81 371 THR A CA 1
ATOM 2816 C C . THR A 1 371 ? 13.547 10.452 -8.701 1.00 84.81 371 THR A C 1
ATOM 2818 O O . THR A 1 371 ? 13.726 9.571 -9.544 1.00 84.81 371 THR A O 1
ATOM 2821 N N . ALA A 1 372 ? 14.505 10.836 -7.857 1.00 84.62 372 ALA A N 1
ATOM 2822 C CA . ALA A 1 372 ? 15.786 10.149 -7.742 1.00 84.62 372 ALA A CA 1
ATOM 2823 C C . ALA A 1 372 ? 15.706 8.920 -6.818 1.00 84.62 372 ALA A C 1
ATOM 2825 O O . ALA A 1 372 ? 15.092 8.929 -5.752 1.00 84.62 372 ALA A O 1
ATOM 2826 N N . PHE A 1 373 ? 16.368 7.845 -7.244 1.00 88.56 373 PHE A N 1
ATOM 2827 C CA . PHE A 1 373 ? 16.451 6.579 -6.521 1.00 88.56 373 PHE A CA 1
ATOM 2828 C C . PHE A 1 373 ? 17.856 6.010 -6.601 1.00 88.56 373 PHE A C 1
ATOM 2830 O O . PHE A 1 373 ? 18.551 6.167 -7.612 1.00 88.56 373 PHE A O 1
ATOM 2837 N N . LYS A 1 374 ? 18.228 5.260 -5.567 1.00 92.69 374 LYS A N 1
ATOM 2838 C CA . LYS A 1 374 ? 19.438 4.445 -5.547 1.00 92.69 374 LYS A CA 1
ATOM 2839 C C . LYS A 1 374 ? 19.058 2.997 -5.281 1.00 92.69 374 LYS A C 1
ATOM 2841 O O . LYS A 1 374 ? 18.465 2.687 -4.255 1.00 92.69 374 LYS A O 1
ATOM 2846 N N . ILE A 1 375 ? 19.402 2.118 -6.212 1.00 94.00 375 ILE A N 1
ATOM 2847 C CA . ILE A 1 375 ? 19.076 0.693 -6.153 1.00 94.00 375 ILE A CA 1
ATOM 2848 C C . ILE A 1 375 ? 20.386 -0.092 -6.148 1.00 94.00 375 ILE A C 1
ATOM 2850 O O . ILE A 1 375 ? 21.228 0.110 -7.024 1.00 94.00 375 ILE A O 1
ATOM 2854 N N . GLY A 1 376 ? 20.552 -0.953 -5.148 1.00 94.88 376 GLY A N 1
ATOM 2855 C CA . GLY A 1 376 ? 21.746 -1.741 -4.877 1.00 94.88 376 GLY A CA 1
ATOM 2856 C C . GLY A 1 376 ? 21.432 -3.212 -4.628 1.00 94.88 376 GLY A C 1
ATOM 2857 O O . GLY A 1 376 ? 20.568 -3.523 -3.808 1.00 94.88 376 GLY A O 1
ATOM 2858 N N . ASN A 1 377 ? 22.167 -4.117 -5.284 1.00 96.25 377 ASN A N 1
ATOM 2859 C CA . ASN A 1 377 ? 22.166 -5.570 -5.024 1.00 96.25 377 ASN A CA 1
ATOM 2860 C C . ASN A 1 377 ? 20.767 -6.221 -4.938 1.00 96.25 377 ASN A C 1
ATOM 2862 O O . ASN A 1 377 ? 20.569 -7.160 -4.174 1.00 96.25 377 ASN A O 1
ATOM 2866 N N . SER A 1 378 ? 19.785 -5.707 -5.676 1.00 97.62 378 SER A N 1
ATOM 2867 C CA . SER A 1 378 ? 18.380 -6.115 -5.575 1.00 97.62 378 SER A CA 1
ATOM 2868 C C . SER A 1 378 ? 17.974 -7.098 -6.676 1.00 97.62 378 SER A C 1
ATOM 2870 O O . SER A 1 378 ? 18.592 -7.166 -7.741 1.00 97.62 378 SER A O 1
ATOM 2872 N N . THR A 1 379 ? 16.911 -7.863 -6.439 1.00 98.12 379 THR A N 1
ATOM 2873 C CA . THR A 1 379 ? 16.391 -8.864 -7.380 1.00 98.12 379 THR A CA 1
ATOM 2874 C C . THR A 1 379 ? 14.992 -8.496 -7.866 1.00 98.12 379 THR A C 1
ATOM 2876 O O . THR A 1 379 ? 14.139 -8.075 -7.094 1.00 98.12 379 THR A O 1
ATOM 2879 N N . PHE A 1 380 ? 14.755 -8.657 -9.163 1.00 97.81 380 PHE A N 1
ATOM 2880 C CA . PHE A 1 380 ? 13.521 -8.306 -9.859 1.00 97.81 380 PHE A CA 1
ATOM 2881 C C . PHE A 1 380 ? 13.068 -9.517 -10.669 1.00 97.81 380 PHE A C 1
ATOM 2883 O O . PHE A 1 380 ? 13.692 -9.838 -11.686 1.00 97.81 380 PHE A O 1
ATOM 2890 N N . THR A 1 381 ? 12.003 -10.185 -10.230 1.00 97.25 381 THR A N 1
ATOM 2891 C CA . THR A 1 381 ? 11.628 -11.512 -10.721 1.00 97.25 381 THR A CA 1
ATOM 2892 C C . THR A 1 381 ? 10.175 -11.577 -11.183 1.00 97.25 381 THR A C 1
ATOM 2894 O O . THR A 1 381 ? 9.253 -11.273 -10.428 1.00 97.25 381 THR A O 1
ATOM 2897 N N . ASN A 1 382 ? 9.963 -12.059 -12.411 1.00 95.50 382 ASN A N 1
ATOM 2898 C CA . ASN A 1 382 ? 8.637 -12.274 -13.001 1.00 95.50 382 ASN A CA 1
ATOM 2899 C C . ASN A 1 382 ? 7.746 -11.019 -12.988 1.00 95.50 382 ASN A C 1
ATOM 2901 O O . ASN A 1 382 ? 6.571 -11.095 -12.665 1.00 95.50 382 ASN A O 1
ATOM 2905 N N . LEU A 1 383 ? 8.277 -9.858 -13.350 1.00 95.25 383 LEU A N 1
ATOM 2906 C CA . LEU A 1 383 ? 7.530 -8.596 -13.398 1.00 95.25 383 LEU A CA 1
ATOM 2907 C C . LEU A 1 383 ? 7.086 -8.267 -14.824 1.00 95.25 383 LEU A C 1
ATOM 2909 O O . LEU A 1 383 ? 7.618 -8.820 -15.793 1.00 95.25 383 LEU A O 1
ATOM 2913 N N . TYR A 1 384 ? 6.151 -7.329 -14.980 1.00 94.12 384 TYR A N 1
ATOM 2914 C CA . TYR A 1 384 ? 5.960 -6.699 -16.285 1.00 94.12 384 TYR A CA 1
ATOM 2915 C C . TYR A 1 384 ? 7.161 -5.807 -16.600 1.00 94.12 384 TYR A C 1
ATOM 2917 O O . TYR A 1 384 ? 7.821 -5.997 -17.620 1.00 94.12 384 TYR A O 1
ATOM 2925 N N . GLN A 1 385 ? 7.526 -4.910 -15.683 1.00 94.75 385 GLN A N 1
ATOM 2926 C CA . GLN A 1 385 ? 8.782 -4.162 -15.750 1.00 94.75 385 GLN A CA 1
ATOM 2927 C C . GLN A 1 385 ? 9.542 -4.304 -14.433 1.00 94.75 385 GLN A C 1
ATOM 2929 O O . GLN A 1 385 ? 8.967 -4.109 -13.369 1.00 94.75 385 GLN A O 1
ATOM 2934 N N . GLY A 1 386 ? 10.839 -4.608 -14.475 1.00 95.38 386 GLY A N 1
ATOM 2935 C CA . GLY A 1 386 ? 11.671 -4.544 -13.268 1.00 95.38 386 GLY A CA 1
ATOM 2936 C C . GLY A 1 386 ? 11.737 -3.118 -12.722 1.00 95.38 386 GLY A C 1
ATOM 2937 O O . GLY A 1 386 ? 11.377 -2.854 -11.577 1.00 95.38 386 GLY A O 1
ATOM 2938 N N . LEU A 1 387 ? 12.119 -2.187 -13.593 1.00 94.25 387 LEU A N 1
ATOM 2939 C CA . LEU A 1 387 ? 12.177 -0.758 -13.303 1.00 94.25 387 LEU A CA 1
ATOM 2940 C C . LEU A 1 387 ? 11.533 0.033 -14.446 1.00 94.25 387 LEU A C 1
ATOM 2942 O O . LEU A 1 387 ? 11.924 -0.130 -15.603 1.00 94.25 387 LEU A O 1
ATOM 2946 N N . TYR A 1 388 ? 10.589 0.914 -14.120 1.00 93.69 388 TYR A N 1
ATOM 2947 C CA . TYR A 1 388 ? 10.021 1.894 -15.042 1.00 93.69 388 TYR A CA 1
ATOM 2948 C C . TYR A 1 388 ? 10.338 3.309 -14.577 1.00 93.69 388 TYR A C 1
ATOM 2950 O O . TYR A 1 388 ? 9.955 3.713 -13.481 1.00 93.69 388 TYR A O 1
ATOM 2958 N N . VAL A 1 389 ? 10.998 4.071 -15.439 1.00 89.81 389 VAL A N 1
ATOM 2959 C CA . VAL A 1 389 ? 11.422 5.446 -15.183 1.00 89.81 389 VAL A CA 1
ATOM 2960 C C . VAL A 1 389 ? 10.842 6.346 -16.254 1.00 89.81 389 VAL A C 1
ATOM 2962 O O . VAL A 1 389 ? 11.057 6.117 -17.447 1.00 89.81 389 VAL A O 1
ATOM 2965 N N . SER A 1 390 ? 10.154 7.398 -15.832 1.00 87.62 390 SER A N 1
ATOM 2966 C CA . SER A 1 390 ? 9.619 8.421 -16.720 1.00 87.62 390 SER A CA 1
ATOM 2967 C C . SER A 1 390 ? 9.923 9.808 -16.165 1.00 87.62 390 SER A C 1
ATOM 2969 O O . SER A 1 390 ? 9.267 10.275 -15.237 1.00 87.62 390 SER A O 1
ATOM 2971 N N . ASN A 1 391 ? 10.894 10.496 -16.756 1.00 76.69 391 ASN A N 1
ATOM 2972 C CA . ASN A 1 391 ? 11.313 11.829 -16.338 1.00 76.69 391 ASN A CA 1
ATOM 2973 C C . ASN A 1 391 ? 10.868 12.886 -17.355 1.00 76.69 391 ASN A C 1
ATOM 2975 O O . ASN A 1 391 ? 10.942 12.691 -18.568 1.00 76.69 391 ASN A O 1
ATOM 2979 N N . SER A 1 392 ? 10.440 14.040 -16.849 1.00 62.75 392 SER A N 1
ATOM 2980 C CA . SER A 1 392 ? 10.281 15.255 -17.645 1.00 62.75 392 SER A CA 1
ATOM 2981 C C . SER A 1 392 ? 11.654 15.763 -18.089 1.00 62.75 392 SER A C 1
ATOM 2983 O O . SER A 1 392 ? 12.632 15.667 -17.350 1.00 62.75 392 SER A O 1
ATOM 2985 N N . LEU A 1 393 ? 11.729 16.331 -19.296 1.00 58.28 393 LEU A N 1
ATOM 2986 C CA . LEU A 1 393 ? 12.981 16.810 -19.905 1.00 58.28 393 LEU A CA 1
ATOM 2987 C C . LEU A 1 393 ? 13.714 17.885 -19.078 1.00 58.28 393 LEU A C 1
ATOM 2989 O O . LEU A 1 393 ? 14.878 18.161 -19.342 1.00 58.28 393 LEU A O 1
ATOM 2993 N N . LEU A 1 394 ? 13.042 18.498 -18.099 1.00 54.53 394 LEU A N 1
ATOM 2994 C CA . LEU A 1 394 ? 13.524 19.668 -17.363 1.00 54.53 394 LEU A CA 1
ATOM 2995 C C . LEU A 1 394 ? 14.123 19.346 -15.985 1.00 54.53 394 LEU A C 1
ATOM 2997 O O . LEU A 1 394 ? 14.685 20.241 -15.359 1.00 54.53 394 LEU A O 1
ATOM 3001 N N . LYS A 1 395 ? 14.013 18.106 -15.487 1.00 57.47 395 LYS A N 1
ATOM 3002 C CA . LYS A 1 395 ? 14.568 17.722 -14.179 1.00 57.47 395 LYS A CA 1
ATOM 3003 C C . LYS A 1 395 ? 15.681 16.695 -14.356 1.00 57.47 395 LYS A C 1
ATOM 3005 O O . LYS A 1 395 ? 15.444 15.558 -14.748 1.00 57.47 395 LYS A O 1
ATOM 3010 N N . MET A 1 396 ? 16.903 17.133 -14.054 1.00 52.44 396 MET A N 1
ATOM 3011 C CA . MET A 1 396 ? 18.161 16.411 -14.277 1.00 52.44 396 MET A CA 1
ATOM 3012 C C . MET A 1 396 ? 18.378 15.203 -13.357 1.00 52.44 396 MET A C 1
ATOM 3014 O O . MET A 1 396 ? 19.427 14.591 -13.431 1.00 52.44 396 MET A O 1
ATOM 3018 N N . GLN A 1 397 ? 17.439 14.830 -12.488 1.00 62.34 397 GLN A N 1
ATOM 3019 C CA . GLN A 1 397 ? 17.750 13.862 -11.439 1.00 62.34 397 GLN A CA 1
ATOM 3020 C C . GLN A 1 397 ? 17.865 12.432 -11.959 1.00 62.34 397 GLN A C 1
ATOM 3022 O O . GLN A 1 397 ? 16.945 11.888 -12.575 1.00 62.34 397 GLN A O 1
ATOM 3027 N N . GLY A 1 398 ? 19.033 11.846 -11.711 1.00 67.81 398 GLY A N 1
ATOM 3028 C CA . GLY A 1 398 ? 19.382 10.506 -12.143 1.00 67.81 398 GLY A CA 1
ATOM 3029 C C . GLY A 1 398 ? 18.883 9.426 -11.199 1.00 67.81 398 GLY A C 1
ATOM 3030 O O . GLY A 1 398 ? 19.048 9.507 -9.983 1.00 67.81 398 GLY A O 1
ATOM 3031 N N . ILE A 1 399 ? 18.342 8.356 -11.770 1.00 82.44 399 ILE A N 1
ATOM 3032 C CA . ILE A 1 399 ? 18.255 7.072 -11.079 1.00 82.44 399 ILE A CA 1
ATOM 3033 C C . ILE A 1 399 ? 19.605 6.378 -11.171 1.00 82.44 399 ILE A C 1
ATOM 3035 O O . ILE A 1 399 ? 20.183 6.271 -12.254 1.00 82.44 399 ILE A O 1
ATOM 3039 N N . LYS A 1 400 ? 20.086 5.876 -10.035 1.00 88.06 400 LYS A N 1
ATOM 3040 C CA . LYS A 1 400 ? 21.328 5.117 -9.933 1.00 88.06 400 LYS A CA 1
ATOM 3041 C C . LYS A 1 400 ? 21.019 3.654 -9.620 1.00 88.06 400 LYS A C 1
ATOM 3043 O O . LYS A 1 400 ? 20.660 3.321 -8.494 1.00 88.06 400 LYS A O 1
ATOM 3048 N N . VAL A 1 401 ? 21.200 2.782 -10.608 1.00 87.06 401 VAL A N 1
ATOM 3049 C CA . VAL A 1 401 ? 21.162 1.320 -10.445 1.00 87.06 401 VAL A CA 1
ATOM 3050 C C . VAL A 1 401 ? 22.604 0.818 -10.385 1.00 87.06 401 VAL A C 1
ATOM 3052 O O . VAL A 1 401 ? 23.330 0.911 -11.376 1.00 87.06 401 VAL A O 1
ATOM 3055 N N . ASP A 1 402 ? 23.040 0.363 -9.213 1.00 88.06 402 ASP A N 1
ATOM 3056 C CA . ASP A 1 402 ? 24.437 0.039 -8.899 1.00 88.06 402 ASP A CA 1
ATOM 3057 C C . ASP A 1 402 ? 24.565 -1.333 -8.217 1.00 88.06 402 ASP A C 1
ATOM 3059 O O . ASP A 1 402 ? 23.626 -1.816 -7.588 1.00 88.06 402 ASP A O 1
ATOM 3063 N N . GLY A 1 403 ? 25.734 -1.961 -8.301 1.00 89.00 403 GLY A N 1
ATOM 3064 C CA . GLY A 1 403 ? 25.985 -3.290 -7.735 1.00 89.00 403 GLY A CA 1
ATOM 3065 C C . GLY A 1 403 ? 25.284 -4.433 -8.481 1.00 89.00 403 GLY A C 1
ATOM 3066 O O . GLY A 1 403 ? 24.789 -4.280 -9.591 1.00 89.00 403 GLY A O 1
ATOM 3067 N N . SER A 1 404 ? 25.236 -5.615 -7.873 1.00 93.25 404 SER A N 1
ATOM 3068 C CA . SER A 1 404 ? 24.865 -6.859 -8.565 1.00 93.25 404 SER A CA 1
ATOM 3069 C C . SER A 1 404 ? 23.350 -7.086 -8.628 1.00 93.25 404 SER A C 1
ATOM 3071 O O . SER A 1 404 ? 22.847 -8.066 -8.078 1.00 93.25 404 SER A O 1
ATOM 3073 N N . ASN A 1 405 ? 22.598 -6.179 -9.262 1.00 94.19 405 ASN A N 1
ATOM 3074 C CA . ASN A 1 405 ? 21.150 -6.363 -9.410 1.00 94.19 405 ASN A CA 1
ATOM 3075 C C . ASN A 1 405 ? 20.827 -7.460 -10.436 1.00 94.19 405 ASN A C 1
ATOM 3077 O O . ASN A 1 405 ? 21.508 -7.599 -11.455 1.00 94.19 405 ASN A O 1
ATOM 3081 N N . VAL A 1 406 ? 19.759 -8.220 -10.197 1.00 95.19 406 VAL A N 1
ATOM 3082 C CA . VAL A 1 406 ? 19.355 -9.351 -11.047 1.00 95.19 406 VAL A CA 1
ATOM 3083 C C . VAL A 1 406 ? 17.928 -9.156 -11.539 1.00 95.19 406 VAL A C 1
ATOM 3085 O O . VAL A 1 406 ? 17.004 -9.051 -10.741 1.00 95.19 406 VAL A O 1
ATOM 3088 N N . PHE A 1 407 ? 17.739 -9.161 -12.856 1.00 95.06 407 PHE A N 1
ATOM 3089 C CA . PHE A 1 407 ? 16.440 -9.041 -13.514 1.00 95.06 407 PHE A CA 1
ATOM 3090 C C . PHE A 1 407 ? 16.108 -10.342 -14.252 1.00 95.06 407 PHE A C 1
ATOM 3092 O O . PHE A 1 407 ? 16.632 -10.578 -15.341 1.00 95.06 407 PHE A O 1
ATOM 3099 N N . THR A 1 408 ? 15.221 -11.178 -13.710 1.00 94.50 408 THR A N 1
ATOM 3100 C CA . THR A 1 408 ? 14.959 -12.534 -14.231 1.00 94.50 408 THR A CA 1
ATOM 3101 C C . THR A 1 408 ? 13.477 -12.769 -14.498 1.00 94.50 408 THR A C 1
ATOM 3103 O O . THR A 1 408 ? 12.627 -12.511 -13.656 1.00 94.50 408 THR A O 1
ATOM 3106 N N . GLY A 1 409 ? 13.126 -13.274 -15.682 1.00 91.75 409 GLY A N 1
ATOM 3107 C CA . GLY A 1 409 ? 11.732 -13.605 -16.014 1.00 91.75 409 GLY A CA 1
ATOM 3108 C C . GLY A 1 409 ? 10.810 -12.390 -16.195 1.00 91.75 409 GLY A C 1
ATOM 3109 O O . GLY A 1 409 ? 9.606 -12.560 -16.390 1.00 91.75 409 GLY A O 1
ATOM 3110 N N . ASN A 1 410 ? 11.364 -11.173 -16.165 1.00 92.50 410 ASN A N 1
ATOM 3111 C CA . ASN A 1 410 ? 10.622 -9.943 -16.423 1.00 92.50 410 ASN A CA 1
ATOM 3112 C C . ASN A 1 410 ? 10.262 -9.834 -17.911 1.00 92.50 410 ASN A C 1
ATOM 3114 O O . ASN A 1 410 ? 11.053 -10.231 -18.780 1.00 92.50 410 ASN A O 1
ATOM 3118 N N . TYR A 1 411 ? 9.094 -9.263 -18.214 1.00 90.50 411 TYR A N 1
ATOM 3119 C CA . TYR A 1 411 ? 8.726 -8.937 -19.593 1.00 90.50 411 TYR A CA 1
ATOM 3120 C C . TYR A 1 411 ? 9.660 -7.850 -20.145 1.00 90.50 411 TYR A C 1
ATOM 3122 O O . TYR A 1 411 ? 10.248 -8.025 -21.211 1.00 90.50 411 TYR A O 1
ATOM 3130 N N . ILE A 1 412 ? 9.908 -6.804 -19.356 1.00 90.00 412 ILE A N 1
ATOM 3131 C CA . ILE A 1 412 ? 10.924 -5.774 -19.588 1.00 90.00 412 ILE A CA 1
ATOM 3132 C C . ILE A 1 412 ? 11.820 -5.683 -18.345 1.00 90.00 412 ILE A C 1
ATOM 3134 O O . ILE A 1 412 ? 11.334 -5.571 -17.223 1.00 90.00 412 ILE A O 1
ATOM 3138 N N . GLY A 1 413 ? 13.144 -5.724 -18.516 1.00 90.75 413 GLY A N 1
ATOM 3139 C CA . GLY A 1 413 ? 14.079 -5.549 -17.398 1.00 90.75 413 GLY A CA 1
ATOM 3140 C C . GLY A 1 413 ? 14.013 -4.132 -16.825 1.00 90.75 413 GLY A C 1
ATOM 3141 O O . GLY A 1 413 ? 13.554 -3.924 -15.705 1.00 90.75 413 GLY A O 1
ATOM 3142 N N . VAL A 1 414 ? 14.437 -3.152 -17.625 1.00 91.31 414 VAL A N 1
ATOM 3143 C CA . VAL A 1 414 ? 14.451 -1.729 -17.265 1.00 91.31 414 VAL A CA 1
ATOM 3144 C C . VAL A 1 414 ? 13.939 -0.909 -18.448 1.00 91.31 414 VAL A C 1
ATOM 3146 O O . VAL A 1 414 ? 14.434 -1.061 -19.565 1.00 91.31 414 VAL A O 1
ATOM 3149 N N . ARG A 1 415 ? 12.976 -0.018 -18.205 1.00 90.19 415 ARG A N 1
ATOM 3150 C CA . ARG A 1 415 ? 12.472 0.962 -19.172 1.00 90.19 415 ARG A CA 1
ATOM 3151 C C . ARG A 1 415 ? 12.715 2.367 -18.646 1.00 90.19 415 ARG A C 1
ATOM 3153 O O . ARG A 1 415 ? 12.253 2.709 -17.564 1.00 90.19 415 ARG A O 1
ATOM 3160 N N . MET A 1 416 ? 13.399 3.187 -19.436 1.00 87.12 416 MET A N 1
ATOM 3161 C CA . MET A 1 416 ? 13.679 4.585 -19.111 1.00 87.12 416 MET A CA 1
ATOM 3162 C C . MET A 1 416 ? 13.183 5.492 -20.234 1.00 87.12 416 MET A C 1
ATOM 3164 O O . MET A 1 416 ? 13.496 5.264 -21.401 1.00 87.12 416 MET A O 1
ATOM 3168 N N . SER A 1 417 ? 12.411 6.514 -19.876 1.00 84.56 417 SER A N 1
ATOM 3169 C CA . SER A 1 417 ? 11.897 7.537 -20.789 1.00 84.56 417 SER A CA 1
ATOM 3170 C C . SER A 1 417 ? 12.276 8.917 -20.245 1.00 84.56 417 SER A C 1
ATOM 3172 O O . SER A 1 417 ? 11.746 9.340 -19.222 1.00 84.56 417 SER A O 1
ATOM 3174 N N . GLY A 1 418 ? 13.209 9.605 -20.911 1.00 79.38 418 GLY A N 1
ATOM 3175 C CA . GLY A 1 418 ? 13.716 10.919 -20.487 1.00 79.38 418 GLY A CA 1
ATOM 3176 C C . GLY A 1 418 ? 14.757 10.881 -19.354 1.00 79.38 418 GLY A C 1
ATOM 3177 O O . GLY A 1 418 ? 15.105 9.818 -18.839 1.00 79.38 418 GLY A O 1
ATOM 3178 N N . GLY A 1 419 ? 15.238 12.069 -18.965 1.00 73.62 419 GLY A N 1
ATOM 3179 C CA . GLY A 1 419 ? 16.270 12.280 -17.939 1.00 73.62 419 GLY A CA 1
ATOM 3180 C C . GLY A 1 419 ? 17.706 12.198 -18.475 1.00 73.62 419 GLY A C 1
ATOM 3181 O O . GLY A 1 419 ? 18.019 11.347 -19.300 1.00 73.62 419 GLY A O 1
ATOM 3182 N N . THR A 1 420 ? 18.586 13.079 -17.994 1.00 70.88 420 THR A N 1
ATOM 3183 C CA . THR A 1 420 ? 19.980 13.211 -18.470 1.00 70.88 420 THR A CA 1
ATOM 3184 C C . THR A 1 420 ? 21.013 12.498 -17.594 1.00 70.88 420 THR A C 1
ATOM 3186 O O . THR A 1 420 ? 22.140 12.297 -18.036 1.00 70.88 420 THR A O 1
ATOM 3189 N N . GLU A 1 421 ? 20.656 12.093 -16.370 1.00 76.56 421 GLU A N 1
ATOM 3190 C CA . GLU A 1 421 ? 21.604 11.529 -15.390 1.00 76.56 421 GLU A CA 1
ATOM 3191 C C . GLU A 1 421 ? 21.280 10.094 -14.950 1.00 76.56 421 GLU A C 1
ATOM 3193 O O . GLU A 1 421 ? 21.847 9.595 -13.979 1.00 76.56 421 GLU A O 1
ATOM 3198 N N . ASN A 1 422 ? 20.379 9.401 -15.649 1.00 80.00 422 ASN A N 1
ATOM 3199 C CA . ASN A 1 422 ? 20.087 8.000 -15.350 1.00 80.00 422 ASN A CA 1
ATOM 3200 C C . ASN A 1 422 ? 21.326 7.126 -15.606 1.00 80.00 422 ASN A C 1
ATOM 3202 O O . ASN A 1 422 ? 21.929 7.184 -16.679 1.00 80.00 422 ASN A O 1
ATOM 3206 N N . ARG A 1 423 ? 21.706 6.302 -14.624 1.00 82.06 423 ARG A N 1
ATOM 3207 C CA . ARG A 1 423 ? 22.889 5.432 -14.676 1.00 82.06 423 ARG A CA 1
ATOM 3208 C C . ARG A 1 423 ? 22.533 4.011 -14.259 1.00 82.06 423 ARG A C 1
ATOM 3210 O O . ARG A 1 423 ? 22.010 3.786 -13.170 1.00 82.06 423 ARG A O 1
ATOM 3217 N N . ILE A 1 424 ? 22.887 3.055 -15.113 1.00 82.38 424 ILE A N 1
ATOM 3218 C CA . ILE A 1 424 ? 22.932 1.624 -14.795 1.00 82.38 424 ILE A CA 1
ATOM 3219 C C . ILE A 1 424 ? 24.398 1.216 -14.876 1.00 82.38 424 ILE A C 1
ATOM 3221 O O . ILE A 1 424 ? 25.011 1.346 -15.934 1.00 82.38 424 ILE A O 1
ATOM 3225 N N . GLN A 1 425 ? 24.976 0.768 -13.769 1.00 82.31 425 GLN A N 1
ATOM 3226 C CA . GLN A 1 425 ? 26.407 0.486 -13.674 1.00 82.31 425 GLN A CA 1
ATOM 3227 C C . GLN A 1 425 ? 26.683 -0.734 -12.799 1.00 82.31 425 GLN A C 1
ATOM 3229 O O . GLN A 1 425 ? 25.878 -1.053 -11.932 1.00 82.31 425 GLN A O 1
ATOM 3234 N N . ASN A 1 426 ? 27.845 -1.358 -13.020 1.00 74.25 426 ASN A N 1
ATOM 3235 C CA . ASN A 1 426 ? 28.416 -2.468 -12.247 1.00 74.25 426 ASN A CA 1
ATOM 3236 C C . ASN A 1 426 ? 27.551 -3.741 -12.192 1.00 74.25 426 ASN A C 1
ATOM 3238 O O . ASN A 1 426 ? 26.504 -3.742 -11.585 1.00 74.25 426 ASN A O 1
ATOM 3242 N N . MET A 1 427 ? 28.017 -4.857 -12.765 1.00 79.81 427 MET A N 1
ATOM 3243 C CA . MET A 1 427 ? 27.553 -6.237 -12.477 1.00 79.81 427 MET A CA 1
ATOM 3244 C C . MET A 1 427 ? 26.032 -6.547 -12.510 1.00 79.81 427 MET A C 1
ATOM 3246 O O . MET A 1 427 ? 25.619 -7.591 -12.008 1.00 79.81 427 MET A O 1
ATOM 3250 N N . ASN A 1 428 ? 25.194 -5.716 -13.137 1.00 82.31 428 ASN A N 1
ATOM 3251 C CA . ASN A 1 428 ? 23.771 -6.027 -13.327 1.00 82.31 428 ASN A CA 1
ATOM 3252 C C . ASN A 1 428 ? 23.584 -7.188 -14.320 1.00 82.31 428 ASN A C 1
ATOM 3254 O O . ASN A 1 428 ? 24.202 -7.201 -15.386 1.00 82.31 428 ASN A O 1
ATOM 3258 N N . SER A 1 429 ? 22.694 -8.129 -14.004 1.00 86.69 429 SER A N 1
ATOM 3259 C CA . SER A 1 429 ? 22.386 -9.293 -14.843 1.00 86.69 429 SER A CA 1
ATOM 3260 C C . SER A 1 429 ? 20.937 -9.276 -15.322 1.00 86.69 429 SER A C 1
ATOM 3262 O O . SER A 1 429 ? 20.025 -8.951 -14.561 1.00 86.69 429 SER A O 1
ATOM 3264 N N . PHE A 1 430 ? 20.718 -9.658 -16.582 1.00 86.81 430 PHE A N 1
ATOM 3265 C CA . PHE A 1 430 ? 19.409 -9.622 -17.226 1.00 86.81 430 PHE A CA 1
ATOM 3266 C C . PHE A 1 430 ? 19.110 -10.933 -17.949 1.00 86.81 430 PHE A C 1
ATOM 3268 O O . PHE A 1 430 ? 19.800 -11.317 -18.890 1.00 86.81 430 PHE A O 1
ATOM 3275 N N . THR A 1 431 ? 18.032 -11.585 -17.526 1.00 84.19 431 THR A N 1
ATOM 3276 C CA . THR A 1 431 ? 17.429 -12.761 -18.160 1.00 84.19 431 THR A CA 1
ATOM 3277 C C . THR A 1 431 ? 15.952 -12.448 -18.439 1.00 84.19 431 THR A C 1
ATOM 3279 O O . THR A 1 431 ? 15.046 -13.041 -17.849 1.00 84.19 431 THR A O 1
ATOM 3282 N N . SER A 1 432 ? 15.694 -11.435 -19.275 1.00 68.12 432 SER A N 1
ATOM 3283 C CA . SER A 1 432 ? 14.347 -10.975 -19.661 1.00 68.12 432 SER A CA 1
ATOM 3284 C C . SER A 1 432 ? 13.977 -11.401 -21.084 1.00 68.12 432 SER A C 1
ATOM 3286 O O . SER A 1 432 ? 14.852 -11.605 -21.924 1.00 68.12 432 SER A O 1
ATOM 3288 N N . LYS A 1 433 ? 12.672 -11.522 -21.370 1.00 63.50 433 LYS A N 1
ATOM 3289 C CA . LYS A 1 433 ? 12.170 -11.914 -22.705 1.00 63.50 433 LYS A CA 1
ATOM 3290 C C . LYS A 1 433 ? 12.071 -10.746 -23.709 1.00 63.50 433 LYS A C 1
ATOM 3292 O O . LYS A 1 433 ? 12.019 -11.016 -24.904 1.00 63.50 433 LYS A O 1
ATOM 3297 N N . GLY A 1 434 ? 12.046 -9.483 -23.258 1.00 51.41 434 GLY A N 1
ATOM 3298 C CA . GLY A 1 434 ? 11.879 -8.283 -24.099 1.00 51.41 434 GLY A CA 1
ATOM 3299 C C . GLY A 1 434 ? 13.059 -7.293 -24.077 1.00 51.41 434 GLY A C 1
ATOM 3300 O O . GLY A 1 434 ? 13.802 -7.218 -23.097 1.00 51.41 434 GLY A O 1
ATOM 3301 N N . HIS A 1 435 ? 13.217 -6.556 -25.187 1.00 46.34 435 HIS A N 1
ATOM 3302 C CA . HIS A 1 435 ? 14.310 -5.624 -25.517 1.00 46.34 435 HIS A CA 1
ATOM 3303 C C . HIS A 1 435 ? 14.330 -4.320 -24.690 1.00 46.34 435 HIS A C 1
ATOM 3305 O O . HIS A 1 435 ? 13.289 -3.794 -24.305 1.00 46.34 435 HIS A O 1
ATOM 3311 N N . TYR A 1 436 ? 15.528 -3.747 -24.514 1.00 52.47 436 TYR A N 1
ATOM 3312 C CA . TYR A 1 436 ? 15.731 -2.356 -24.093 1.00 52.47 436 TYR A CA 1
ATOM 3313 C C . TYR A 1 436 ? 15.355 -1.403 -25.232 1.00 52.47 436 TYR A C 1
ATOM 3315 O O . TYR A 1 436 ? 15.872 -1.540 -26.339 1.00 52.47 436 TYR A O 1
ATOM 3323 N N . THR A 1 437 ? 14.522 -0.401 -24.964 1.00 42.66 437 THR A N 1
ATOM 3324 C CA . THR A 1 437 ? 14.313 0.725 -25.886 1.00 42.66 437 THR A CA 1
ATOM 3325 C C . THR A 1 437 ? 14.712 2.012 -25.174 1.00 42.66 437 THR A C 1
ATOM 3327 O O . THR A 1 437 ? 13.967 2.487 -24.317 1.00 42.66 437 THR A O 1
ATOM 3330 N N . SER A 1 438 ? 15.873 2.579 -25.506 1.00 43.84 438 SER A N 1
ATOM 3331 C CA . SER A 1 438 ? 16.163 3.987 -25.227 1.00 43.84 438 SER A CA 1
ATOM 3332 C C . SER A 1 438 ? 16.240 4.737 -26.555 1.00 43.84 438 SER A C 1
ATOM 3334 O O . SER A 1 438 ? 16.953 4.333 -27.467 1.00 43.84 438 SER A O 1
ATOM 3336 N N . ASN A 1 439 ? 15.505 5.846 -26.666 1.00 38.78 439 ASN A N 1
ATOM 3337 C CA . ASN A 1 439 ? 15.665 6.812 -27.761 1.00 38.78 439 ASN A CA 1
ATOM 3338 C C . ASN A 1 439 ? 16.725 7.883 -27.443 1.00 38.78 439 ASN A C 1
ATOM 3340 O O . ASN A 1 439 ? 16.778 8.919 -28.097 1.00 38.78 439 ASN A O 1
ATOM 3344 N N . GLN A 1 440 ? 17.593 7.640 -26.458 1.00 40.44 440 GLN A N 1
ATOM 3345 C CA . GLN A 1 440 ? 18.800 8.428 -26.222 1.00 40.44 440 GLN A CA 1
ATOM 3346 C C . GLN A 1 440 ? 19.945 7.484 -25.841 1.00 40.44 440 GLN A C 1
ATOM 3348 O O . GLN A 1 440 ? 19.757 6.543 -25.066 1.00 40.44 440 GLN A O 1
ATOM 3353 N N . LEU A 1 441 ? 21.098 7.705 -26.478 1.00 40.06 441 LEU A N 1
ATOM 3354 C CA . LEU A 1 441 ? 22.341 6.946 -26.347 1.00 40.06 441 LEU A CA 1
ATOM 3355 C C . LEU A 1 441 ? 22.677 6.658 -24.878 1.00 40.06 441 LEU A C 1
ATOM 3357 O O . LEU A 1 441 ? 23.074 7.561 -24.147 1.00 40.06 441 LEU A O 1
ATOM 3361 N N . LEU A 1 442 ? 22.602 5.388 -24.477 1.00 41.00 442 LEU A N 1
ATOM 3362 C CA . LEU A 1 442 ? 23.315 4.897 -23.303 1.00 41.00 442 LEU A CA 1
ATOM 3363 C C . LEU A 1 442 ? 24.203 3.727 -23.728 1.00 41.00 442 LEU A C 1
ATOM 3365 O O . LEU A 1 442 ? 23.727 2.702 -24.217 1.00 41.00 442 LEU A O 1
ATOM 3369 N N . GLN A 1 443 ? 25.511 3.919 -23.559 1.00 35.62 443 GLN A N 1
ATOM 3370 C CA . GLN A 1 443 ? 26.533 2.886 -23.659 1.00 35.62 443 GLN A CA 1
ATOM 3371 C C . GLN A 1 443 ? 26.177 1.710 -22.744 1.00 35.62 443 GLN A C 1
ATOM 3373 O O . GLN A 1 443 ? 26.270 1.803 -21.523 1.00 35.62 443 GLN A O 1
ATOM 3378 N N . ILE A 1 444 ? 25.833 0.575 -23.346 1.00 38.22 444 ILE A N 1
ATOM 3379 C CA . ILE A 1 444 ? 25.880 -0.722 -22.675 1.00 38.22 444 ILE A CA 1
ATOM 3380 C C . ILE A 1 444 ? 27.353 -1.148 -22.650 1.00 38.22 444 ILE A C 1
ATOM 3382 O O . ILE A 1 444 ? 27.856 -1.734 -23.607 1.00 38.22 444 ILE A O 1
ATOM 3386 N N . VAL A 1 445 ? 28.067 -0.860 -21.560 1.00 33.16 445 VAL A N 1
ATOM 3387 C CA . VAL A 1 445 ? 29.314 -1.569 -21.232 1.00 33.16 445 VAL A CA 1
ATOM 3388 C C . VAL A 1 445 ? 28.947 -2.745 -20.335 1.00 33.16 445 VAL A C 1
ATOM 3390 O O . VAL A 1 445 ? 28.810 -2.595 -19.130 1.00 33.16 445 VAL A O 1
ATOM 3393 N N . GLN A 1 446 ? 28.682 -3.893 -20.957 1.00 30.45 446 GLN A N 1
ATOM 3394 C CA . GLN A 1 446 ? 29.494 -5.117 -20.879 1.00 30.45 446 GLN A CA 1
ATOM 3395 C C . GLN A 1 446 ? 28.636 -6.325 -21.273 1.00 30.45 446 GLN A C 1
ATOM 3397 O O . GLN A 1 446 ? 27.896 -6.908 -20.485 1.00 30.45 446 GLN A O 1
ATOM 3402 N N . TRP A 1 447 ? 28.781 -6.726 -22.532 1.00 28.14 447 TRP A N 1
ATOM 3403 C CA . TRP A 1 447 ? 28.348 -8.026 -23.019 1.00 28.14 447 TRP A CA 1
ATOM 3404 C C . TRP A 1 447 ? 29.456 -9.034 -22.690 1.00 28.14 447 TRP A C 1
ATOM 3406 O O . TRP A 1 447 ? 30.413 -9.176 -23.449 1.00 28.14 447 TRP A O 1
ATOM 3416 N N . ASN A 1 448 ? 29.374 -9.718 -21.544 1.00 31.42 448 ASN A N 1
ATOM 3417 C CA . ASN A 1 448 ? 30.257 -10.854 -21.266 1.00 31.42 448 ASN A CA 1
ATOM 3418 C C . ASN A 1 448 ? 29.793 -12.064 -22.090 1.00 31.42 448 ASN A C 1
ATOM 3420 O O . ASN A 1 448 ? 29.057 -12.928 -21.618 1.00 31.42 448 ASN A O 1
ATOM 3424 N N . ARG A 1 449 ? 30.242 -12.141 -23.349 1.00 34.56 449 ARG A N 1
ATOM 3425 C CA . ARG A 1 449 ? 30.328 -13.425 -24.049 1.00 34.56 449 ARG A CA 1
ATOM 3426 C C . ARG A 1 449 ? 31.468 -14.212 -23.418 1.00 34.56 449 ARG A C 1
ATOM 3428 O O . ARG A 1 449 ? 32.635 -13.900 -23.642 1.00 34.56 449 ARG A O 1
ATOM 3435 N N . GLY A 1 450 ? 31.118 -15.244 -22.654 1.00 29.27 450 GLY A N 1
ATOM 3436 C CA . GLY A 1 450 ? 32.055 -16.291 -22.273 1.00 29.27 450 GLY A CA 1
ATOM 3437 C C . GLY A 1 450 ? 32.739 -16.848 -23.521 1.00 29.27 450 GLY A C 1
ATOM 3438 O O . GLY A 1 450 ? 32.113 -17.524 -24.338 1.00 29.27 450 GLY A O 1
ATOM 3439 N N . ARG A 1 451 ? 34.028 -16.544 -23.679 1.00 26.84 451 ARG A N 1
ATOM 3440 C CA . ARG A 1 451 ? 34.921 -17.324 -24.530 1.00 26.84 451 ARG A CA 1
ATOM 3441 C C . ARG A 1 451 ? 35.261 -18.599 -23.766 1.00 26.84 451 ARG A C 1
ATOM 3443 O O . ARG A 1 451 ? 35.912 -18.534 -22.731 1.00 26.84 451 ARG A O 1
ATOM 3450 N N . ARG A 1 452 ? 34.845 -19.743 -24.310 1.00 31.19 452 ARG A N 1
ATOM 3451 C CA . ARG A 1 452 ? 35.665 -20.951 -24.219 1.00 31.19 452 ARG A CA 1
ATOM 3452 C C . ARG A 1 452 ? 36.919 -20.702 -25.061 1.00 31.19 452 ARG A C 1
ATOM 3454 O O . ARG A 1 452 ? 36.785 -20.418 -26.253 1.00 31.19 452 ARG A O 1
ATOM 3461 N N . ILE A 1 453 ? 38.087 -20.786 -24.436 1.00 35.72 453 ILE A N 1
ATOM 3462 C CA . ILE A 1 453 ? 39.293 -21.390 -25.013 1.00 35.72 453 ILE A CA 1
ATOM 3463 C C . ILE A 1 453 ? 39.718 -22.444 -24.003 1.00 35.72 453 ILE A C 1
ATOM 3465 O O . ILE A 1 453 ? 39.752 -22.080 -22.805 1.00 35.72 453 ILE A O 1
#

Foldseek 3Di:
DKWKFDDDPLATDDTDADDDDDDDDWAFDFDQAPNITITDTDDDPDDVDDPPDPDDDDPPDDDDPVPDPPVDDDPDDPFHWAWRDWDADPQSWIKTWTFTPPPPTHIDIDTHHPLVVVVDDQPPPAEAPEEDEQQEEDEAAAEYEAAFEDEFDAHGEYEYEAPYEYAWEAQVSRDDLVVQQVVPPSNVPGAGEYEFDANGEYEYANYEYAYDPRDPLSAAGAAYEAFANYEYAEHNYEYELHLENYEQADWGAHSVRDTDHPLPGFHYEYEEELYEYEQHLEDYEGHADAEYEHEYAQYEYEYADFRSHLVQWDFDLDPPRDGDGAGATRAENYEYEHHQYYEHEYEAYEHEYHPPHDAVRFHEDYADENDEYEYENYEQYSHQEPEHEAYDQPRQHEHHADYQYEYANYQHHYEYHHHDHHDHDDNYYDHHPDDYDDPDDDDPPDDPPDDDD